Protein 3PFB (pdb70)

Organism: Lactobacillus johnsonii (NCBI:txid33959)

Sequence (500 aa):
NLYFQGMATITLERDGLQLVGTREEPFGEIYDMAIIFHGFTANRNTSLLREIANSLRDENIASVRFDFNGHGDSDGKKFENMTVLNEIEDANAILNYVKTDPHVRNIYLVGHAQGGVVASMLAGLYPDLIKKVVLLAPAATLKGDALEGNTQGVTYNPDHIPDRLPFKDLTLGGFYLRIAQQLPIYEVSAQFTKPVCLIHGTDDDTVVSPNASKKYDQIYQNSTLHLIEGADHCFSDSYQKNAVNLTTDFLQNLLYFQGMATITLERDGLQLVGTREEPFGEIYDMAIIFHGFTANRNTSLLREIANSLRDENIASVRFDFNGHGDSDGKFEENMTVLNEIEDANAILNYVKTDPHVRNIYLVGHAQGGVVASMLAGLYPDLIKKVVLLAPAATLKGDALEEGNTQGVTYNPDHIPDRLPFKDLTLGGFYLRIAQQLPIYEVSAQFTKPVCLIHGTDDTVVSPNASKKYDQIYQNSSTLHLIEGADHCFSDSYQKNAVNLTTDFLQ

Radius of gyration: 23.51 Å; Cα contacts (8 Å, |Δi|>4): 1160; chains: 2; bounding box: 38×71×55 Å

Nearest PDB structures (foldseek):
  3pf9-assembly1_A  TM=1.002E+00  e=2.745E-50  Lactobacillus johnsonii
  3pf8-assembly1_B  TM=1.000E+00  e=2.566E-44  Lactobacillus johnsonii
  7xri-assembly1_B  TM=9.804E-01  e=4.201E-42  Lactobacillus acidophilus
  8slj-assembly1_A  TM=9.971E-01  e=2.187E-40  Lactobacillus helveticus
  7xrh-assembly1_A  TM=9.946E-01  e=1.179E-36  Lactobacillus acidophilus

Secondary structure (DSSP, 8-state):
--S--EEEEEEEEETTEEEEEEEEE-SSSSEEEEEEE--TT--TT-HHHHHHHHHHHHTT-EEEEE--TTSTTSSS-GGG--HHHHHHHHHHHHHHHHT-TTEEEEEEEEETHHHHHHHHHHHH-TTTEEEEEEES--THHHHHHHHTEETTEE--TTS--SEEEETTEEEEHHHHHHHHH--HHHHHTT--S-EEEEEETT-SSS-THHHHHHHHH-SSEEEEEETT--TT--THHHHHHHHHHHHHH-/--S--EEEEEEEEETTEEEEEEEEE-SSSSEEEEEEE--TT--TTSHHHHHHHHHHHHTT-EEEEEPPTTSTTSSS-GGG--HHHHHHHHHHHHHHHHT-TTEEEEEEEEETHHHHHHHHHHHH-TTTEEEEEEES--THHHHHHHHTEETTEE--TTS--SEEEETTEEEEHHHHHHHHH--HHHHHTT--S-EEEEEETT-SSS-THHHHHHHHH-SSEEEEEETT--TT--THHHHHHHHHHHHHH-

Foldseek 3Di:
DQPDAAKDWDWFDQPNKIKIKIKGAAHDQAAAEEEEAEADQDFCDDPLNVLLQVLLRVVVYMYMYIGADCDDPIHHNQQPDALVVSLSVVVRVVVVQVPDVNHDAYEYEYAASRLLSQLLNCLVVLVHHAEYEYELHHLCLQVCLVVQHQQNFGDPSVDQDQWGDDVVGIHGSVNSVCSNDDPSLVSSLNRAHEYEYEYECQAPNHHCVVSVVNVVSHPHYDYHYHYPAYSSLDDPRSVVSSCSVNVVVD/DQPDFAKDWDWFDFPRKIKIKMKGAAHDLAAAEEEEEEEQQDACDPPLNVVLQVLQNVVRYIYMTIGQDCYDPIHHNQQPDALVSSLSVVVRVVVVQVPDPRHDAYEYEYAACRLLSRLLNCLVPLVHHQEYEYELHNLVLQVCLCQQAAPNFGDDSVCQDQWGDDPVGIHGSVNSVCSVDPPRLVSSLSNAHEYEYEYECAEPNRHPVVSVVSVVSYNHYDYHYHYPAYSVLDDPRSVVSSVSSNVVVD

InterPro domains:
  IPR022742 Alpha/beta hydrolase domain-containing protein 17C-like [PF12146] (29-136)
  IPR029058 Alpha/Beta hydrolase fold [G3DSA:3.40.50.1820] (1-249)
  IPR029058 Alpha/Beta hydrolase fold [SSF53474] (4-245)
  IPR053145 AB hydrolase superfamily Esterase 10 [PTHR43265] (38-145)

B-factor: mean 26.6, std 10.04, range [11.7, 176.83]

CATH classification: 3.40.50.1820

Structure (mmCIF, N/CA/C/O backbone):
data_3PFB
#
_entry.id   3PFB
#
_cell.length_a   72.260
_cell.length_b   83.891
_cell.length_c   88.947
_cell.angle_alpha   90.00
_cell.angle_beta   98.21
_cell.angle_gamma   90.00
#
_symmetry.space_group_name_H-M   'C 1 2 1'
#
loop_
_entity.id
_entity.type
_entity.pdbx_description
1 polymer 'Cinnamoyl esterase'
2 non-polymer 'AMMONIUM ION'
3 non-polymer 'CHLORIDE ION'
4 non-polymer 'ethyl (2E)-3-(4-hydroxy-3-methoxyphenyl)prop-2-enoate'
5 water water
#
loop_
_atom_site.group_PDB
_atom_site.id
_atom_site.type_symbol
_atom_site.label_atom_id
_atom_site.label_alt_id
_atom_site.label_comp_id
_atom_site.label_asym_id
_atom_site.label_entity_id
_atom_site.label_seq_id
_atom_site.pdbx_PDB_ins_code
_atom_site.Cartn_x
_atom_site.Cartn_y
_atom_site.Cartn_z
_atom_site.occupancy
_atom_site.B_iso_or_equiv
_atom_site.auth_seq_id
_atom_site.auth_comp_id
_atom_site.auth_asym_id
_atom_site.auth_atom_id
_atom_site.pdbx_PDB_model_num
ATOM 1 N N . ASN A 1 16 ? 69.351 73.402 21.627 1.00 25.31 -5 ASN A N 1
ATOM 2 C CA . ASN A 1 16 ? 69.192 74.199 22.856 1.00 24.75 -5 ASN A CA 1
ATOM 3 C C . ASN A 1 16 ? 69.724 75.603 22.537 1.00 26.00 -5 ASN A C 1
ATOM 4 O O . ASN A 1 16 ? 69.869 75.970 21.336 1.00 25.18 -5 ASN A O 1
ATOM 9 N N . LEU A 1 17 ? 70.048 76.382 23.574 1.00 26.36 -4 LEU A N 1
ATOM 10 C CA . LEU A 1 17 ? 70.680 77.696 23.364 1.00 26.26 -4 LEU A CA 1
ATOM 11 C C . LEU A 1 17 ? 72.086 77.678 22.720 1.00 26.05 -4 LEU A C 1
ATOM 12 O O . LEU A 1 17 ? 72.478 78.665 22.064 1.00 27.20 -4 LEU A O 1
ATOM 17 N N . TYR A 1 18 ? 72.829 76.575 22.848 1.00 25.03 -3 TYR A N 1
ATOM 18 C CA . TYR A 1 18 ? 74.222 76.562 22.383 1.00 24.64 -3 TYR A CA 1
ATOM 19 C C . TYR A 1 18 ? 74.555 75.666 21.187 1.00 25.23 -3 TYR A C 1
ATOM 20 O O . TYR A 1 18 ? 75.405 76.028 20.385 1.00 26.08 -3 TYR A O 1
ATOM 29 N N . PHE A 1 19 ? 73.897 74.507 21.089 1.00 25.04 -2 PHE A N 1
ATOM 30 C CA . PHE A 1 19 ? 74.012 73.654 19.924 1.00 24.70 -2 PHE A CA 1
ATOM 31 C C . PHE A 1 19 ? 72.666 73.577 19.213 1.00 25.19 -2 PHE A C 1
ATOM 32 O O . PHE A 1 19 ? 71.639 73.380 19.872 1.00 23.95 -2 PHE A O 1
ATOM 40 N N . GLN A 1 20 ? 72.676 73.842 17.896 1.00 24.88 -1 GLN A N 1
ATOM 41 C CA . GLN A 1 20 ? 71.501 73.497 17.029 1.00 25.87 -1 GLN A CA 1
ATOM 42 C C . GLN A 1 20 ? 71.973 72.736 15.812 1.00 25.34 -1 GLN A C 1
ATOM 43 O O . GLN A 1 20 ? 73.110 72.919 15.401 1.00 24.34 -1 GLN A O 1
ATOM 49 N N . GLY A 1 21 ? 71.088 71.891 15.257 1.00 25.74 0 GLY A N 1
ATOM 50 C CA . GLY A 1 21 ? 71.390 71.072 14.091 1.00 26.18 0 GLY A CA 1
ATOM 51 C C . GLY A 1 21 ? 71.334 69.604 14.426 1.00 25.50 0 GLY A C 1
ATOM 52 O O . GLY A 1 21 ? 70.643 69.188 15.345 1.00 25.41 0 GLY A O 1
ATOM 53 N N . MET A 1 22 ? 72.054 68.796 13.676 1.00 26.34 1 MET A N 1
ATOM 54 C CA . MET A 1 22 ? 71.897 67.363 13.845 1.00 27.81 1 MET A CA 1
ATOM 55 C C . MET A 1 22 ? 73.005 66.694 14.671 1.00 27.06 1 MET A C 1
ATOM 56 O O . MET A 1 22 ? 74.179 67.126 14.680 1.00 27.79 1 MET A O 1
ATOM 61 N N . ALA A 1 23 ? 72.612 65.636 15.358 1.00 26.42 2 ALA A N 1
ATOM 62 C CA . ALA A 1 23 ? 73.526 64.780 16.070 1.00 25.74 2 ALA A CA 1
ATOM 63 C C . ALA A 1 23 ? 73.112 63.314 15.958 1.00 25.27 2 ALA A C 1
ATOM 64 O O . ALA A 1 23 ? 71.925 62.994 16.015 1.00 25.57 2 ALA A O 1
ATOM 66 N N . THR A 1 24 ? 74.103 62.434 15.806 1.00 23.96 3 THR A N 1
ATOM 67 C CA . THR A 1 24 ? 73.873 60.996 15.956 1.00 24.25 3 THR A CA 1
ATOM 68 C C . THR A 1 24 ? 73.870 60.543 17.454 1.00 24.95 3 THR A C 1
ATOM 69 O O . THR A 1 24 ? 74.755 60.921 18.230 1.00 24.72 3 THR A O 1
ATOM 73 N N . ILE A 1 25 ? 72.809 59.805 17.814 1.00 24.47 4 ILE A N 1
ATOM 74 C CA . ILE A 1 25 ? 72.483 59.304 19.157 1.00 23.61 4 ILE A CA 1
ATOM 75 C C . ILE A 1 25 ? 72.246 57.801 19.036 1.00 23.79 4 ILE A C 1
ATOM 76 O O . ILE A 1 25 ? 71.646 57.312 18.049 1.00 24.71 4 ILE A O 1
ATOM 81 N N . THR A 1 26 ? 72.753 57.057 20.001 1.00 23.34 5 THR A N 1
ATOM 82 C CA . THR A 1 26 ? 72.557 55.642 20.051 1.00 22.07 5 THR A CA 1
ATOM 83 C C . THR A 1 26 ? 71.992 55.249 21.392 1.00 22.78 5 THR A C 1
ATOM 84 O O . THR A 1 26 ? 72.418 55.767 22.453 1.00 22.74 5 THR A O 1
ATOM 88 N N . LEU A 1 27 ? 70.973 54.420 21.317 1.00 22.26 6 LEU A N 1
ATOM 89 C CA . LEU A 1 27 ? 70.368 53.832 22.486 1.00 22.67 6 LEU A CA 1
ATOM 90 C C . LEU A 1 27 ? 70.562 52.295 22.542 1.00 22.54 6 LEU A C 1
ATOM 91 O O . LEU A 1 27 ? 71.086 51.654 21.626 1.00 24.18 6 LEU A O 1
ATOM 96 N N . GLU A 1 28 ? 70.226 51.720 23.675 1.00 23.98 7 GLU A N 1
ATOM 97 C CA . GLU A 1 28 ? 70.179 50.271 23.829 1.00 24.99 7 GLU A CA 1
ATOM 98 C C . GLU A 1 28 ? 68.744 49.826 24.185 1.00 24.19 7 GLU A C 1
ATOM 99 O O . GLU A 1 28 ? 67.989 50.546 24.874 1.00 25.08 7 GLU A O 1
ATOM 105 N N . ARG A 1 29 ? 68.366 48.683 23.629 1.00 23.20 8 ARG A N 1
ATOM 106 C CA . ARG A 1 29 ? 67.139 47.979 23.943 1.00 22.73 8 ARG A CA 1
ATOM 107 C C . ARG A 1 29 ? 67.515 46.496 24.002 1.00 24.31 8 ARG A C 1
ATOM 108 O O . ARG A 1 29 ? 67.958 45.950 23.003 1.00 24.41 8 ARG A O 1
ATOM 116 N N . ASP A 1 30 ? 67.420 45.866 25.185 1.00 25.20 9 ASP A N 1
ATOM 117 C CA . ASP A 1 30 ? 67.905 44.483 25.362 1.00 26.21 9 ASP A CA 1
ATOM 118 C C . ASP A 1 30 ? 69.225 44.151 24.616 1.00 26.72 9 ASP A C 1
ATOM 119 O O . ASP A 1 30 ? 69.262 43.235 23.819 1.00 28.28 9 ASP A O 1
ATOM 124 N N . GLY A 1 31 ? 70.310 44.853 24.835 1.00 28.21 10 GLY A N 1
ATOM 125 C CA . GLY A 1 31 ? 71.544 44.426 24.134 1.00 27.54 10 GLY A CA 1
ATOM 126 C C . GLY A 1 31 ? 71.574 44.511 22.585 1.00 26.75 10 GLY A C 1
ATOM 127 O O . GLY A 1 31 ? 72.464 43.967 21.927 1.00 26.75 10 GLY A O 1
ATOM 128 N N . LEU A 1 32 ? 70.551 45.130 22.023 1.00 25.26 11 LEU A N 1
ATOM 129 C CA . LEU A 1 32 ? 70.603 45.727 20.694 1.00 24.87 11 LEU A CA 1
ATOM 130 C C . LEU A 1 32 ? 70.839 47.210 20.803 1.00 24.61 11 LEU A C 1
ATOM 131 O O . LEU A 1 32 ? 70.211 47.924 21.638 1.00 26.52 11 LEU A O 1
ATOM 136 N N . GLN A 1 33 ? 71.730 47.695 19.967 1.00 24.75 12 GLN A N 1
ATOM 137 C CA . GLN A 1 33 ? 71.878 49.105 19.824 1.00 23.64 12 GLN A CA 1
ATOM 138 C C . GLN A 1 33 ? 71.091 49.650 18.630 1.00 21.71 12 GLN A C 1
ATOM 139 O O . GLN A 1 33 ? 71.022 49.015 17.605 1.00 21.95 12 GLN A O 1
ATOM 145 N N . LEU A 1 34 ? 70.402 50.747 18.920 1.00 20.03 13 LEU A N 1
ATOM 146 C CA . LEU A 1 34 ? 69.575 51.581 18.057 1.00 19.70 13 LEU A CA 1
ATOM 147 C C . LEU A 1 34 ? 70.242 52.899 17.823 1.00 20.15 13 LEU A C 1
ATOM 148 O O . LEU A 1 34 ? 70.690 53.547 18.772 1.00 18.27 13 LEU A O 1
ATOM 153 N N . VAL A 1 35 ? 70.301 53.252 16.518 1.00 20.50 14 VAL A N 1
ATOM 154 C CA . VAL A 1 35 ? 71.046 54.385 16.000 1.00 20.60 14 VAL A CA 1
ATOM 155 C C . VAL A 1 35 ? 70.007 55.385 15.447 1.00 21.08 14 VAL A C 1
ATOM 156 O O . VAL A 1 35 ? 69.185 55.016 14.553 1.00 22.37 14 VAL A O 1
ATOM 160 N N . GLY A 1 36 ? 70.043 56.625 15.968 1.00 20.45 15 GLY A N 1
ATOM 161 C CA . GLY A 1 36 ? 69.141 57.683 15.538 1.00 20.70 15 GLY A CA 1
ATOM 162 C C . GLY A 1 36 ? 69.791 59.007 15.205 1.00 20.84 15 GLY A C 1
ATOM 163 O O . GLY A 1 36 ? 70.974 59.254 15.472 1.00 20.86 15 GLY A O 1
ATOM 164 N N . THR A 1 37 ? 68.976 59.880 14.642 1.00 20.96 16 THR A N 1
ATOM 165 C CA . THR A 1 37 ? 69.331 61.248 14.363 1.00 19.10 16 THR A CA 1
ATOM 166 C C . THR A 1 37 ? 68.382 62.207 15.126 1.00 21.02 16 THR A C 1
ATOM 167 O O . THR A 1 37 ? 67.134 62.111 15.034 1.00 19.63 16 THR A O 1
ATOM 171 N N . ARG A 1 38 ? 69.038 63.091 15.881 1.00 22.15 17 ARG A N 1
ATOM 172 C CA . ARG A 1 38 ? 68.373 64.111 16.669 1.00 23.23 17 ARG A CA 1
ATOM 173 C C . ARG A 1 38 ? 68.517 65.420 15.916 1.00 23.42 17 ARG A C 1
ATOM 174 O O . ARG A 1 38 ? 69.627 65.815 15.534 1.00 23.96 17 ARG A O 1
ATOM 182 N N . GLU A 1 39 ? 67.370 66.073 15.704 1.00 23.07 18 GLU A N 1
ATOM 183 C CA . GLU A 1 39 ? 67.259 67.435 15.210 1.00 24.41 18 GLU A CA 1
ATOM 184 C C . GLU A 1 39 ? 67.038 68.403 16.370 1.00 24.79 18 GLU A C 1
ATOM 185 O O . GLU A 1 39 ? 65.992 68.427 17.011 1.00 24.21 18 GLU A O 1
ATOM 191 N N . GLU A 1 40 ? 68.066 69.167 16.665 1.00 24.12 19 GLU A N 1
ATOM 192 C CA . GLU A 1 40 ? 68.092 69.953 17.872 1.00 25.39 19 GLU A CA 1
ATOM 193 C C . GLU A 1 40 ? 67.788 71.450 17.524 1.00 25.18 19 GLU A C 1
ATOM 194 O O . GLU A 1 40 ? 68.546 72.097 16.811 1.00 27.53 19 GLU A O 1
ATOM 200 N N . PRO A 1 41 ? 66.687 72.011 18.044 1.00 25.02 20 PRO A N 1
ATOM 201 C CA . PRO A 1 41 ? 66.341 73.384 17.616 1.00 26.23 20 PRO A CA 1
ATOM 202 C C . PRO A 1 41 ? 67.035 74.446 18.505 1.00 26.37 20 PRO A C 1
ATOM 203 O O . PRO A 1 41 ? 67.755 74.062 19.419 1.00 25.53 20 PRO A O 1
ATOM 207 N N . PHE A 1 42 ? 66.868 75.744 18.201 1.00 27.46 21 PHE A N 1
ATOM 208 C CA . PHE A 1 42 ? 67.213 76.833 19.145 1.00 28.77 21 PHE A CA 1
ATOM 209 C C . PHE A 1 42 ? 66.215 76.770 20.317 1.00 29.70 21 PHE A C 1
ATOM 210 O O . PHE A 1 42 ? 65.098 76.331 20.134 1.00 30.42 21 PHE A O 1
ATOM 218 N N . GLY A 1 43 ? 66.634 77.188 21.512 1.00 30.19 22 GLY A N 1
ATOM 219 C CA . GLY A 1 43 ? 65.736 77.312 22.661 1.00 28.17 22 GLY A CA 1
ATOM 220 C C . GLY A 1 43 ? 66.085 76.402 23.806 1.00 28.95 22 GLY A C 1
ATOM 221 O O . GLY A 1 43 ? 66.612 75.317 23.587 1.00 28.72 22 GLY A O 1
ATOM 222 N N . GLU A 1 44 ? 65.821 76.868 25.033 1.00 28.09 23 GLU A N 1
ATOM 223 C CA . GLU A 1 44 ? 65.937 76.061 26.228 1.00 28.37 23 GLU A CA 1
ATOM 224 C C . GLU A 1 44 ? 64.894 74.919 26.362 1.00 27.66 23 GLU A C 1
ATOM 225 O O . GLU A 1 44 ? 65.217 73.782 26.713 1.00 28.84 23 GLU A O 1
ATOM 231 N N . ILE A 1 45 ? 63.639 75.241 26.082 1.00 26.75 24 ILE A N 1
ATOM 232 C CA . ILE A 1 45 ? 62.503 74.317 26.303 1.00 26.47 24 ILE A CA 1
ATOM 233 C C . ILE A 1 45 ? 61.755 74.199 25.024 1.00 26.08 24 ILE A C 1
ATOM 234 O O . ILE A 1 45 ? 61.591 75.191 24.342 1.00 26.93 24 ILE A O 1
ATOM 239 N N . TYR A 1 46 ? 61.356 72.982 24.678 1.00 24.94 25 TYR A N 1
ATOM 240 C CA . TYR A 1 46 ? 60.729 72.733 23.365 1.00 23.55 25 TYR A CA 1
ATOM 241 C C . TYR A 1 46 ? 60.021 71.448 23.335 1.00 24.14 25 TYR A C 1
ATOM 242 O O . TYR A 1 46 ? 60.252 70.530 24.143 1.00 24.20 25 TYR A O 1
ATOM 251 N N . ASP A 1 47 ? 59.177 71.362 22.321 1.00 22.49 26 ASP A N 1
ATOM 252 C CA . ASP A 1 47 ? 58.463 70.141 22.055 1.00 23.41 26 ASP A CA 1
ATOM 253 C C . ASP A 1 47 ? 59.341 69.223 21.189 1.00 22.65 26 ASP A C 1
ATOM 254 O O . ASP A 1 47 ? 60.133 69.716 20.373 1.00 22.76 26 ASP A O 1
ATOM 259 N N . MET A 1 48 ? 59.234 67.906 21.416 1.00 22.57 27 MET A N 1
ATOM 260 C CA . MET A 1 48 ? 59.974 66.897 20.635 1.00 22.69 27 MET A CA 1
ATOM 261 C C . MET A 1 48 ? 59.073 65.828 20.053 1.00 22.33 27 MET A C 1
ATOM 262 O O . MET A 1 48 ? 58.251 65.252 20.748 1.00 22.87 27 MET A O 1
ATOM 267 N N . ALA A 1 49 ? 59.209 65.618 18.746 1.00 21.17 28 ALA A N 1
ATOM 268 C CA . ALA A 1 49 ? 58.528 64.542 18.009 1.00 20.42 28 ALA A CA 1
ATOM 269 C C . ALA A 1 49 ? 59.458 63.308 17.912 1.00 20.66 28 ALA A C 1
ATOM 270 O O . ALA A 1 49 ? 60.644 63.461 17.639 1.00 21.33 28 ALA A O 1
ATOM 272 N N . ILE A 1 50 ? 58.926 62.098 18.120 1.00 20.52 29 ILE A N 1
ATOM 273 C CA . ILE A 1 50 ? 59.693 60.869 17.780 1.00 20.96 29 ILE A CA 1
ATOM 274 C C . ILE A 1 50 ? 59.126 60.424 16.453 1.00 19.68 29 ILE A C 1
ATOM 275 O O . ILE A 1 50 ? 57.925 60.315 16.336 1.00 21.03 29 ILE A O 1
ATOM 280 N N . ILE A 1 51 ? 59.980 60.271 15.439 1.00 17.61 30 ILE A N 1
ATOM 281 C CA . ILE A 1 51 ? 59.508 59.945 14.117 1.00 18.49 30 ILE A CA 1
ATOM 282 C C . ILE A 1 51 ? 59.841 58.491 13.773 1.00 18.26 30 ILE A C 1
ATOM 283 O O . ILE A 1 51 ? 61.003 58.081 13.859 1.00 17.82 30 ILE A O 1
ATOM 288 N N . PHE A 1 52 ? 58.818 57.736 13.346 1.00 19.68 31 PHE A N 1
ATOM 289 C CA . PHE A 1 52 ? 58.955 56.286 12.995 1.00 19.18 31 PHE A CA 1
ATOM 290 C C . PHE A 1 52 ? 58.804 55.942 11.526 1.00 19.75 31 PHE A C 1
ATOM 291 O O . PHE A 1 52 ? 57.747 56.168 10.917 1.00 20.12 31 PHE A O 1
ATOM 299 N N . HIS A 1 53 ? 59.853 55.360 10.980 1.00 21.49 32 HIS A N 1
ATOM 300 C CA . HIS A 1 53 ? 59.843 54.876 9.581 1.00 21.86 32 HIS A CA 1
ATOM 301 C C . HIS A 1 53 ? 59.039 53.544 9.465 1.00 22.24 32 HIS A C 1
ATOM 302 O O . HIS A 1 53 ? 58.720 52.897 10.470 1.00 22.15 32 HIS A O 1
ATOM 309 N N . GLY A 1 54 ? 58.752 53.156 8.231 1.00 22.37 33 GLY A N 1
ATOM 310 C CA . GLY A 1 54 ? 57.989 51.968 7.909 1.00 21.81 33 GLY A CA 1
ATOM 311 C C . GLY A 1 54 ? 58.797 50.689 7.669 1.00 20.92 33 GLY A C 1
ATOM 312 O O . GLY A 1 54 ? 60.041 50.619 7.853 1.00 20.16 33 GLY A O 1
ATOM 313 N N . PHE A 1 55 ? 58.075 49.686 7.176 1.00 21.15 34 PHE A N 1
ATOM 314 C CA . PHE A 1 55 ? 58.584 48.351 6.960 1.00 20.95 34 PHE A CA 1
ATOM 315 C C . PHE A 1 55 ? 59.639 48.364 5.817 1.00 21.19 34 PHE A C 1
ATOM 316 O O . PHE A 1 55 ? 59.318 48.772 4.694 1.00 21.29 34 PHE A O 1
ATOM 324 N N . THR A 1 56 ? 60.890 47.931 6.099 1.00 21.75 35 THR A N 1
ATOM 325 C CA . THR A 1 56 ? 62.007 47.824 5.085 1.00 23.25 35 THR A CA 1
ATOM 326 C C . THR A 1 56 ? 62.637 49.195 4.726 1.00 24.01 35 THR A C 1
ATOM 327 O O . THR A 1 56 ? 63.544 49.314 3.850 1.00 24.93 35 THR A O 1
ATOM 331 N N . ALA A 1 57 ? 62.110 50.224 5.403 1.00 23.15 36 ALA A N 1
ATOM 332 C CA . ALA A 1 57 ? 62.590 51.611 5.346 1.00 22.14 36 ALA A CA 1
ATOM 333 C C . ALA A 1 57 ? 63.743 51.899 6.355 1.00 22.72 36 ALA A C 1
ATOM 334 O O . ALA A 1 57 ? 64.405 50.985 6.854 1.00 22.90 36 ALA A O 1
ATOM 336 N N . ASN A 1 58 ? 64.023 53.191 6.590 1.00 22.36 37 ASN A N 1
ATOM 337 C CA . ASN A 1 58 ? 65.054 53.588 7.563 1.00 22.04 37 ASN A CA 1
ATOM 338 C C . ASN A 1 58 ? 64.802 55.068 7.943 1.00 22.26 37 ASN A C 1
ATOM 339 O O . ASN A 1 58 ? 63.898 55.704 7.344 1.00 20.50 37 ASN A O 1
ATOM 344 N N . ARG A 1 59 ? 65.557 55.581 8.929 1.00 22.72 38 ARG A N 1
ATOM 345 C CA . ARG A 1 59 ? 65.345 56.900 9.518 1.00 23.62 38 ARG A CA 1
ATOM 346 C C . ARG A 1 59 ? 65.514 58.077 8.589 1.00 23.72 38 ARG A C 1
ATOM 347 O O . ARG A 1 59 ? 65.270 59.199 9.002 1.00 24.87 38 ARG A O 1
ATOM 355 N N . ASN A 1 60 ? 65.936 57.806 7.355 1.00 25.61 39 ASN A N 1
ATOM 356 C CA . ASN A 1 60 ? 66.434 58.836 6.450 1.00 26.85 39 ASN A CA 1
ATOM 357 C C . ASN A 1 60 ? 65.823 58.817 5.058 1.00 26.64 39 ASN A C 1
ATOM 358 O O . ASN A 1 60 ? 66.374 59.395 4.098 1.00 26.13 39 ASN A O 1
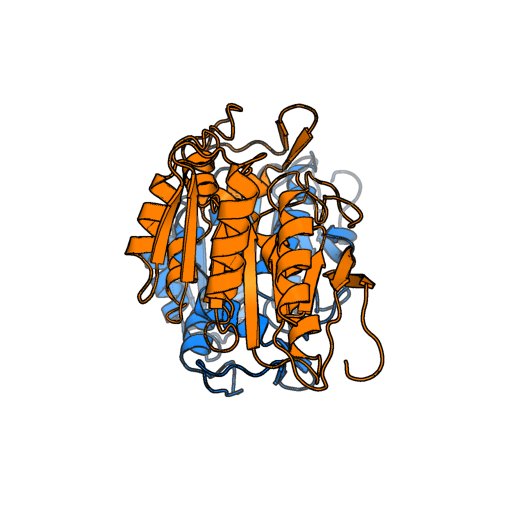ATOM 363 N N . THR A 1 61 ? 64.675 58.176 4.936 1.00 26.21 40 THR A N 1
ATOM 364 C CA . THR A 1 61 ? 63.820 58.499 3.783 1.00 26.12 40 THR A CA 1
ATOM 365 C C . THR A 1 61 ? 63.663 60.063 3.596 1.00 25.51 40 THR A C 1
ATOM 366 O O . THR A 1 61 ? 63.695 60.844 4.537 1.00 25.25 40 THR A O 1
ATOM 370 N N . SER A 1 62 ? 63.523 60.509 2.355 1.00 26.43 41 SER A N 1
ATOM 371 C CA . SER A 1 62 ? 63.104 61.872 2.050 1.00 26.00 41 SER A CA 1
ATOM 372 C C . SER A 1 62 ? 61.899 62.417 2.894 1.00 25.75 41 SER A C 1
ATOM 373 O O . SER A 1 62 ? 61.887 63.591 3.301 1.00 26.22 41 SER A O 1
ATOM 376 N N . LEU A 1 63 ? 60.883 61.591 3.152 1.00 25.18 42 LEU A N 1
ATOM 377 C CA . LEU A 1 63 ? 59.647 62.092 3.784 1.00 23.52 42 LEU A CA 1
ATOM 378 C C . LEU A 1 63 ? 60.016 62.441 5.226 1.00 23.45 42 LEU A C 1
ATOM 379 O O . LEU A 1 63 ? 59.723 63.550 5.756 1.00 24.35 42 LEU A O 1
ATOM 384 N N . LEU A 1 64 ? 60.677 61.469 5.851 1.00 24.37 43 LEU A N 1
ATOM 385 C CA . LEU A 1 64 ? 61.043 61.603 7.258 1.00 23.42 43 LEU A CA 1
ATOM 386 C C . LEU A 1 64 ? 62.118 62.648 7.507 1.00 23.97 43 LEU A C 1
ATOM 387 O O . LEU A 1 64 ? 62.033 63.344 8.501 1.00 22.20 43 LEU A O 1
ATOM 392 N N . ARG A 1 65 ? 63.105 62.759 6.624 1.00 24.73 44 ARG A N 1
ATOM 393 C CA . ARG A 1 65 ? 64.049 63.900 6.626 1.00 26.16 44 ARG A CA 1
ATOM 394 C C . ARG A 1 65 ? 63.391 65.282 6.507 1.00 26.11 44 ARG A C 1
ATOM 395 O O . ARG A 1 65 ? 63.669 66.213 7.312 1.00 25.69 44 ARG A O 1
ATOM 403 N N . GLU A 1 66 ? 62.517 65.428 5.515 1.00 25.63 45 GLU A N 1
ATOM 404 C CA . GLU A 1 66 ? 61.793 66.662 5.368 1.00 25.01 45 GLU A CA 1
ATOM 405 C C . GLU A 1 66 ? 60.880 66.949 6.591 1.00 23.48 45 GLU A C 1
ATOM 406 O O . GLU A 1 66 ? 60.829 68.079 7.016 1.00 22.46 45 GLU A O 1
ATOM 412 N N . ILE A 1 67 ? 60.191 65.928 7.143 1.00 22.24 46 ILE A N 1
ATOM 413 C CA . ILE A 1 67 ? 59.395 66.056 8.388 1.00 23.29 46 ILE A CA 1
ATOM 414 C C . ILE A 1 67 ? 60.190 66.666 9.534 1.00 22.49 46 ILE A C 1
ATOM 415 O O . ILE A 1 67 ? 59.814 67.742 10.065 1.00 22.94 46 ILE A O 1
ATOM 420 N N . ALA A 1 68 ? 61.308 66.026 9.840 1.00 23.34 47 ALA A N 1
ATOM 421 C CA . ALA A 1 68 ? 62.260 66.504 10.868 1.00 22.44 47 ALA A CA 1
ATOM 422 C C . ALA A 1 68 ? 62.722 67.945 10.656 1.00 24.13 47 ALA A C 1
ATOM 423 O O . ALA A 1 68 ? 62.787 68.686 11.624 1.00 22.50 47 ALA A O 1
ATOM 425 N N . ASN A 1 69 ? 63.061 68.281 9.394 1.00 23.29 48 ASN A N 1
ATOM 426 C CA . ASN A 1 69 ? 63.559 69.589 8.986 1.00 24.05 48 ASN A CA 1
ATOM 427 C C . ASN A 1 69 ? 62.539 70.667 9.116 1.00 24.18 48 ASN A C 1
ATOM 428 O O . ASN A 1 69 ? 62.839 71.748 9.604 1.00 26.23 48 ASN A O 1
ATOM 433 N N . SER A 1 70 ? 61.319 70.357 8.709 1.00 23.66 49 SER A N 1
ATOM 434 C CA . SER A 1 70 ? 60.225 71.292 8.850 1.00 23.82 49 SER A CA 1
ATOM 435 C C . SER A 1 70 ? 59.917 71.530 10.320 1.00 23.52 49 SER A C 1
ATOM 436 O O . SER A 1 70 ? 59.673 72.661 10.786 1.00 23.33 49 SER A O 1
ATOM 439 N N . LEU A 1 71 ? 59.908 70.427 11.060 1.00 23.41 50 LEU A N 1
ATOM 440 C CA . LEU A 1 71 ? 59.659 70.514 12.486 1.00 24.93 50 LEU A CA 1
ATOM 441 C C . LEU A 1 71 ? 60.691 71.429 13.167 1.00 25.55 50 LEU A C 1
ATOM 442 O O . LEU A 1 71 ? 60.315 72.342 13.960 1.00 26.74 50 LEU A O 1
ATOM 447 N N . ARG A 1 72 ? 61.964 71.236 12.834 1.00 26.81 51 ARG A N 1
ATOM 448 C CA . ARG A 1 72 ? 63.048 72.021 13.412 1.00 27.15 51 ARG A CA 1
ATOM 449 C C . ARG A 1 72 ? 62.943 73.514 13.080 1.00 28.07 51 ARG A C 1
ATOM 450 O O . ARG A 1 72 ? 63.241 74.345 13.924 1.00 28.55 51 ARG A O 1
ATOM 458 N N . ASP A 1 73 ? 62.520 73.833 11.853 1.00 28.92 52 ASP A N 1
ATOM 459 C CA . ASP A 1 73 ? 62.264 75.234 11.451 1.00 29.62 52 ASP A CA 1
ATOM 460 C C . ASP A 1 73 ? 61.144 75.909 12.274 1.00 29.35 52 ASP A C 1
ATOM 461 O O . ASP A 1 73 ? 61.103 77.117 12.427 1.00 28.97 52 ASP A O 1
ATOM 466 N N . GLU A 1 74 ? 60.255 75.109 12.831 1.00 28.96 53 GLU A N 1
ATOM 467 C CA . GLU A 1 74 ? 59.266 75.611 13.796 1.00 28.88 53 GLU A CA 1
ATOM 468 C C . GLU A 1 74 ? 59.668 75.416 15.263 1.00 29.83 53 GLU A C 1
ATOM 469 O O . GLU A 1 74 ? 58.787 75.401 16.149 1.00 30.01 53 GLU A O 1
ATOM 475 N N . ASN A 1 75 ? 60.965 75.197 15.525 1.00 30.40 54 ASN A N 1
ATOM 476 C CA . ASN A 1 75 ? 61.452 75.093 16.913 1.00 31.18 54 ASN A CA 1
ATOM 477 C C . ASN A 1 75 ? 61.069 73.790 17.623 1.00 29.94 54 ASN A C 1
ATOM 478 O O . ASN A 1 75 ? 61.239 73.660 18.844 1.00 30.91 54 ASN A O 1
ATOM 483 N N . ILE A 1 76 ? 60.528 72.829 16.863 1.00 26.96 55 ILE A N 1
ATOM 484 C CA . ILE A 1 76 ? 60.139 71.508 17.425 1.00 25.22 55 ILE A CA 1
ATOM 485 C C . ILE A 1 76 ? 61.246 70.490 17.200 1.00 24.75 55 ILE A C 1
ATOM 486 O O . ILE A 1 76 ? 61.565 70.147 16.062 1.00 23.84 55 ILE A O 1
ATOM 491 N N . ALA A 1 77 ? 61.864 70.048 18.280 1.00 22.75 56 ALA A N 1
ATOM 492 C CA . ALA A 1 77 ? 62.920 69.039 18.184 1.00 22.53 56 ALA A CA 1
ATOM 493 C C . ALA A 1 77 ? 62.395 67.733 17.627 1.00 21.99 56 ALA A C 1
ATOM 494 O O . ALA A 1 77 ? 61.188 67.529 17.618 1.00 21.73 56 ALA A O 1
ATOM 496 N N . SER A 1 78 ? 63.286 66.860 17.160 1.00 20.98 57 SER A N 1
ATOM 497 C CA . SER A 1 78 ? 62.899 65.471 16.879 1.00 21.04 57 SER A CA 1
ATOM 498 C C . SER A 1 78 ? 64.032 64.496 17.009 1.00 21.43 57 SER A C 1
ATOM 499 O O . SER A 1 78 ? 65.234 64.869 16.862 1.00 22.07 57 SER A O 1
ATOM 502 N N . VAL A 1 79 ? 63.634 63.238 17.194 1.00 19.65 58 VAL A N 1
ATOM 503 C CA . VAL A 1 79 ? 64.504 62.084 17.017 1.00 20.85 58 VAL A CA 1
ATOM 504 C C . VAL A 1 79 ? 63.873 61.080 15.978 1.00 21.07 58 VAL A C 1
ATOM 505 O O . VAL A 1 79 ? 62.611 60.798 15.962 1.00 18.74 58 VAL A O 1
ATOM 509 N N . ARG A 1 80 ? 64.752 60.530 15.133 1.00 20.68 59 ARG A N 1
ATOM 510 C CA . ARG A 1 80 ? 64.364 59.455 14.205 1.00 19.97 59 ARG A CA 1
ATOM 511 C C . ARG A 1 80 ? 65.396 58.328 14.266 1.00 19.95 59 ARG A C 1
ATOM 512 O O . ARG A 1 80 ? 66.619 58.567 14.128 1.00 19.65 59 ARG A O 1
ATOM 520 N N . PHE A 1 81 ? 64.923 57.119 14.566 1.00 18.59 60 PHE A N 1
ATOM 521 C CA . PHE A 1 81 ? 65.774 55.957 14.698 1.00 18.64 60 PHE A CA 1
ATOM 522 C C . PHE A 1 81 ? 65.465 54.867 13.707 1.00 19.64 60 PHE A C 1
ATOM 523 O O . PHE A 1 81 ? 64.337 54.641 13.362 1.00 19.92 60 PHE A O 1
ATOM 531 N N . ASP A 1 82 ? 66.494 54.117 13.343 1.00 21.25 61 ASP A N 1
ATOM 532 C CA . ASP A 1 82 ? 66.300 52.854 12.670 1.00 20.68 61 ASP A CA 1
ATOM 533 C C . ASP A 1 82 ? 65.793 51.817 13.660 1.00 20.30 61 ASP A C 1
ATOM 534 O O . ASP A 1 82 ? 66.455 51.532 14.676 1.00 21.34 61 ASP A O 1
ATOM 539 N N . PHE A 1 83 ? 64.610 51.249 13.377 1.00 19.04 62 PHE A N 1
ATOM 540 C CA . PHE A 1 83 ? 64.177 50.025 14.105 1.00 19.19 62 PHE A CA 1
ATOM 541 C C . PHE A 1 83 ? 65.219 48.865 14.085 1.00 20.44 62 PHE A C 1
ATOM 542 O O . PHE A 1 83 ? 65.985 48.787 13.177 1.00 20.60 62 PHE A O 1
ATOM 550 N N . ASN A 1 84 ? 65.198 47.976 15.078 1.00 21.29 63 ASN A N 1
ATOM 551 C CA . ASN A 1 84 ? 65.900 46.674 14.975 1.00 20.45 63 ASN A CA 1
ATOM 552 C C . ASN A 1 84 ? 65.658 46.024 13.587 1.00 21.67 63 ASN A C 1
ATOM 553 O O . ASN A 1 84 ? 64.563 46.138 13.024 1.00 21.46 63 ASN A O 1
ATOM 558 N N . GLY A 1 85 ? 66.713 45.431 13.037 1.00 21.53 64 GLY A N 1
ATOM 559 C CA . GLY A 1 85 ? 66.712 44.758 11.741 1.00 22.25 64 GLY A CA 1
ATOM 560 C C . GLY A 1 85 ? 66.711 45.688 10.546 1.00 21.71 64 GLY A C 1
ATOM 561 O O . GLY A 1 85 ? 66.606 45.173 9.410 1.00 23.11 64 GLY A O 1
ATOM 562 N N . HIS A 1 86 ? 66.774 47.019 10.771 1.00 21.43 65 HIS A N 1
ATOM 563 C CA . HIS A 1 86 ? 66.827 48.045 9.697 1.00 21.38 65 HIS A CA 1
ATOM 564 C C . HIS A 1 86 ? 67.913 49.103 9.859 1.00 21.64 65 HIS A C 1
ATOM 565 O O . HIS A 1 86 ? 68.334 49.469 10.990 1.00 21.09 65 HIS A O 1
ATOM 572 N N . GLY A 1 87 ? 68.324 49.667 8.741 1.00 21.66 66 GLY A N 1
ATOM 573 C CA . GLY A 1 87 ? 69.275 50.788 8.754 1.00 22.93 66 GLY A CA 1
ATOM 574 C C . GLY A 1 87 ? 70.604 50.442 9.359 1.00 23.14 66 GLY A C 1
ATOM 575 O O . GLY A 1 87 ? 71.190 49.346 9.055 1.00 23.54 66 GLY A O 1
ATOM 576 N N . ASP A 1 88 ? 71.026 51.308 10.280 1.00 23.24 67 ASP A N 1
ATOM 577 C CA . ASP A 1 88 ? 72.299 51.166 10.991 1.00 24.03 67 ASP A CA 1
ATOM 578 C C . ASP A 1 88 ? 72.167 50.476 12.332 1.00 24.12 67 ASP A C 1
ATOM 579 O O . ASP A 1 88 ? 73.180 50.266 13.022 1.00 25.38 67 ASP A O 1
ATOM 584 N N . SER A 1 89 ? 70.934 50.153 12.709 1.00 22.91 68 SER A N 1
ATOM 585 C CA . SER A 1 89 ? 70.644 49.587 14.058 1.00 22.16 68 SER A CA 1
ATOM 586 C C . SER A 1 89 ? 70.975 48.104 14.052 1.00 22.84 68 SER A C 1
ATOM 587 O O . SER A 1 89 ? 70.979 47.474 12.985 1.00 21.75 68 SER A O 1
ATOM 590 N N . ASP A 1 90 ? 71.291 47.562 15.228 1.00 23.13 69 ASP A N 1
ATOM 591 C CA . ASP A 1 90 ? 71.558 46.124 15.381 1.00 22.77 69 ASP A CA 1
ATOM 592 C C . ASP A 1 90 ? 70.379 45.163 15.057 1.00 23.17 69 ASP A C 1
ATOM 593 O O . ASP A 1 90 ? 69.211 45.580 14.978 1.00 23.31 69 ASP A O 1
ATOM 598 N N . GLY A 1 91 ? 70.707 43.865 15.007 1.00 22.39 70 GLY A N 1
ATOM 599 C CA . GLY A 1 91 ? 69.748 42.752 14.876 1.00 23.84 70 GLY A CA 1
ATOM 600 C C . GLY A 1 91 ? 69.315 42.385 13.456 1.00 23.16 70 GLY A C 1
ATOM 601 O O . GLY A 1 91 ? 69.344 43.208 12.571 1.00 22.75 70 GLY A O 1
ATOM 602 N N . LYS A 1 92 ? 68.899 41.139 13.253 1.00 23.39 71 LYS A N 1
ATOM 603 C CA A LYS A 1 92 ? 68.534 40.659 11.905 0.50 23.19 71 LYS A CA 1
ATOM 604 C CA B LYS A 1 92 ? 68.535 40.634 11.908 0.50 23.06 71 LYS A CA 1
ATOM 605 C C . LYS A 1 92 ? 67.092 41.030 11.560 1.00 23.43 71 LYS A C 1
ATOM 606 O O . LYS A 1 92 ? 66.196 40.974 12.401 1.00 23.39 71 LYS A O 1
ATOM 617 N N . PHE A 1 93 ? 66.871 41.432 10.320 1.00 23.35 72 PHE A N 1
ATOM 618 C CA . PHE A 1 93 ? 65.530 41.758 9.839 1.00 22.48 72 PHE A CA 1
ATOM 619 C C . PHE A 1 93 ? 64.544 40.588 10.097 1.00 22.06 72 PHE A C 1
ATOM 620 O O . PHE A 1 93 ? 63.383 40.784 10.499 1.00 21.85 72 PHE A O 1
ATOM 628 N N . GLU A 1 94 ? 65.026 39.358 9.952 1.00 23.24 73 GLU A N 1
ATOM 629 C CA . GLU A 1 94 ? 64.188 38.137 10.133 1.00 22.49 73 GLU A CA 1
ATOM 630 C C . GLU A 1 94 ? 63.616 38.037 11.568 1.00 21.27 73 GLU A C 1
ATOM 631 O O . GLU A 1 94 ? 62.690 37.272 11.833 1.00 22.35 73 GLU A O 1
ATOM 637 N N . ASN A 1 95 ? 64.209 38.796 12.502 1.00 21.66 74 ASN A N 1
ATOM 638 C CA . ASN A 1 95 ? 63.873 38.685 13.934 1.00 21.50 74 ASN A CA 1
ATOM 639 C C . ASN A 1 95 ? 63.057 39.902 14.389 1.00 21.37 74 ASN A C 1
ATOM 640 O O . ASN A 1 95 ? 62.697 40.022 15.597 1.00 20.27 74 ASN A O 1
ATOM 645 N N . MET A 1 96 ? 62.808 40.804 13.436 1.00 20.36 75 MET A N 1
ATOM 646 C CA . MET A 1 96 ? 61.960 41.984 13.633 1.00 20.26 75 MET A CA 1
ATOM 647 C C . MET A 1 96 ? 60.463 41.573 13.586 1.00 20.24 75 MET A C 1
ATOM 648 O O . MET A 1 96 ? 60.010 40.753 12.759 1.00 20.12 75 MET A O 1
ATOM 653 N N . THR A 1 97 ? 59.696 42.127 14.508 1.00 19.86 76 THR A N 1
ATOM 654 C CA . THR A 1 97 ? 58.241 42.037 14.489 1.00 20.37 76 THR A CA 1
ATOM 655 C C . THR A 1 97 ? 57.719 43.424 14.867 1.00 19.36 76 THR A C 1
ATOM 656 O O . THR A 1 97 ? 58.483 44.255 15.337 1.00 19.60 76 THR A O 1
ATOM 660 N N . VAL A 1 98 ? 56.407 43.659 14.688 1.00 19.14 77 VAL A N 1
ATOM 661 C CA . VAL A 1 98 ? 55.805 44.917 15.123 1.00 17.58 77 VAL A CA 1
ATOM 662 C C . VAL A 1 98 ? 55.985 45.136 16.642 1.00 18.28 77 VAL A C 1
ATOM 663 O O . VAL A 1 98 ? 56.227 46.228 17.062 1.00 15.43 77 VAL A O 1
ATOM 667 N N . LEU A 1 99 ? 55.978 44.043 17.388 1.00 20.02 78 LEU A N 1
ATOM 668 C CA . LEU A 1 99 ? 56.082 44.089 18.852 1.00 19.67 78 LEU A CA 1
ATOM 669 C C . LEU A 1 99 ? 57.458 44.484 19.323 1.00 20.34 78 LEU A C 1
ATOM 670 O O . LEU A 1 99 ? 57.525 45.311 20.203 1.00 19.20 78 LEU A O 1
ATOM 675 N N . ASN A 1 100 ? 58.535 43.925 18.743 1.00 20.03 79 ASN A N 1
ATOM 676 C CA . ASN A 1 100 ? 59.844 44.368 19.202 1.00 20.62 79 ASN A CA 1
ATOM 677 C C . ASN A 1 100 ? 60.180 45.750 18.666 1.00 19.33 79 ASN A C 1
ATOM 678 O O . ASN A 1 100 ? 61.038 46.418 19.221 1.00 17.39 79 ASN A O 1
ATOM 683 N N . GLU A 1 101 ? 59.466 46.207 17.620 1.00 18.15 80 GLU A N 1
ATOM 684 C CA . GLU A 1 101 ? 59.551 47.638 17.219 1.00 18.92 80 GLU A CA 1
ATOM 685 C C . GLU A 1 101 ? 58.929 48.556 18.278 1.00 18.89 80 GLU A C 1
ATOM 686 O O . GLU A 1 101 ? 59.459 49.618 18.565 1.00 19.82 80 GLU A O 1
ATOM 692 N N . ILE A 1 102 ? 57.817 48.111 18.876 1.00 18.36 81 ILE A N 1
ATOM 693 C CA . ILE A 1 102 ? 57.203 48.857 20.004 1.00 17.64 81 ILE A CA 1
ATOM 694 C C . ILE A 1 102 ? 58.211 48.930 21.166 1.00 17.51 81 ILE A C 1
ATOM 695 O O . ILE A 1 102 ? 58.349 49.967 21.834 1.00 16.75 81 ILE A O 1
ATOM 700 N N . GLU A 1 103 ? 58.945 47.838 21.350 1.00 17.86 82 GLU A N 1
ATOM 701 C CA . GLU A 1 103 ? 59.913 47.767 22.436 1.00 20.47 82 GLU A CA 1
ATOM 702 C C . GLU A 1 103 ? 61.028 48.763 22.210 1.00 21.18 82 GLU A C 1
ATOM 703 O O . GLU A 1 103 ? 61.347 49.519 23.124 1.00 21.74 82 GLU A O 1
ATOM 709 N N . ASP A 1 104 ? 61.565 48.787 20.980 1.00 20.01 83 ASP A N 1
ATOM 710 C CA . ASP A 1 104 ? 62.458 49.878 20.492 1.00 21.23 83 ASP A CA 1
ATOM 711 C C . ASP A 1 104 ? 61.886 51.253 20.735 1.00 19.67 83 ASP A C 1
ATOM 712 O O . ASP A 1 104 ? 62.557 52.152 21.216 1.00 20.60 83 ASP A O 1
ATOM 717 N N . ALA A 1 105 ? 60.641 51.441 20.322 1.00 20.29 84 ALA A N 1
ATOM 718 C CA . ALA A 1 105 ? 59.959 52.735 20.438 1.00 17.95 84 ALA A CA 1
ATOM 719 C C . ALA A 1 105 ? 59.879 53.128 21.933 1.00 17.61 84 ALA A C 1
ATOM 720 O O . ALA A 1 105 ? 59.990 54.286 22.256 1.00 17.45 84 ALA A O 1
ATOM 722 N N . ASN A 1 106 ? 59.698 52.164 22.822 1.00 18.08 85 ASN A N 1
ATOM 723 C CA . ASN A 1 106 ? 59.622 52.469 24.231 1.00 19.37 85 ASN A CA 1
ATOM 724 C C . ASN A 1 106 ? 60.987 52.888 24.770 1.00 19.12 85 ASN A C 1
ATOM 725 O O . ASN A 1 106 ? 61.087 53.811 25.609 1.00 19.40 85 ASN A O 1
ATOM 730 N N . ALA A 1 107 ? 62.051 52.198 24.310 1.00 19.37 86 ALA A N 1
ATOM 731 C CA . ALA A 1 107 ? 63.419 52.579 24.660 1.00 20.15 86 ALA A CA 1
ATOM 732 C C . ALA A 1 107 ? 63.733 54.024 24.205 1.00 20.85 86 ALA A C 1
ATOM 733 O O . ALA A 1 107 ? 64.333 54.810 24.947 1.00 21.26 86 ALA A O 1
ATOM 735 N N . ILE A 1 108 ? 63.269 54.405 23.013 1.00 20.22 87 ILE A N 1
ATOM 736 C CA . ILE A 1 108 ? 63.399 55.814 22.567 1.00 20.75 87 ILE A CA 1
ATOM 737 C C . ILE A 1 108 ? 62.535 56.790 23.390 1.00 21.12 87 ILE A C 1
ATOM 738 O O . ILE A 1 108 ? 63.002 57.929 23.649 1.00 21.53 87 ILE A O 1
ATOM 743 N N . LEU A 1 109 ? 61.307 56.366 23.763 1.00 17.78 88 LEU A N 1
ATOM 744 C CA . LEU A 1 109 ? 60.404 57.176 24.641 1.00 19.37 88 LEU A CA 1
ATOM 745 C C . LEU A 1 109 ? 61.037 57.427 26.060 1.00 19.92 88 LEU A C 1
ATOM 746 O O . LEU A 1 109 ? 60.928 58.527 26.639 1.00 19.52 88 LEU A O 1
ATOM 751 N N . ASN A 1 110 ? 61.771 56.440 26.562 1.00 21.31 89 ASN A N 1
ATOM 752 C CA . ASN A 1 110 ? 62.558 56.568 27.805 1.00 22.02 89 ASN A CA 1
ATOM 753 C C . ASN A 1 110 ? 63.597 57.669 27.731 1.00 22.52 89 ASN A C 1
ATOM 754 O O . ASN A 1 110 ? 63.748 58.470 28.684 1.00 23.42 89 ASN A O 1
ATOM 759 N N . TYR A 1 111 ? 64.302 57.696 26.602 1.00 22.20 90 TYR A N 1
ATOM 760 C CA . TYR A 1 111 ? 65.322 58.705 26.315 1.00 22.40 90 TYR A CA 1
ATOM 761 C C . TYR A 1 111 ? 64.738 60.124 26.237 1.00 22.15 90 TYR A C 1
ATOM 762 O O . TYR A 1 111 ? 65.312 61.028 26.801 1.00 22.45 90 TYR A O 1
ATOM 771 N N . VAL A 1 112 ? 63.602 60.294 25.524 1.00 23.00 91 VAL A N 1
ATOM 772 C CA . VAL A 1 112 ? 62.988 61.580 25.321 1.00 24.02 91 VAL A CA 1
ATOM 773 C C . VAL A 1 112 ? 62.395 62.078 26.656 1.00 24.18 91 VAL A C 1
ATOM 774 O O . VAL A 1 112 ? 62.583 63.235 27.018 1.00 24.54 91 VAL A O 1
ATOM 778 N N . LYS A 1 113 ? 61.654 61.196 27.349 1.00 24.38 92 LYS A N 1
ATOM 779 C CA . LYS A 1 113 ? 60.888 61.638 28.515 1.00 24.49 92 LYS A CA 1
ATOM 780 C C . LYS A 1 113 ? 61.800 62.025 29.694 1.00 25.39 92 LYS A C 1
ATOM 781 O O . LYS A 1 113 ? 61.359 62.646 30.628 1.00 26.77 92 LYS A O 1
ATOM 787 N N . THR A 1 114 ? 63.067 61.643 29.608 1.00 24.35 93 THR A N 1
ATOM 788 C CA . THR A 1 114 ? 64.106 62.006 30.598 1.00 26.28 93 THR A CA 1
ATOM 789 C C . THR A 1 114 ? 65.073 63.135 30.123 1.00 26.26 93 THR A C 1
ATOM 790 O O . THR A 1 114 ? 66.097 63.397 30.753 1.00 27.08 93 THR A O 1
ATOM 794 N N . ASP A 1 115 ? 64.762 63.809 29.027 1.00 25.97 94 ASP A N 1
ATOM 795 C CA . ASP A 1 115 ? 65.536 64.986 28.614 1.00 25.45 94 ASP A CA 1
ATOM 796 C C . ASP A 1 115 ? 64.845 66.184 29.232 1.00 25.59 94 ASP A C 1
ATOM 797 O O . ASP A 1 115 ? 63.668 66.451 28.878 1.00 25.25 94 ASP A O 1
ATOM 802 N N . PRO A 1 116 ? 65.531 66.936 30.130 1.00 26.09 95 PRO A N 1
ATOM 803 C CA . PRO A 1 116 ? 64.765 68.039 30.709 1.00 26.66 95 PRO A CA 1
ATOM 804 C C . PRO A 1 116 ? 64.622 69.312 29.825 1.00 25.78 95 PRO A C 1
ATOM 805 O O . PRO A 1 116 ? 64.099 70.302 30.308 1.00 26.56 95 PRO A O 1
ATOM 809 N N . HIS A 1 117 ? 65.081 69.281 28.569 1.00 27.37 96 HIS A N 1
ATOM 810 C CA . HIS A 1 117 ? 64.692 70.305 27.536 1.00 26.93 96 HIS A CA 1
ATOM 811 C C . HIS A 1 117 ? 63.245 70.125 27.023 1.00 27.20 96 HIS A C 1
ATOM 812 O O . HIS A 1 117 ? 62.557 71.082 26.609 1.00 25.93 96 HIS A O 1
ATOM 819 N N . VAL A 1 118 ? 62.788 68.883 27.038 1.00 26.63 97 VAL A N 1
ATOM 820 C CA . VAL A 1 118 ? 61.515 68.525 26.407 1.00 25.70 97 VAL A CA 1
ATOM 821 C C . VAL A 1 118 ? 60.307 68.940 27.249 1.00 26.67 97 VAL A C 1
ATOM 822 O O . VAL A 1 118 ? 60.266 68.700 28.457 1.00 26.84 97 VAL A O 1
ATOM 826 N N . ARG A 1 119 ? 59.316 69.540 26.587 1.00 28.33 98 ARG A N 1
ATOM 827 C CA . ARG A 1 119 ? 58.027 69.945 27.181 1.00 27.82 98 ARG A CA 1
ATOM 828 C C . ARG A 1 119 ? 56.979 68.899 26.800 1.00 27.53 98 ARG A C 1
ATOM 829 O O . ARG A 1 119 ? 56.733 67.996 27.572 1.00 28.41 98 ARG A O 1
ATOM 837 N N . ASN A 1 120 ? 56.395 68.991 25.597 1.00 26.57 99 ASN A N 1
ATOM 838 C CA . ASN A 1 120 ? 55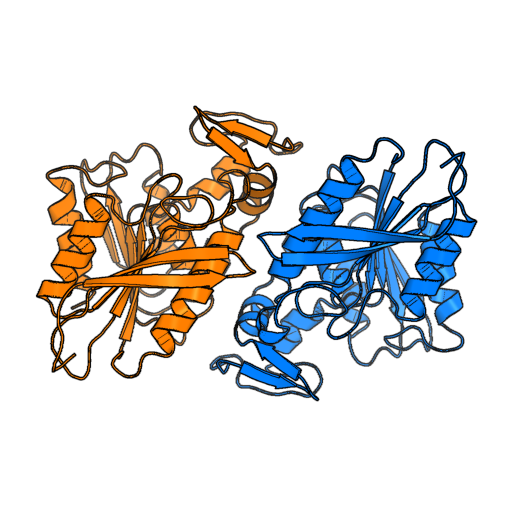.440 67.949 25.147 1.00 25.63 99 ASN A CA 1
ATOM 839 C C . ASN A 1 120 ? 56.045 66.972 24.173 1.00 24.54 99 ASN A C 1
ATOM 840 O O . ASN A 1 120 ? 56.900 67.342 23.385 1.00 24.75 99 ASN A O 1
ATOM 845 N N . ILE A 1 121 ? 55.553 65.735 24.222 1.00 22.56 100 ILE A N 1
ATOM 846 C CA . ILE A 1 121 ? 56.075 64.674 23.356 1.00 21.11 100 ILE A CA 1
ATOM 847 C C . ILE A 1 121 ? 55.024 64.278 22.319 1.00 20.43 100 ILE A C 1
ATOM 848 O O . ILE A 1 121 ? 53.885 63.985 22.668 1.00 21.88 100 ILE A O 1
ATOM 853 N N . TYR A 1 122 ? 55.425 64.343 21.036 1.00 21.47 101 TYR A N 1
ATOM 854 C CA . TYR A 1 122 ? 54.624 63.941 19.896 1.00 20.48 101 TYR A CA 1
ATOM 855 C C . TYR A 1 122 ? 55.132 62.688 19.242 1.00 20.09 101 TYR A C 1
ATOM 856 O O . TYR A 1 122 ? 56.340 62.515 19.153 1.00 21.54 101 TYR A O 1
ATOM 865 N N . LEU A 1 123 ? 54.205 61.865 18.712 1.00 19.37 102 LEU A N 1
ATOM 866 C CA . LEU A 1 123 ? 54.593 60.681 17.967 1.00 18.55 102 LEU A CA 1
ATOM 867 C C . LEU A 1 123 ? 54.166 60.871 16.507 1.00 18.73 102 LEU A C 1
ATOM 868 O O . LEU A 1 123 ? 53.037 61.208 16.232 1.00 17.69 102 LEU A O 1
ATOM 873 N N . VAL A 1 124 ? 55.070 60.621 15.593 1.00 18.61 103 VAL A N 1
ATOM 874 C CA . VAL A 1 124 ? 54.790 60.715 14.182 1.00 20.31 103 VAL A CA 1
ATOM 875 C C . VAL A 1 124 ? 55.295 59.394 13.562 1.00 21.00 103 VAL A C 1
ATOM 876 O O . VAL A 1 124 ? 56.496 59.090 13.590 1.00 21.88 103 VAL A O 1
ATOM 880 N N . GLY A 1 125 ? 54.387 58.624 12.956 1.00 20.90 104 GLY A N 1
ATOM 881 C CA . GLY A 1 125 ? 54.781 57.380 12.242 1.00 20.73 104 GLY A CA 1
ATOM 882 C C . GLY A 1 125 ? 54.271 57.215 10.818 1.00 20.49 104 GLY A C 1
ATOM 883 O O . GLY A 1 125 ? 53.127 57.507 10.550 1.00 21.21 104 GLY A O 1
ATOM 884 N N . HIS A 1 126 ? 55.120 56.739 9.910 1.00 19.21 105 HIS A N 1
ATOM 885 C CA . HIS A 1 126 ? 54.687 56.436 8.541 1.00 19.98 105 HIS A CA 1
ATOM 886 C C . HIS A 1 126 ? 54.492 54.932 8.382 1.00 20.31 105 HIS A C 1
ATOM 887 O O . HIS A 1 126 ? 55.382 54.137 8.774 1.00 20.70 105 HIS A O 1
ATOM 894 N N . ALA A 1 127 ? 53.367 54.545 7.766 1.00 18.90 106 ALA A N 1
ATOM 895 C CA . ALA A 1 127 ? 53.128 53.116 7.433 1.00 19.92 106 ALA A CA 1
ATOM 896 C C . ALA A 1 127 ? 53.255 52.204 8.687 1.00 20.39 106 ALA A C 1
ATOM 897 O O . ALA A 1 127 ? 52.511 52.406 9.668 1.00 20.00 106 ALA A O 1
ATOM 899 N N . GLN A 1 128 ? 54.155 51.224 8.682 1.00 20.60 107 GLN A N 1
ATOM 900 C CA . GLN A 1 128 ? 54.271 50.335 9.843 1.00 20.99 107 GLN A CA 1
ATOM 901 C C . GLN A 1 128 ? 54.714 51.113 11.073 1.00 20.11 107 GLN A C 1
ATOM 902 O O . GLN A 1 128 ? 54.305 50.806 12.201 1.00 18.73 107 GLN A O 1
ATOM 908 N N . GLY A 1 129 ? 55.484 52.173 10.844 1.00 19.42 108 GLY A N 1
ATOM 909 C CA . GLY A 1 129 ? 55.876 53.041 11.969 1.00 19.73 108 GLY A CA 1
ATOM 910 C C . GLY A 1 129 ? 54.714 53.841 12.533 1.00 20.06 108 GLY A C 1
ATOM 911 O O . GLY A 1 129 ? 54.756 54.256 13.688 1.00 19.43 108 GLY A O 1
ATOM 912 N N . GLY A 1 130 ? 53.669 54.041 11.720 1.00 19.33 109 GLY A N 1
ATOM 913 C CA . GLY A 1 130 ? 52.349 54.488 12.182 1.00 18.70 109 GLY A CA 1
ATOM 914 C C . GLY A 1 130 ? 51.600 53.548 13.139 1.00 17.47 109 GLY A C 1
ATOM 915 O O . GLY A 1 130 ? 50.954 53.996 14.111 1.00 18.20 109 GLY A O 1
ATOM 916 N N . VAL A 1 131 ? 51.612 52.245 12.852 1.00 18.17 110 VAL A N 1
ATOM 917 C CA . VAL A 1 131 ? 51.092 51.272 13.799 1.00 17.91 110 VAL A CA 1
ATOM 918 C C . VAL A 1 131 ? 51.914 51.287 15.100 1.00 17.85 110 VAL A C 1
ATOM 919 O O . VAL A 1 131 ? 51.335 51.172 16.243 1.00 18.08 110 VAL A O 1
ATOM 923 N N . VAL A 1 132 ? 53.246 51.320 14.957 1.00 15.89 111 VAL A N 1
ATOM 924 C CA . VAL A 1 132 ? 54.118 51.455 16.184 1.00 17.92 111 VAL A CA 1
ATOM 925 C C . VAL A 1 132 ? 53.736 52.717 17.018 1.00 18.98 111 VAL A C 1
ATOM 926 O O . VAL A 1 132 ? 53.499 52.633 18.244 1.00 20.14 111 VAL A O 1
ATOM 930 N N . ALA A 1 133 ? 53.622 53.862 16.351 1.00 19.20 112 ALA A N 1
ATOM 931 C CA . ALA A 1 133 ? 53.177 55.106 16.989 1.00 19.46 112 ALA A CA 1
ATOM 932 C C . ALA A 1 133 ? 51.821 54.974 17.681 1.00 19.75 112 ALA A C 1
ATOM 933 O O . ALA A 1 133 ? 51.634 55.444 18.833 1.00 19.02 112 ALA A O 1
ATOM 935 N N . SER A 1 134 ? 50.871 54.330 16.998 1.00 17.64 113 SER A N 1
ATOM 936 C CA . SER A 1 134 ? 49.485 54.379 17.501 1.00 18.88 113 SER A CA 1
ATOM 937 C C . SER A 1 134 ? 49.331 53.454 18.708 1.00 17.24 113 SER A C 1
ATOM 938 O O . SER A 1 134 ? 48.637 53.764 19.642 1.00 16.04 113 SER A O 1
ATOM 941 N N . MET A 1 135 ? 49.981 52.291 18.665 1.00 17.80 114 MET A N 1
ATOM 942 C CA . MET A 1 135 ? 50.008 51.425 19.806 1.00 18.08 114 MET A CA 1
ATOM 943 C C . MET A 1 135 ? 50.885 51.965 20.953 1.00 17.80 114 MET A C 1
ATOM 944 O O . MET A 1 135 ? 50.532 51.790 22.135 1.00 16.11 114 MET A O 1
ATOM 949 N N . LEU A 1 136 ? 51.991 52.638 20.621 1.00 18.39 115 LEU A N 1
ATOM 950 C CA . LEU A 1 136 ? 52.798 53.276 21.678 1.00 17.96 115 LEU A CA 1
ATOM 951 C C . LEU A 1 136 ? 52.001 54.341 22.411 1.00 18.85 115 LEU A C 1
ATOM 952 O O . LEU A 1 136 ? 52.018 54.426 23.645 1.00 19.18 115 LEU A O 1
ATOM 957 N N . ALA A 1 137 ? 51.360 55.221 21.658 1.00 19.72 116 ALA A N 1
ATOM 958 C CA . ALA A 1 137 ? 50.491 56.231 22.307 1.00 20.31 116 ALA A CA 1
ATOM 959 C C . ALA A 1 137 ? 49.359 55.622 23.151 1.00 20.51 116 ALA A C 1
ATOM 960 O O . ALA A 1 137 ? 48.984 56.198 24.144 1.00 21.54 116 ALA A O 1
ATOM 962 N N . GLY A 1 138 ? 48.828 54.484 22.730 1.00 19.28 117 GLY A N 1
ATOM 963 C CA . GLY A 1 138 ? 47.837 53.750 23.506 1.00 18.87 117 GLY A CA 1
ATOM 964 C C . GLY A 1 138 ? 48.325 53.097 24.777 1.00 19.56 117 GLY A C 1
ATOM 965 O O . GLY A 1 138 ? 47.512 52.791 25.608 1.00 19.87 117 GLY A O 1
ATOM 966 N N . LEU A 1 139 ? 49.633 52.844 24.881 1.00 18.92 118 LEU A N 1
ATOM 967 C CA . LEU A 1 139 ? 50.288 52.422 26.107 1.00 19.81 118 LEU A CA 1
ATOM 968 C C . LEU A 1 139 ? 50.687 53.604 26.972 1.00 19.29 118 LEU A C 1
ATOM 969 O O . LEU A 1 139 ? 50.856 53.461 28.220 1.00 18.95 118 LEU A O 1
ATOM 974 N N . TYR A 1 140 ? 50.929 54.745 26.343 1.00 20.98 119 TYR A N 1
ATOM 975 C CA . TYR A 1 140 ? 51.331 55.969 27.045 1.00 20.47 119 TYR A CA 1
ATOM 976 C C . TYR A 1 140 ? 50.347 57.148 26.842 1.00 20.56 119 TYR A C 1
ATOM 977 O O . TYR A 1 140 ? 50.749 58.291 26.508 1.00 18.40 119 TYR A O 1
ATOM 986 N N . PRO A 1 141 ? 49.039 56.886 27.055 1.00 20.87 120 PRO A N 1
ATOM 987 C CA . PRO A 1 141 ? 48.089 57.942 26.685 1.00 20.88 120 PRO A CA 1
ATOM 988 C C . PRO A 1 141 ? 48.170 59.147 27.661 1.00 21.35 120 PRO A C 1
ATOM 989 O O . PRO A 1 141 ? 47.811 60.295 27.306 1.00 22.76 120 PRO A O 1
ATOM 993 N N . ASP A 1 142 ? 48.786 58.885 28.827 1.00 21.57 121 ASP A N 1
ATOM 994 C CA . ASP A 1 142 ? 48.941 59.823 29.956 1.00 23.05 121 ASP A CA 1
ATOM 995 C C . ASP A 1 142 ? 50.178 60.707 29.716 1.00 23.80 121 ASP A C 1
ATOM 996 O O . ASP A 1 142 ? 50.303 61.792 30.304 1.00 27.61 121 ASP A O 1
ATOM 1001 N N . LEU A 1 143 ? 51.038 60.272 28.778 1.00 23.15 122 LEU A N 1
ATOM 1002 C CA . LEU A 1 143 ? 52.303 60.961 28.465 1.00 22.78 122 LEU A CA 1
ATOM 1003 C C . LEU A 1 143 ? 52.412 61.658 27.087 1.00 22.61 122 LEU A C 1
ATOM 1004 O O . LEU A 1 143 ? 52.873 62.817 27.026 1.00 23.86 122 LEU A O 1
ATOM 1009 N N . ILE A 1 144 ? 52.040 60.948 26.005 1.00 21.48 123 ILE A N 1
ATOM 1010 C CA . ILE A 1 144 ? 51.964 61.510 24.646 1.00 21.84 123 ILE A CA 1
ATOM 1011 C C . ILE A 1 144 ? 50.880 62.567 24.531 1.00 20.47 123 ILE A C 1
ATOM 1012 O O . ILE A 1 144 ? 49.799 62.407 25.084 1.00 19.57 123 ILE A O 1
ATOM 1017 N N . LYS A 1 145 ? 51.172 63.634 23.780 1.00 19.67 124 LYS A N 1
ATOM 1018 C CA . LYS A 1 145 ? 50.312 64.785 23.698 1.00 20.52 124 LYS A CA 1
ATOM 1019 C C . LYS A 1 145 ? 49.522 64.869 22.386 1.00 20.48 124 LYS A C 1
ATOM 1020 O O . LYS A 1 145 ? 48.376 65.254 22.394 1.00 21.22 124 LYS A O 1
ATOM 1026 N N . LYS A 1 146 ? 50.191 64.526 21.293 1.00 20.79 125 LYS A N 1
ATOM 1027 C CA . LYS A 1 146 ? 49.624 64.540 19.962 1.00 20.08 125 LYS A CA 1
ATOM 1028 C C . LYS A 1 146 ? 50.328 63.451 19.215 1.00 19.48 125 LYS A C 1
ATOM 1029 O O . LYS A 1 146 ? 51.511 63.192 19.462 1.00 20.63 125 LYS A O 1
ATOM 1035 N N . VAL A 1 147 ? 49.619 62.893 18.239 1.00 19.42 126 VAL A N 1
ATOM 1036 C CA . VAL A 1 147 ? 50.098 61.817 17.377 1.00 18.57 126 VAL A CA 1
ATOM 1037 C C . VAL A 1 147 ? 49.749 62.130 15.932 1.00 19.83 126 VAL A C 1
ATOM 1038 O O . VAL A 1 147 ? 48.642 62.556 15.648 1.00 19.09 126 VAL A O 1
ATOM 1042 N N . VAL A 1 148 ? 50.686 61.872 15.035 1.00 20.19 127 VAL A N 1
ATOM 1043 C CA . VAL A 1 148 ? 50.440 62.003 13.586 1.00 19.58 127 VAL A CA 1
ATOM 1044 C C . VAL A 1 148 ? 50.743 60.662 12.922 1.00 18.46 127 VAL A C 1
ATOM 1045 O O . VAL A 1 148 ? 51.842 60.110 13.091 1.00 19.50 127 VAL A O 1
ATOM 1049 N N . LEU A 1 149 ? 49.758 60.152 12.187 1.00 20.48 128 LEU A N 1
ATOM 1050 C CA . LEU A 1 149 ? 49.855 58.894 11.484 1.00 19.90 128 LEU A CA 1
ATOM 1051 C C . LEU A 1 149 ? 49.802 59.187 9.965 1.00 19.97 128 LEU A C 1
ATOM 1052 O O . LEU A 1 149 ? 48.877 59.873 9.492 1.00 21.58 128 LEU A O 1
ATOM 1057 N N . LEU A 1 150 ? 50.819 58.739 9.208 1.00 18.61 129 LEU A N 1
ATOM 1058 C CA . LEU A 1 150 ? 50.815 58.890 7.752 1.00 19.92 129 LEU A CA 1
ATOM 1059 C C . LEU A 1 150 ? 50.719 57.502 7.115 1.00 19.87 129 LEU A C 1
ATOM 1060 O O . LEU A 1 150 ? 51.583 56.667 7.319 1.00 19.14 129 LEU A O 1
ATOM 1065 N N . ALA A 1 151 ? 49.623 57.237 6.390 1.00 21.24 130 ALA A N 1
ATOM 1066 C CA . ALA A 1 151 ? 49.388 55.926 5.760 1.00 21.39 130 ALA A CA 1
ATOM 1067 C C . ALA A 1 151 ? 49.610 54.825 6.795 1.00 21.54 130 ALA A C 1
ATOM 1068 O O . ALA A 1 151 ? 50.361 53.871 6.513 1.00 21.02 130 ALA A O 1
ATOM 1070 N N . PRO A 1 152 ? 48.982 54.951 8.009 1.00 21.34 131 PRO A N 1
ATOM 1071 C CA . PRO A 1 152 ? 49.331 53.949 9.026 1.00 20.58 131 PRO A CA 1
ATOM 1072 C C . PRO A 1 152 ? 48.872 52.564 8.627 1.00 20.84 131 PRO A C 1
ATOM 1073 O O . PRO A 1 152 ? 47.734 52.375 8.229 1.00 21.24 131 PRO A O 1
ATOM 1077 N N . ALA A 1 153 ? 49.779 51.600 8.701 1.00 21.20 132 ALA A N 1
ATOM 1078 C CA . ALA A 1 153 ? 49.573 50.300 8.081 1.00 22.07 132 ALA A CA 1
ATOM 1079 C C . ALA A 1 153 ? 48.934 49.218 8.926 1.00 22.73 132 ALA A C 1
ATOM 1080 O O . ALA A 1 153 ? 49.500 48.103 9.053 1.00 22.68 132 ALA A O 1
ATOM 1082 N N . ALA A 1 154 ? 47.765 49.522 9.472 1.00 23.05 133 ALA A N 1
ATOM 1083 C CA . ALA A 1 154 ? 46.971 48.550 10.248 1.00 23.56 133 ALA A CA 1
ATOM 1084 C C . ALA A 1 154 ? 46.571 47.410 9.337 1.00 23.61 133 ALA A C 1
ATOM 1085 O O . ALA A 1 154 ? 46.320 46.332 9.824 1.00 25.33 133 ALA A O 1
ATOM 1087 N N . THR A 1 155 ? 46.561 47.644 8.011 1.00 22.83 134 THR A N 1
ATOM 1088 C CA . THR A 1 155 ? 46.204 46.587 7.061 1.00 23.62 134 THR A CA 1
ATOM 1089 C C . THR A 1 155 ? 47.221 45.456 7.055 1.00 23.59 134 THR A C 1
ATOM 1090 O O . THR A 1 155 ? 46.993 44.399 6.430 1.00 23.88 134 THR A O 1
ATOM 1094 N N . LEU A 1 156 ? 48.300 45.643 7.812 1.00 22.56 135 LEU A N 1
ATOM 1095 C CA . LEU A 1 156 ? 49.356 44.635 7.847 1.00 21.89 135 LEU A CA 1
ATOM 1096 C C . LEU A 1 156 ? 48.796 43.404 8.555 1.00 21.55 135 LEU A C 1
ATOM 1097 O O . LEU A 1 156 ? 49.228 42.289 8.293 1.00 21.26 135 LEU A O 1
ATOM 1102 N N . LYS A 1 157 ? 47.791 43.620 9.415 1.00 21.51 136 LYS A N 1
ATOM 1103 C CA . LYS A 1 157 ? 47.146 42.537 10.147 1.00 21.34 136 LYS A CA 1
ATOM 1104 C C . LYS A 1 157 ? 46.221 41.734 9.209 1.00 21.82 136 LYS A C 1
ATOM 1105 O O . LYS A 1 157 ? 46.297 40.519 9.157 1.00 22.73 136 LYS A O 1
ATOM 1111 N N . GLY A 1 158 ? 45.354 42.416 8.471 1.00 20.08 137 GLY A N 1
ATOM 1112 C CA . GLY A 1 158 ? 44.561 41.744 7.427 1.00 23.13 137 GLY A CA 1
ATOM 1113 C C . GLY A 1 158 ? 45.358 41.0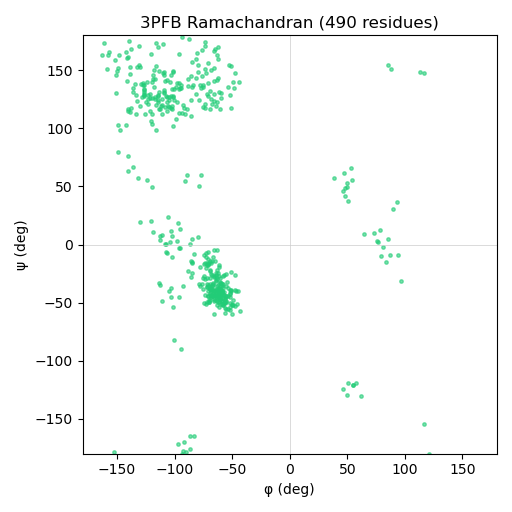40 6.335 1.00 22.35 137 GLY A C 1
ATOM 1114 O O . GLY A 1 158 ? 44.954 39.955 5.894 1.00 21.71 137 GLY A O 1
ATOM 1115 N N . ASP A 1 159 ? 46.454 41.672 5.878 1.00 22.96 138 ASP A N 1
ATOM 1116 C CA . ASP A 1 159 ? 47.346 41.053 4.853 1.00 22.64 138 ASP A CA 1
ATOM 1117 C C . ASP A 1 159 ? 47.811 39.695 5.372 1.00 22.03 138 ASP A C 1
ATOM 1118 O O . ASP A 1 159 ? 47.756 38.686 4.670 1.00 22.33 138 ASP A O 1
ATOM 1123 N N . ALA A 1 160 ? 48.225 39.685 6.639 1.00 22.16 139 ALA A N 1
ATOM 1124 C CA . ALA A 1 160 ? 48.699 38.457 7.312 1.00 22.33 139 ALA A CA 1
ATOM 1125 C C . ALA A 1 160 ? 47.648 37.355 7.471 1.00 22.48 139 ALA A C 1
ATOM 1126 O O . ALA A 1 160 ? 47.964 36.200 7.298 1.00 23.49 139 ALA A O 1
ATOM 1128 N N . LEU A 1 161 ? 46.418 37.725 7.810 1.00 23.61 140 LEU A N 1
ATOM 1129 C CA . LEU A 1 161 ? 45.271 36.814 7.814 1.00 23.12 140 LEU A CA 1
ATOM 1130 C C . LEU A 1 161 ? 44.891 36.268 6.425 1.00 23.74 140 LEU A C 1
ATOM 1131 O O . LEU A 1 161 ? 44.413 35.129 6.299 1.00 24.66 140 LEU A O 1
ATOM 1136 N N . GLU A 1 162 ? 45.125 37.060 5.397 1.00 23.96 141 GLU A N 1
ATOM 1137 C CA . GLU A 1 162 ? 44.827 36.669 4.016 1.00 27.04 141 GLU A CA 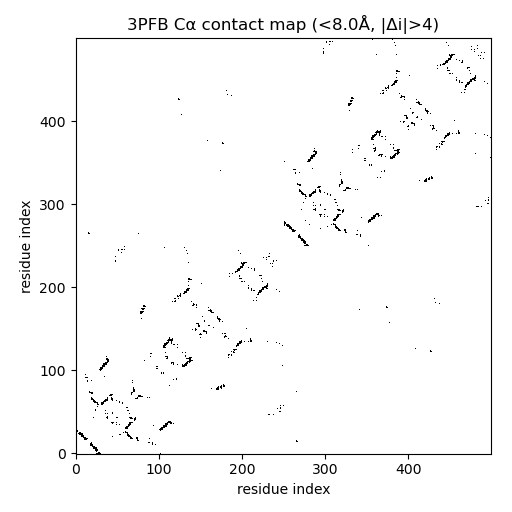1
ATOM 1138 C C . GLU A 1 162 ? 45.876 35.673 3.476 1.00 27.66 141 GLU A C 1
ATOM 1139 O O . GLU A 1 162 ? 45.580 34.778 2.651 1.00 27.17 141 GLU A O 1
ATOM 1145 N N . GLY A 1 163 ? 47.112 35.865 3.931 1.00 28.96 142 GLY A N 1
ATOM 1146 C CA . GLY A 1 163 ? 48.278 35.216 3.394 1.00 30.29 142 GLY A CA 1
ATOM 1147 C C . GLY A 1 163 ? 48.951 35.965 2.256 1.00 31.06 142 GLY A C 1
ATOM 1148 O O . GLY A 1 163 ? 49.556 35.337 1.375 1.00 30.18 142 GLY A O 1
ATOM 1149 N N . ASN A 1 164 ? 48.867 37.299 2.256 1.00 31.10 143 ASN A N 1
ATOM 1150 C CA . ASN A 1 164 ? 49.612 38.090 1.264 1.00 31.73 143 ASN A CA 1
ATOM 1151 C C . ASN A 1 164 ? 50.184 39.389 1.796 1.00 31.67 143 ASN A C 1
ATOM 1152 O O . ASN A 1 164 ? 49.495 40.401 1.963 1.00 30.91 143 ASN A O 1
ATOM 1157 N N . THR A 1 165 ? 51.479 39.336 2.047 1.00 31.61 144 THR A N 1
ATOM 1158 C CA . THR A 1 165 ? 52.215 40.477 2.516 1.00 32.56 144 THR A CA 1
ATOM 1159 C C . THR A 1 165 ? 52.993 41.116 1.375 1.00 33.13 144 THR A C 1
ATOM 1160 O O . THR A 1 165 ? 54.049 40.611 1.007 1.00 34.51 144 THR A O 1
ATOM 1164 N N . GLN A 1 166 ? 52.459 42.222 0.848 1.00 34.86 145 GLN A N 1
ATOM 1165 C CA . GLN A 1 166 ? 53.119 43.077 -0.171 1.00 35.57 145 GLN A CA 1
ATOM 1166 C C . GLN A 1 166 ? 53.670 42.277 -1.381 1.00 36.64 145 GLN A C 1
ATOM 1167 O O . GLN A 1 166 ? 54.849 42.386 -1.764 1.00 37.46 145 GLN A O 1
ATOM 1173 N N . GLY A 1 167 ? 52.780 41.481 -1.967 1.00 36.82 146 GLY A N 1
ATOM 1174 C CA . GLY A 1 167 ? 53.108 40.523 -3.028 1.00 37.65 146 GLY A CA 1
ATOM 1175 C C . GLY A 1 167 ? 53.350 39.080 -2.583 1.00 37.75 146 GLY A C 1
ATOM 1176 O O . GLY A 1 167 ? 53.039 38.105 -3.316 1.00 38.45 146 GLY A O 1
ATOM 1177 N N . VAL A 1 168 ? 53.880 38.926 -1.370 1.00 36.86 147 VAL A N 1
ATOM 1178 C CA . VAL A 1 168 ? 54.569 37.678 -1.012 1.00 36.77 147 VAL A CA 1
ATOM 1179 C C . VAL A 1 168 ? 53.645 36.748 -0.232 1.00 35.42 147 VAL A C 1
ATOM 1180 O O . VAL A 1 168 ? 53.048 37.153 0.766 1.00 34.99 147 VAL A O 1
ATOM 1184 N N . THR A 1 169 ? 53.453 35.536 -0.752 1.00 34.04 148 THR A N 1
ATOM 1185 C CA . THR A 1 169 ? 52.284 34.724 -0.330 1.00 32.38 148 THR A CA 1
ATOM 1186 C C . THR A 1 169 ? 52.610 33.448 0.452 1.00 30.31 148 THR A C 1
ATOM 1187 O O . THR A 1 169 ? 53.643 32.795 0.244 1.00 31.05 148 THR A O 1
ATOM 1191 N N . TYR A 1 170 ? 51.695 33.065 1.339 1.00 28.07 149 TYR A N 1
ATOM 1192 C CA . TYR A 1 170 ? 51.919 31.900 2.180 1.00 25.16 149 TYR A CA 1
ATOM 1193 C C . TYR A 1 170 ? 50.505 31.473 2.566 1.00 25.16 149 TYR A C 1
ATOM 1194 O O . TYR A 1 170 ? 49.504 32.244 2.381 1.00 23.93 149 TYR A O 1
ATOM 1203 N N . ASN A 1 171 ? 50.420 30.255 3.086 1.00 24.21 150 ASN A N 1
ATOM 1204 C CA . ASN A 1 171 ? 49.224 29.789 3.786 1.00 24.50 150 ASN A CA 1
ATOM 1205 C C . ASN A 1 171 ? 49.192 30.452 5.213 1.00 24.21 150 ASN A C 1
ATOM 1206 O O . ASN A 1 171 ? 50.113 30.223 6.033 1.00 23.76 150 ASN A O 1
ATOM 1211 N N . PRO A 1 172 ? 48.131 31.264 5.481 1.00 22.88 151 PRO A N 1
ATOM 1212 C CA . PRO A 1 172 ? 48.049 31.969 6.755 1.00 23.41 151 PRO A CA 1
ATOM 1213 C C . PRO A 1 172 ? 47.868 31.026 7.952 1.00 24.10 151 PRO A C 1
ATOM 1214 O O . PRO A 1 172 ? 47.951 31.497 9.114 1.00 25.40 151 PRO A O 1
ATOM 1218 N N . ASP A 1 173 ? 47.585 29.738 7.684 1.00 24.36 152 ASP A N 1
ATOM 1219 C CA . ASP A 1 173 ? 47.470 28.709 8.766 1.00 24.57 152 ASP A CA 1
ATOM 1220 C C . ASP A 1 173 ? 48.636 27.744 8.844 1.00 24.17 152 ASP A C 1
ATOM 1221 O O . ASP A 1 173 ? 48.702 26.888 9.739 1.00 23.75 152 ASP A O 1
ATOM 1226 N N . HIS A 1 174 ? 49.525 27.836 7.876 1.00 25.15 153 HIS A N 1
ATOM 1227 C CA . HIS A 1 174 ? 50.753 27.070 7.923 1.00 24.79 153 HIS A CA 1
ATOM 1228 C C . HIS A 1 174 ? 51.891 27.988 7.511 1.00 23.92 153 HIS A C 1
ATOM 1229 O O . HIS A 1 174 ? 52.510 27.814 6.451 1.00 22.92 153 HIS A O 1
ATOM 1236 N N . ILE A 1 175 ? 52.154 28.987 8.362 1.00 23.40 154 ILE A N 1
ATOM 1237 C CA . ILE A 1 175 ? 53.220 30.001 8.112 1.00 23.65 154 ILE A CA 1
ATOM 1238 C C . ILE A 1 175 ? 54.644 29.351 8.195 1.00 23.68 154 ILE A C 1
ATOM 1239 O O . ILE A 1 175 ? 55.002 28.733 9.195 1.00 21.94 154 ILE A O 1
ATOM 1244 N N . PRO A 1 176 ? 55.465 29.497 7.142 1.00 23.72 155 PRO A N 1
ATOM 1245 C CA . PRO A 1 176 ? 56.816 28.915 7.145 1.00 24.00 155 PRO A CA 1
ATOM 1246 C C . PRO A 1 176 ? 57.718 29.568 8.230 1.00 24.21 155 PRO A C 1
ATOM 1247 O O . PRO A 1 176 ? 57.320 30.587 8.801 1.00 22.69 155 PRO A O 1
ATOM 1251 N N . ASP A 1 177 ? 58.891 28.964 8.506 1.00 25.61 156 ASP A N 1
ATOM 1252 C CA . ASP A 1 177 ? 59.852 29.459 9.531 1.00 26.59 156 ASP A CA 1
ATOM 1253 C C . ASP A 1 177 ? 60.335 30.839 9.182 1.00 27.51 156 ASP A C 1
ATOM 1254 O O . ASP A 1 177 ? 60.444 31.668 10.053 1.00 27.16 156 ASP A O 1
ATOM 1259 N N . ARG A 1 178 ? 60.645 31.027 7.883 1.00 27.98 157 ARG A N 1
ATOM 1260 C CA . ARG A 1 178 ? 60.961 32.282 7.247 1.00 29.77 157 ARG A CA 1
ATOM 1261 C C . ARG A 1 178 ? 60.357 32.350 5.823 1.00 31.45 157 ARG A C 1
ATOM 1262 O O . ARG A 1 178 ? 60.014 31.305 5.220 1.00 31.36 157 ARG A O 1
ATOM 1270 N N . LEU A 1 179 ? 60.238 33.576 5.305 1.00 32.51 158 LEU A N 1
ATOM 1271 C CA . LEU A 1 179 ? 59.696 33.881 3.973 1.00 33.83 158 LEU A CA 1
ATOM 1272 C C . LEU A 1 179 ? 60.762 34.747 3.243 1.00 34.30 158 LEU A C 1
ATOM 1273 O O . LEU A 1 179 ? 61.263 35.723 3.796 1.00 32.60 158 LEU A O 1
ATOM 1278 N N . PRO A 1 180 ? 61.156 34.363 2.018 1.00 35.43 159 PRO A N 1
ATOM 1279 C CA . PRO A 1 180 ? 61.930 35.370 1.262 1.00 36.10 159 PRO A CA 1
ATOM 1280 C C . PRO A 1 180 ? 61.086 36.573 0.785 1.00 36.56 159 PRO A C 1
ATOM 1281 O O . PRO A 1 180 ? 59.947 36.400 0.356 1.00 35.03 159 PRO A O 1
ATOM 1285 N N . PHE A 1 181 ? 61.636 37.785 0.875 1.00 36.86 160 PHE A N 1
ATOM 1286 C CA . PHE A 1 181 ? 60.848 38.993 0.601 1.00 38.16 160 PHE A CA 1
ATOM 1287 C C . PHE A 1 181 ? 61.835 40.007 0.036 1.00 38.21 160 PHE A C 1
ATOM 1288 O O . PHE A 1 181 ? 62.594 40.597 0.801 1.00 38.43 160 PHE A O 1
ATOM 1296 N N . LYS A 1 182 ? 61.813 40.203 -1.293 1.00 38.69 161 LYS A N 1
ATOM 1297 C CA . LYS A 1 182 ? 62.894 40.886 -2.058 1.00 38.26 161 LYS A CA 1
ATOM 1298 C C . LYS A 1 182 ? 64.271 40.295 -1.691 1.00 37.69 161 LYS A C 1
ATOM 1299 O O . LYS A 1 182 ? 64.406 39.084 -1.712 1.00 39.25 161 LYS A O 1
ATOM 1305 N N . ASP A 1 183 ? 65.256 41.133 -1.347 1.00 37.00 162 ASP A N 1
ATOM 1306 C CA . ASP A 1 183 ? 66.627 40.729 -1.010 1.00 36.03 162 ASP A CA 1
ATOM 1307 C C . ASP A 1 183 ? 66.728 40.321 0.483 1.00 34.92 162 ASP A C 1
ATOM 1308 O O . ASP A 1 183 ? 67.822 40.006 0.990 1.00 34.96 162 ASP A O 1
ATOM 1313 N N . LEU A 1 184 ? 65.582 40.298 1.165 1.00 32.26 163 LEU A N 1
ATOM 1314 C CA . LEU A 1 184 ? 65.536 40.099 2.612 1.00 32.18 163 LEU A CA 1
ATOM 1315 C C . LEU A 1 184 ? 64.963 38.761 3.006 1.00 31.45 163 LEU A C 1
ATOM 1316 O O . LEU A 1 184 ? 64.422 38.017 2.170 1.00 32.22 163 LEU A O 1
ATOM 1321 N N . THR A 1 185 ? 65.059 38.494 4.303 1.00 29.54 164 THR A N 1
ATOM 1322 C CA . THR A 1 185 ? 64.462 37.312 4.927 1.00 27.99 164 THR A CA 1
ATOM 1323 C C . THR A 1 185 ? 63.455 37.729 6.024 1.00 26.47 164 THR A C 1
ATOM 1324 O O . THR A 1 185 ? 63.842 38.224 7.083 1.00 23.60 164 THR A O 1
ATOM 1328 N N . LEU A 1 186 ? 62.161 37.585 5.722 1.00 24.53 165 LEU A N 1
ATOM 1329 C CA . LEU A 1 186 ? 61.093 37.820 6.711 1.00 24.75 165 LEU A CA 1
ATOM 1330 C C . LEU A 1 186 ? 60.759 36.611 7.673 1.00 24.84 165 LEU A C 1
ATOM 1331 O O . LEU A 1 186 ? 60.667 35.440 7.260 1.00 24.94 165 LEU A O 1
ATOM 1336 N N . GLY A 1 187 ? 60.573 36.923 8.960 1.00 23.09 166 GLY A N 1
ATOM 1337 C CA . GLY A 1 187 ? 60.389 35.895 9.968 1.00 23.26 166 GLY A CA 1
ATOM 1338 C C . GLY A 1 187 ? 58.958 35.422 10.084 1.00 22.32 166 GLY A C 1
ATOM 1339 O O . GLY A 1 187 ? 58.001 36.248 10.086 1.00 23.00 166 GLY A O 1
ATOM 1340 N N . GLY A 1 188 ? 58.810 34.109 10.171 1.00 21.49 167 GLY A N 1
ATOM 1341 C CA . GLY A 1 188 ? 57.500 33.517 10.474 1.00 20.45 167 GLY A CA 1
ATOM 1342 C C . GLY A 1 188 ? 56.798 34.208 11.652 1.00 19.94 167 GLY A C 1
ATOM 1343 O O . GLY A 1 188 ? 55.579 34.448 11.615 1.00 18.71 167 GLY A O 1
ATOM 1344 N N . PHE A 1 189 ? 57.586 34.554 12.683 1.00 20.43 168 PHE A N 1
ATOM 1345 C CA . PHE A 1 189 ? 57.035 35.185 13.855 1.00 20.67 168 PHE A CA 1
ATOM 1346 C C . PHE A 1 189 ? 56.485 36.569 13.600 1.00 20.83 168 PHE A C 1
ATOM 1347 O O . PHE A 1 189 ? 55.483 36.930 14.213 1.00 21.13 168 PHE A O 1
ATOM 1355 N N . TYR A 1 190 ? 57.101 37.319 12.660 1.00 20.18 169 TYR A N 1
ATOM 1356 C CA . TYR A 1 190 ? 56.538 38.589 12.253 1.00 21.06 169 TYR A CA 1
ATOM 1357 C C . TYR A 1 190 ? 55.050 38.393 11.857 1.00 21.30 169 TYR A C 1
ATOM 1358 O O . TYR A 1 190 ? 54.164 39.151 12.262 1.00 20.02 169 TYR A O 1
ATOM 1367 N N . LEU A 1 191 ? 54.796 37.341 11.080 1.00 21.85 170 LEU A N 1
ATOM 1368 C CA . LEU A 1 191 ? 53.505 37.138 10.453 1.00 21.58 170 LEU A CA 1
ATOM 1369 C C . LEU A 1 191 ? 52.490 36.596 11.460 1.00 19.32 170 LEU A C 1
ATOM 1370 O O . LEU A 1 191 ? 51.304 36.973 11.440 1.00 20.06 170 LEU A O 1
ATOM 1375 N N . ARG A 1 192 ? 52.960 35.749 12.377 1.00 19.54 171 ARG A N 1
ATOM 1376 C CA . ARG A 1 192 ? 52.068 35.177 13.395 1.00 17.15 171 ARG A CA 1
ATOM 1377 C C . ARG A 1 192 ? 51.639 36.290 14.354 1.00 17.47 171 ARG A C 1
ATOM 1378 O O . ARG A 1 192 ? 50.489 36.376 14.660 1.00 19.15 171 ARG A O 1
ATOM 1386 N N . ILE A 1 193 ? 52.584 37.155 14.764 1.00 18.04 172 ILE A N 1
ATOM 1387 C CA . ILE A 1 193 ? 52.267 38.329 15.583 1.00 18.21 172 ILE A CA 1
ATOM 1388 C C . ILE A 1 193 ? 51.321 39.236 14.787 1.00 18.68 172 ILE A C 1
ATOM 1389 O O . ILE A 1 193 ? 50.368 39.778 15.306 1.00 18.27 172 ILE A O 1
ATOM 1394 N N . ALA A 1 194 ? 51.583 39.392 13.482 1.00 18.58 173 ALA A N 1
ATOM 1395 C CA . ALA A 1 194 ? 50.800 40.380 12.671 1.00 19.17 173 ALA A CA 1
ATOM 1396 C C . ALA A 1 194 ? 49.321 40.017 12.670 1.00 18.68 173 ALA A C 1
ATOM 1397 O O . ALA A 1 194 ? 48.428 40.873 12.867 1.00 18.15 173 ALA A O 1
ATOM 1399 N N . GLN A 1 195 ? 49.051 38.729 12.477 1.00 17.74 174 GLN A N 1
ATOM 1400 C CA . GLN A 1 195 ? 47.658 38.233 12.446 1.00 19.71 174 GLN A CA 1
ATOM 1401 C C . GLN A 1 195 ? 46.813 38.495 13.684 1.00 20.06 174 GLN A C 1
ATOM 1402 O O . GLN A 1 195 ? 45.570 38.579 13.609 1.00 20.21 174 GLN A O 1
ATOM 1408 N N . GLN A 1 196 ? 47.481 38.612 14.835 1.00 19.39 175 GLN A N 1
ATOM 1409 C CA . GLN A 1 196 ? 46.825 38.839 16.125 1.00 18.88 175 GLN A CA 1
ATOM 1410 C C . GLN A 1 196 ? 47.175 40.120 16.884 1.00 18.96 175 GLN A C 1
ATOM 1411 O O . GLN A 1 196 ? 46.756 40.271 18.057 1.00 19.24 175 GLN A O 1
ATOM 1417 N N . LEU A 1 197 ? 47.872 41.047 16.232 1.00 19.73 176 LEU A N 1
ATOM 1418 C CA . LEU A 1 197 ? 48.056 42.425 16.764 1.00 21.30 176 LEU A CA 1
ATOM 1419 C C . LEU A 1 197 ? 46.768 43.113 17.171 1.00 20.85 176 LEU A C 1
ATOM 1420 O O . LEU A 1 197 ? 45.907 43.419 16.318 1.00 21.38 176 LEU A O 1
ATOM 1425 N N . PRO A 1 198 ? 46.652 43.435 18.483 1.00 21.16 177 PRO A N 1
ATOM 1426 C CA . PRO A 1 198 ? 45.550 44.273 18.945 1.00 21.02 177 PRO A CA 1
ATOM 1427 C C . PRO A 1 198 ? 45.789 45.779 18.614 1.00 21.53 177 PRO A C 1
ATOM 1428 O O . PRO A 1 198 ? 45.843 46.649 19.509 1.00 20.19 177 PRO A O 1
ATOM 1432 N N . ILE A 1 199 ? 45.926 46.092 17.311 1.00 20.41 178 ILE A N 1
ATOM 1433 C CA . ILE A 1 199 ? 46.223 47.486 16.903 1.00 19.98 178 ILE A CA 1
ATOM 1434 C C . ILE A 1 199 ? 45.203 48.505 17.410 1.00 19.68 178 ILE A C 1
ATOM 1435 O O . ILE A 1 199 ? 45.550 49.501 18.082 1.00 19.39 178 ILE A O 1
ATOM 1440 N N . TYR A 1 200 ? 43.929 48.305 17.012 1.00 21.30 179 TYR A N 1
ATOM 1441 C CA . TYR A 1 200 ? 42.876 49.269 17.324 1.00 22.46 179 TYR A CA 1
ATOM 1442 C C . TYR A 1 200 ? 42.571 49.261 18.814 1.00 21.74 179 TYR A C 1
ATOM 1443 O O . TYR A 1 200 ? 42.342 50.327 19.389 1.00 22.20 179 TYR A O 1
ATOM 1452 N N . GLU A 1 201 ? 42.588 48.065 19.422 1.00 20.34 180 GLU A N 1
ATOM 1453 C CA . GLU A 1 201 ? 42.304 47.922 20.850 1.00 19.99 180 GLU A CA 1
ATOM 1454 C C . GLU A 1 201 ? 43.238 48.765 21.717 1.00 19.59 180 GLU A C 1
ATOM 1455 O O . GLU A 1 201 ? 42.748 49.503 22.552 1.00 18.60 180 GLU A O 1
ATOM 1461 N N . VAL A 1 202 ? 44.560 48.654 21.469 1.00 18.95 181 VAL A N 1
ATOM 1462 C CA . VAL A 1 202 ? 45.605 49.457 22.147 1.00 19.43 181 VAL A CA 1
ATOM 1463 C C . VAL A 1 202 ? 45.561 50.925 21.709 1.00 18.97 181 VAL A C 1
ATOM 1464 O O . VAL A 1 202 ? 45.495 51.809 22.544 1.00 18.82 181 VAL A O 1
ATOM 1468 N N . SER A 1 203 ? 45.521 51.185 20.380 1.00 18.17 182 SER A N 1
ATOM 1469 C CA . SER A 1 203 ? 45.623 52.566 19.929 1.00 16.95 182 SER A CA 1
ATOM 1470 C C . SER A 1 203 ? 44.490 53.411 20.486 1.00 17.54 182 SER A C 1
ATOM 1471 O O . SER A 1 203 ? 44.739 54.587 20.869 1.00 19.43 182 SER A O 1
ATOM 1474 N N . ALA A 1 204 ? 43.311 52.788 20.656 1.00 17.50 183 ALA A N 1
ATOM 1475 C CA . ALA A 1 204 ? 42.110 53.589 20.996 1.00 18.90 183 ALA A CA 1
ATOM 1476 C C . ALA A 1 204 ? 42.136 54.143 22.433 1.00 18.74 183 ALA A C 1
ATOM 1477 O O . ALA A 1 204 ? 41.275 54.973 22.782 1.00 20.58 183 ALA A O 1
ATOM 1479 N N . GLN A 1 205 ? 43.130 53.752 23.233 1.00 19.68 184 GLN A N 1
ATOM 1480 C CA . GLN A 1 205 ? 43.282 54.258 24.612 1.00 19.84 184 GLN A CA 1
ATOM 1481 C C . GLN A 1 205 ? 43.768 55.687 24.645 1.00 21.19 184 GLN A C 1
ATOM 1482 O O . GLN A 1 205 ? 43.832 56.312 25.682 1.00 20.63 184 GLN A O 1
ATOM 1488 N N . PHE A 1 206 ? 44.125 56.203 23.493 1.00 21.92 185 PHE A N 1
ATOM 1489 C CA . PHE A 1 206 ? 44.707 57.520 23.430 1.00 23.64 185 PHE A CA 1
ATOM 1490 C C . PHE A 1 206 ? 43.597 58.385 22.893 1.00 23.32 185 PHE A C 1
ATOM 1491 O O . PHE A 1 206 ? 43.105 58.144 21.757 1.00 23.79 185 PHE A O 1
ATOM 1499 N N . THR A 1 207 ? 43.199 59.360 23.716 1.00 23.60 186 THR A N 1
ATOM 1500 C CA . THR A 1 207 ? 42.008 60.183 23.480 1.00 22.48 186 THR A CA 1
ATOM 1501 C C . THR A 1 207 ? 42.404 61.638 23.177 1.00 21.90 186 THR A C 1
ATOM 1502 O O . THR A 1 207 ? 41.569 62.492 22.987 1.00 22.61 186 THR A O 1
ATOM 1506 N N . LYS A 1 208 ? 43.690 61.918 23.098 1.00 21.46 187 LYS A N 1
ATOM 1507 C CA . LYS A 1 208 ? 44.119 63.280 22.811 1.00 21.30 187 LYS A CA 1
ATOM 1508 C C . LYS A 1 208 ? 44.154 63.492 21.288 1.00 22.12 187 LYS A C 1
ATOM 1509 O O . LYS A 1 208 ? 43.793 62.564 20.537 1.00 21.76 187 LYS A O 1
ATOM 1515 N N . PRO A 1 209 ? 44.615 64.676 20.816 1.00 22.18 188 PRO A N 1
ATOM 1516 C CA . PRO A 1 209 ? 44.621 64.918 19.340 1.00 23.21 188 PRO A CA 1
ATOM 1517 C C . PRO A 1 209 ? 45.444 63.976 18.432 1.00 22.60 188 PRO A C 1
ATOM 1518 O O . PRO A 1 209 ? 46.695 63.814 18.550 1.00 21.60 188 PRO A O 1
ATOM 1522 N N . VAL A 1 210 ? 44.730 63.441 17.449 1.00 21.77 189 VAL A N 1
ATOM 1523 C CA . VAL A 1 210 ? 45.346 62.633 16.412 1.00 20.62 189 VAL A CA 1
ATOM 1524 C C . VAL A 1 210 ? 45.175 63.275 15.027 1.00 21.92 189 VAL A C 1
ATOM 1525 O O . VAL A 1 210 ? 44.102 63.819 14.712 1.00 21.77 189 VAL A O 1
ATOM 1529 N N . CYS A 1 211 ? 46.263 63.281 14.255 1.00 21.01 190 CYS A N 1
ATOM 1530 C CA . CYS A 1 211 ? 46.220 63.697 12.830 1.00 22.81 190 CYS A CA 1
ATOM 1531 C C . CYS A 1 211 ? 46.415 62.470 11.946 1.00 23.15 190 CYS A C 1
ATOM 1532 O O . CYS A 1 211 ? 47.409 61.723 12.126 1.00 25.41 190 CYS A O 1
ATOM 1535 N N . LEU A 1 212 ? 45.541 62.297 10.942 1.00 21.08 191 LEU A N 1
ATOM 1536 C CA . LEU A 1 212 ? 45.585 61.076 10.124 1.00 20.61 191 LEU A CA 1
ATOM 1537 C C . LEU A 1 212 ? 45.750 61.570 8.695 1.00 21.37 191 LEU A C 1
ATOM 1538 O O . LEU A 1 212 ? 44.916 62.314 8.196 1.00 22.86 191 LEU A O 1
ATOM 1543 N N . ILE A 1 213 ? 46.826 61.160 8.035 1.00 21.97 192 ILE A N 1
ATOM 1544 C CA . ILE A 1 213 ? 47.080 61.630 6.675 1.00 22.53 192 ILE A CA 1
ATOM 1545 C C . ILE A 1 213 ? 47.266 60.403 5.822 1.00 22.13 192 ILE A C 1
ATOM 1546 O O . ILE A 1 213 ? 48.114 59.517 6.140 1.00 23.22 192 ILE A O 1
ATOM 1551 N N . HIS A 1 214 ? 46.544 60.355 4.711 1.00 21.11 193 HIS A N 1
ATOM 1552 C CA . HIS A 1 214 ? 46.587 59.176 3.835 1.00 21.98 193 HIS A CA 1
ATOM 1553 C C . HIS A 1 214 ? 46.315 59.586 2.431 1.00 23.02 193 HIS A C 1
ATOM 1554 O O . HIS A 1 214 ? 45.487 60.470 2.181 1.00 22.69 193 HIS A O 1
ATOM 1561 N N . GLY A 1 215 ? 46.954 58.902 1.496 1.00 25.14 194 GLY A N 1
ATOM 1562 C CA . GLY A 1 215 ? 46.875 59.308 0.104 1.00 26.20 194 GLY A CA 1
ATOM 1563 C C . GLY A 1 215 ? 45.831 58.462 -0.582 1.00 26.07 194 GLY A C 1
ATOM 1564 O O . GLY A 1 215 ? 45.736 57.276 -0.321 1.00 26.18 194 GLY A O 1
ATOM 1565 N N . THR A 1 216 ? 45.027 59.086 -1.441 1.00 26.02 195 THR A N 1
ATOM 1566 C CA . THR A 1 216 ? 43.875 58.372 -2.027 1.00 25.98 195 THR A CA 1
ATOM 1567 C C . THR A 1 216 ? 44.306 57.327 -3.072 1.00 25.74 195 THR A C 1
ATOM 1568 O O . THR A 1 216 ? 43.513 56.424 -3.434 1.00 26.75 195 THR A O 1
ATOM 1572 N N . ASP A 1 217 ? 45.524 57.506 -3.576 1.00 25.08 196 ASP A N 1
ATOM 1573 C CA A ASP A 1 217 ? 46.077 56.564 -4.540 0.50 25.03 196 ASP A CA 1
ATOM 1574 C CA B ASP A 1 217 ? 46.185 56.661 -4.566 0.50 25.34 196 ASP A CA 1
ATOM 1575 C C . ASP A 1 217 ? 47.138 55.664 -3.875 1.00 24.58 196 ASP A C 1
ATOM 1576 O O . ASP A 1 217 ? 47.917 55.003 -4.529 1.00 23.57 196 ASP A O 1
ATOM 1585 N N . ASP A 1 218 ? 47.092 55.574 -2.522 1.00 23.76 197 ASP A N 1
ATOM 1586 C CA . ASP A 1 218 ? 47.933 54.567 -1.823 1.00 22.99 197 ASP A CA 1
ATOM 1587 C C . ASP A 1 218 ? 47.537 53.179 -2.292 1.00 23.85 197 ASP A C 1
ATOM 1588 O O . ASP A 1 218 ? 46.400 52.773 -2.078 1.00 25.51 197 ASP A O 1
ATOM 1593 N N . THR A 1 219 ? 48.458 52.463 -2.930 1.00 23.97 198 THR A N 1
ATOM 1594 C CA . THR A 1 219 ? 48.214 51.070 -3.293 1.00 24.64 198 THR A CA 1
ATOM 1595 C C . THR A 1 219 ? 48.932 49.970 -2.413 1.00 24.66 198 THR A C 1
ATOM 1596 O O . THR A 1 219 ? 48.841 48.759 -2.686 1.00 25.07 198 THR A O 1
ATOM 1600 N N . VAL A 1 220 ? 49.657 50.402 -1.390 1.00 24.73 199 VAL A N 1
ATOM 1601 C CA . VAL A 1 220 ? 50.379 49.503 -0.473 1.00 22.86 199 VAL A CA 1
ATOM 1602 C C . VAL A 1 220 ? 49.483 49.266 0.796 1.00 23.01 199 VAL A C 1
ATOM 1603 O O . VAL A 1 220 ? 49.290 48.105 1.276 1.00 23.89 199 VAL A O 1
ATOM 1607 N N . VAL A 1 221 ? 48.923 50.373 1.296 1.00 23.42 200 VAL A N 1
ATOM 1608 C CA . VAL A 1 221 ? 48.021 50.414 2.434 1.00 22.59 200 VAL A CA 1
ATOM 1609 C C . VAL A 1 221 ? 46.693 51.137 2.037 1.00 22.88 200 VAL A C 1
ATOM 1610 O O . VAL A 1 221 ? 46.702 52.352 1.766 1.00 20.59 200 VAL A O 1
ATOM 1614 N N . SER A 1 222 ? 45.568 50.422 1.991 1.00 22.06 201 SER A N 1
ATOM 1615 C CA . SER A 1 222 ? 44.261 51.082 1.743 1.00 22.66 201 SER A CA 1
ATOM 1616 C C . SER A 1 222 ? 43.973 52.339 2.622 1.00 23.71 201 SER A C 1
ATOM 1617 O O . SER A 1 222 ? 44.184 52.286 3.842 1.00 21.76 201 SER A O 1
ATOM 1620 N N . PRO A 1 223 ? 43.457 53.455 2.008 1.00 24.76 202 PRO A N 1
ATOM 1621 C CA . PRO A 1 223 ? 42.977 54.618 2.818 1.00 24.93 202 PRO A CA 1
ATOM 1622 C C . PRO A 1 223 ? 42.004 54.192 3.925 1.00 26.71 202 PRO A C 1
ATOM 1623 O O . PRO A 1 223 ? 41.899 54.866 4.978 1.00 27.78 202 PRO A O 1
ATOM 1627 N N . ASN A 1 224 ? 41.354 53.033 3.718 1.00 25.28 203 ASN A N 1
ATOM 1628 C CA . ASN A 1 224 ? 40.397 52.459 4.671 1.00 26.88 203 ASN A CA 1
ATOM 1629 C C . ASN A 1 224 ? 40.997 52.404 6.055 1.00 25.95 203 ASN A C 1
ATOM 1630 O O . ASN A 1 224 ? 40.283 52.660 7.046 1.00 26.17 203 ASN A O 1
ATOM 1635 N N . ALA A 1 225 ? 42.295 52.064 6.099 1.00 24.49 204 ALA A N 1
ATOM 1636 C CA . ALA A 1 225 ? 43.050 52.019 7.354 1.00 24.01 204 ALA A CA 1
ATOM 1637 C C . ALA A 1 225 ? 42.922 53.326 8.158 1.00 24.14 204 ALA A C 1
ATOM 1638 O O . ALA A 1 225 ? 42.617 53.308 9.366 1.00 24.16 204 ALA A O 1
ATOM 1640 N N . SER A 1 226 ? 43.148 54.461 7.515 1.00 23.57 205 SER A N 1
ATOM 1641 C CA . SER A 1 226 ? 42.954 55.768 8.170 1.00 23.46 205 SER A CA 1
ATOM 1642 C C . SER A 1 226 ? 41.461 56.078 8.444 1.00 23.78 205 SER A C 1
ATOM 1643 O O . SER A 1 226 ? 41.112 56.672 9.471 1.00 22.01 205 SER A O 1
ATOM 1646 N N . LYS A 1 227 ? 40.565 55.653 7.538 1.00 24.32 206 LYS A N 1
ATOM 1647 C CA . LYS A 1 227 ? 39.124 55.771 7.838 1.00 24.88 206 LYS A CA 1
ATOM 1648 C C . LYS A 1 227 ? 38.693 54.968 9.117 1.00 24.30 206 LYS A C 1
ATOM 1649 O O . LYS A 1 227 ? 37.849 55.423 9.897 1.00 25.32 206 LYS A O 1
ATOM 1655 N N . LYS A 1 228 ? 39.275 53.789 9.313 1.00 22.82 207 LYS A N 1
ATOM 1656 C CA . LYS A 1 228 ? 39.082 53.006 10.547 1.00 22.23 207 LYS A CA 1
ATOM 1657 C C . LYS A 1 228 ? 39.684 53.684 11.775 1.00 21.58 207 LYS A C 1
ATOM 1658 O O . LYS A 1 228 ? 39.058 53.716 12.841 1.00 22.31 207 LYS A O 1
ATOM 1664 N N . TYR A 1 229 ? 40.866 54.286 11.628 1.00 21.02 208 TYR A N 1
ATOM 1665 C CA . TYR A 1 229 ? 41.481 54.976 12.763 1.00 21.13 208 TYR A CA 1
ATOM 1666 C C . TYR A 1 229 ? 40.628 56.184 13.113 1.00 21.80 208 TYR A C 1
ATOM 1667 O O . TYR A 1 229 ? 40.404 56.491 14.283 1.00 21.41 208 TYR A O 1
ATOM 1676 N N . ASP A 1 230 ? 40.047 56.811 12.081 1.00 22.42 209 ASP A N 1
ATOM 1677 C CA . ASP A 1 230 ? 39.130 57.907 12.333 1.00 23.05 209 ASP A CA 1
ATOM 1678 C C . ASP A 1 230 ? 37.896 57.493 13.155 1.00 23.85 209 ASP A C 1
ATOM 1679 O O . ASP A 1 230 ? 37.427 58.274 13.999 1.00 23.47 209 ASP A O 1
ATOM 1684 N N . GLN A 1 231 ? 37.345 56.303 12.893 1.00 23.41 210 GLN A N 1
ATOM 1685 C CA . GLN A 1 231 ? 36.301 55.769 13.772 1.00 24.17 210 GLN A CA 1
ATOM 1686 C C . GLN A 1 231 ? 36.766 55.533 15.209 1.00 24.31 210 GLN A C 1
ATOM 1687 O O . GLN A 1 231 ? 36.151 56.012 16.113 1.00 24.83 210 GLN A O 1
ATOM 1693 N N . ILE A 1 232 ? 37.839 54.789 15.387 1.00 23.37 211 ILE A N 1
ATOM 1694 C CA . ILE A 1 232 ? 38.280 54.385 16.742 1.00 22.65 211 ILE A CA 1
ATOM 1695 C C . ILE A 1 232 ? 38.797 55.514 17.667 1.00 22.29 211 ILE A C 1
ATOM 1696 O O . ILE A 1 232 ? 38.753 55.393 18.915 1.00 23.12 211 ILE A O 1
ATOM 1701 N N . TYR A 1 233 ? 39.306 56.605 17.102 1.00 23.02 212 TYR A N 1
ATOM 1702 C CA . TYR A 1 233 ? 39.747 57.742 17.951 1.00 22.60 212 TYR A CA 1
ATOM 1703 C C . TYR A 1 233 ? 38.590 58.686 18.196 1.00 24.26 212 TYR A C 1
ATOM 1704 O O . TYR A 1 233 ? 37.857 58.958 17.252 1.00 25.03 212 TYR A O 1
ATOM 1713 N N . GLN A 1 234 ? 38.372 59.182 19.429 1.00 25.21 213 GLN A N 1
ATOM 1714 C CA . GLN A 1 234 ? 37.332 60.207 19.598 1.00 26.86 213 GLN A CA 1
ATOM 1715 C C . GLN A 1 234 ? 37.832 61.629 19.272 1.00 26.96 213 GLN A C 1
ATOM 1716 O O . GLN A 1 234 ? 37.051 62.586 19.232 1.00 28.33 213 GLN A O 1
ATOM 1722 N N . ASN A 1 235 ? 39.132 61.772 19.053 1.00 27.20 214 ASN A N 1
ATOM 1723 C CA . ASN A 1 235 ? 39.717 63.085 18.820 1.00 26.03 214 ASN A CA 1
ATOM 1724 C C . ASN A 1 235 ? 40.639 63.064 17.602 1.00 26.21 214 ASN A C 1
ATOM 1725 O O . ASN A 1 235 ? 41.834 63.396 17.701 1.00 25.72 214 ASN A O 1
ATOM 1730 N N . SER A 1 236 ? 40.112 62.667 16.436 1.00 24.22 215 SER A N 1
ATOM 1731 C CA . SER A 1 236 ? 40.996 62.596 15.243 1.00 24.87 215 SER A CA 1
ATOM 1732 C C . SER A 1 236 ? 40.569 63.595 14.155 1.00 23.89 215 SER A C 1
ATOM 1733 O O . SER A 1 236 ? 39.387 63.999 14.083 1.00 24.72 215 SER A O 1
ATOM 1736 N N . THR A 1 237 ? 41.538 64.008 13.333 1.00 24.08 216 THR A N 1
ATOM 1737 C CA . THR A 1 237 ? 41.255 64.776 12.117 1.00 24.38 216 THR A CA 1
ATOM 1738 C C . THR A 1 237 ? 41.853 63.992 10.984 1.00 25.11 216 THR A C 1
ATOM 1739 O O . THR A 1 237 ? 43.036 63.648 11.027 1.00 25.96 216 THR A O 1
ATOM 1743 N N . LEU A 1 238 ? 41.040 63.746 9.971 1.00 24.03 217 LEU A N 1
ATOM 1744 C CA . LEU A 1 238 ? 41.405 62.949 8.822 1.00 24.24 217 LEU A CA 1
ATOM 1745 C C . LEU A 1 238 ? 41.632 63.813 7.556 1.00 24.42 217 LEU A C 1
ATOM 1746 O O . LEU A 1 238 ? 40.772 64.638 7.180 1.00 24.11 217 LEU A O 1
ATOM 1751 N N . HIS A 1 239 ? 42.800 63.620 6.946 1.00 23.80 218 HIS A N 1
ATOM 1752 C CA . HIS A 1 239 ? 43.201 64.300 5.702 1.00 24.21 218 HIS A CA 1
ATOM 1753 C C . HIS A 1 239 ? 43.463 63.246 4.617 1.00 24.45 218 HIS A C 1
ATOM 1754 O O . HIS A 1 239 ? 44.435 62.531 4.692 1.00 23.72 218 HIS A O 1
ATOM 1761 N N . LEU A 1 240 ? 42.630 63.213 3.586 1.00 24.30 219 LEU A N 1
ATOM 1762 C CA . LEU A 1 240 ? 42.811 62.303 2.481 1.00 25.85 219 LEU A CA 1
ATOM 1763 C C . LEU A 1 240 ? 43.293 63.177 1.356 1.00 26.78 219 LEU A C 1
ATOM 1764 O O . LEU A 1 240 ? 42.581 64.099 0.892 1.00 28.42 219 LEU A O 1
ATOM 1769 N N . ILE A 1 241 ? 44.527 62.916 0.951 1.00 28.01 220 ILE A N 1
ATOM 1770 C CA . ILE A 1 241 ? 45.221 63.782 0.019 1.00 27.66 220 ILE A CA 1
ATOM 1771 C C . ILE A 1 241 ? 44.950 63.190 -1.354 1.00 28.30 220 ILE A C 1
ATOM 1772 O O . ILE A 1 241 ? 45.337 62.054 -1.646 1.00 29.52 220 ILE A O 1
ATOM 1777 N N . GLU A 1 242 ? 44.200 63.947 -2.152 1.00 28.31 221 GLU A N 1
ATOM 1778 C CA . GLU A 1 242 ? 43.777 63.495 -3.460 1.00 29.02 221 GLU A CA 1
ATOM 1779 C C . GLU A 1 242 ? 44.965 63.272 -4.380 1.00 29.07 221 GLU A C 1
ATOM 1780 O O . GLU A 1 242 ? 45.785 64.192 -4.612 1.00 30.20 221 GLU A O 1
ATOM 1786 N N . GLY A 1 243 ? 45.062 62.043 -4.881 1.00 28.95 222 GLY A N 1
ATOM 1787 C CA . GLY A 1 243 ? 46.121 61.620 -5.796 1.00 27.47 222 GLY A CA 1
ATOM 1788 C C . GLY A 1 243 ? 47.406 61.123 -5.165 1.00 26.84 222 GLY A C 1
ATOM 1789 O O . GLY A 1 243 ? 48.246 60.634 -5.881 1.00 27.17 222 GLY A O 1
ATOM 1790 N N . ALA A 1 244 ? 47.592 61.262 -3.839 1.00 25.99 223 ALA A N 1
ATOM 1791 C CA . ALA A 1 244 ? 48.895 60.920 -3.211 1.00 25.87 223 ALA A CA 1
ATOM 1792 C C . ALA A 1 244 ? 49.128 59.416 -3.158 1.00 25.41 223 ALA A C 1
ATOM 1793 O O . ALA A 1 244 ? 48.151 58.645 -3.004 1.00 24.62 223 ALA A O 1
ATOM 1795 N N . ASP A 1 245 ? 50.410 59.009 -3.266 1.00 24.87 224 ASP A N 1
ATOM 1796 C CA . ASP A 1 245 ? 50.770 57.598 -3.144 1.00 26.33 224 ASP A CA 1
ATOM 1797 C C . ASP A 1 245 ? 51.133 57.324 -1.708 1.00 25.57 224 ASP A C 1
ATOM 1798 O O . ASP A 1 245 ? 51.095 58.241 -0.872 1.00 25.38 224 ASP A O 1
ATOM 1803 N N . HIS A 1 246 ? 51.528 56.073 -1.473 1.00 25.63 225 HIS A N 1
ATOM 1804 C CA . HIS A 1 246 ? 51.928 55.558 -0.165 1.00 25.53 225 HIS A CA 1
ATOM 1805 C C . HIS A 1 246 ? 53.047 56.400 0.451 1.00 26.22 225 HIS A C 1
ATOM 1806 O O . HIS A 1 246 ? 52.977 56.695 1.644 1.00 25.68 225 HIS A O 1
ATOM 1813 N N . CYS A 1 247 ? 54.069 56.759 -0.359 1.00 27.27 226 CYS A N 1
ATOM 1814 C CA . CYS A 1 247 ? 55.216 57.526 0.154 1.00 27.58 226 CYS A CA 1
ATOM 1815 C C . CYS A 1 247 ? 55.068 59.027 0.175 1.00 27.08 226 CYS A C 1
ATOM 1816 O O . CYS A 1 247 ? 55.953 59.696 0.662 1.00 27.81 226 CYS A O 1
ATOM 1819 N N . PHE A 1 248 ? 53.910 59.548 -0.254 1.00 26.18 227 PHE A N 1
ATOM 1820 C CA . PHE A 1 248 ? 53.696 61.011 -0.383 1.00 26.83 227 PHE A CA 1
ATOM 1821 C C . PHE A 1 248 ? 54.823 61.588 -1.252 1.00 28.05 227 PHE A C 1
ATOM 1822 O O . PHE A 1 248 ? 55.522 62.516 -0.879 1.00 27.38 227 PHE A O 1
ATOM 1830 N N . SER A 1 249 ? 54.949 61.020 -2.444 1.00 29.45 228 SER A N 1
ATOM 1831 C CA . SER A 1 249 ? 56.057 61.282 -3.358 1.00 31.10 228 SER A CA 1
ATOM 1832 C C . SER A 1 249 ? 55.798 62.580 -4.100 1.00 31.41 228 SER A C 1
ATOM 1833 O O . SER A 1 249 ? 54.697 63.103 -4.066 1.00 30.29 228 SER A O 1
ATOM 1836 N N . ASP A 1 250 ? 56.850 63.110 -4.719 1.00 32.28 229 ASP A N 1
ATOM 1837 C CA . ASP A 1 250 ? 56.772 64.233 -5.656 1.00 32.04 229 ASP A CA 1
ATOM 1838 C C . ASP A 1 250 ? 56.080 65.432 -5.053 1.00 31.02 229 ASP A C 1
ATOM 1839 O O . ASP A 1 250 ? 56.517 65.941 -4.031 1.00 29.00 229 ASP A O 1
ATOM 1844 N N . SER A 1 251 ? 54.991 65.874 -5.670 1.00 31.15 230 SER A N 1
ATOM 1845 C CA . SER A 1 251 ? 54.262 67.052 -5.187 1.00 31.05 230 SER A CA 1
ATOM 1846 C C . SER A 1 251 ? 53.528 66.869 -3.864 1.00 30.28 230 SER A C 1
ATOM 1847 O O . SER A 1 251 ? 53.411 67.809 -3.119 1.00 31.12 230 SER A O 1
ATOM 1850 N N . TYR A 1 252 ? 53.098 65.655 -3.543 1.00 28.76 231 TYR A N 1
ATOM 1851 C CA . TYR A 1 252 ? 52.401 65.401 -2.251 1.00 27.97 231 TYR A CA 1
ATOM 1852 C C . TYR A 1 252 ? 53.233 65.435 -0.962 1.00 27.24 231 TYR A C 1
ATOM 1853 O O . TYR A 1 252 ? 52.637 65.482 0.136 1.00 27.69 231 TYR A O 1
ATOM 1862 N N . GLN A 1 253 ? 54.561 65.367 -1.070 1.00 25.93 232 GLN A N 1
ATOM 1863 C CA . GLN A 1 253 ? 55.459 65.317 0.104 1.00 26.60 232 GLN A CA 1
ATOM 1864 C C . GLN A 1 253 ? 55.376 66.626 0.887 1.00 27.36 232 GLN A C 1
ATOM 1865 O O . GLN A 1 253 ? 55.199 66.630 2.122 1.00 27.23 232 GLN A O 1
ATOM 1871 N N . LYS A 1 254 ? 55.485 67.745 0.182 1.00 27.39 233 LYS A N 1
ATOM 1872 C CA . LYS A 1 254 ? 55.307 69.012 0.872 1.00 27.02 233 LYS A CA 1
ATOM 1873 C C . LYS A 1 254 ? 53.948 69.088 1.570 1.00 27.13 233 LYS A C 1
ATOM 1874 O O . LYS A 1 254 ? 53.871 69.493 2.737 1.00 27.38 233 LYS A O 1
ATOM 1880 N N . ASN A 1 255 ? 52.908 68.597 0.892 1.00 26.98 234 ASN A N 1
ATOM 1881 C CA . ASN A 1 255 ? 51.562 68.505 1.469 1.00 26.71 234 ASN A CA 1
ATOM 1882 C C . ASN A 1 255 ? 51.548 67.701 2.788 1.00 26.15 234 ASN A C 1
ATOM 1883 O O . ASN A 1 255 ? 51.105 68.184 3.807 1.00 27.81 234 ASN A O 1
ATOM 1888 N N . ALA A 1 256 ? 52.061 66.479 2.751 1.00 25.75 235 ALA A N 1
ATOM 1889 C CA . ALA A 1 256 ? 52.136 65.641 3.958 1.00 25.12 235 ALA A CA 1
ATOM 1890 C C . ALA A 1 256 ? 52.931 66.374 5.069 1.00 26.02 235 ALA A C 1
ATOM 1891 O O . ALA A 1 256 ? 52.529 66.375 6.246 1.00 25.44 235 ALA A O 1
ATOM 1893 N N . VAL A 1 257 ? 54.055 67.007 4.687 1.00 25.47 236 VAL A N 1
ATOM 1894 C CA . VAL A 1 257 ? 54.945 67.656 5.667 1.00 26.97 236 VAL A CA 1
ATOM 1895 C C . VAL A 1 257 ? 54.357 68.920 6.308 1.00 26.93 236 VAL A C 1
ATOM 1896 O O . VAL A 1 257 ? 54.613 69.183 7.516 1.00 27.38 236 VAL A O 1
ATOM 1900 N N . ASN A 1 258 ? 53.602 69.724 5.552 1.00 26.90 237 ASN A N 1
ATOM 1901 C CA . ASN A 1 258 ? 52.984 70.919 6.140 1.00 25.48 237 ASN A CA 1
ATOM 1902 C C . ASN A 1 258 ? 51.806 70.563 7.038 1.00 24.88 237 ASN A C 1
ATOM 1903 O O . ASN A 1 258 ? 51.644 71.139 8.114 1.00 23.26 237 ASN A O 1
ATOM 1908 N N . LEU A 1 259 ? 50.946 69.642 6.591 1.00 23.52 238 LEU A N 1
ATOM 1909 C CA . LEU A 1 259 ? 49.925 69.111 7.482 1.00 23.58 238 LEU A CA 1
ATOM 1910 C C . LEU A 1 259 ? 50.517 68.698 8.855 1.00 22.76 238 LEU A C 1
ATOM 1911 O O . LEU A 1 259 ? 50.040 69.143 9.931 1.00 24.34 238 LEU A O 1
ATOM 1916 N N . THR A 1 260 ? 51.566 67.877 8.826 1.00 22.40 239 THR A N 1
ATOM 1917 C CA . THR A 1 260 ? 52.131 67.319 10.056 1.00 22.76 239 THR A CA 1
ATOM 1918 C C . THR A 1 260 ? 52.575 68.468 10.972 1.00 22.23 239 THR A C 1
ATOM 1919 O O . THR A 1 260 ? 52.243 68.508 12.186 1.00 21.55 239 THR A O 1
ATOM 1923 N N . THR A 1 261 ? 53.357 69.373 10.391 1.00 23.03 240 THR A N 1
ATOM 1924 C CA . THR A 1 261 ? 53.947 70.525 11.103 1.00 24.23 240 THR A CA 1
ATOM 1925 C C . THR A 1 261 ? 52.921 71.447 11.705 1.00 25.07 240 THR A C 1
ATOM 1926 O O . THR A 1 261 ? 52.993 71.806 12.900 1.00 24.18 240 THR A O 1
ATOM 1930 N N . ASP A 1 262 ? 51.984 71.839 10.841 1.00 26.29 241 ASP A N 1
ATOM 1931 C CA . ASP A 1 262 ? 50.842 72.646 11.203 1.00 26.70 241 ASP A CA 1
ATOM 1932 C C . ASP A 1 262 ? 50.178 72.018 12.425 1.00 26.89 241 ASP A C 1
ATOM 1933 O O . ASP A 1 262 ? 50.021 72.678 13.451 1.00 26.32 241 ASP A O 1
ATOM 1938 N N . PHE A 1 263 ? 49.859 70.715 12.363 1.00 26.45 242 PHE A N 1
ATOM 1939 C CA . PHE A 1 263 ? 49.150 70.058 13.483 1.00 26.04 242 PHE A CA 1
ATOM 1940 C C . PHE A 1 263 ? 49.875 70.084 14.871 1.00 25.16 242 PH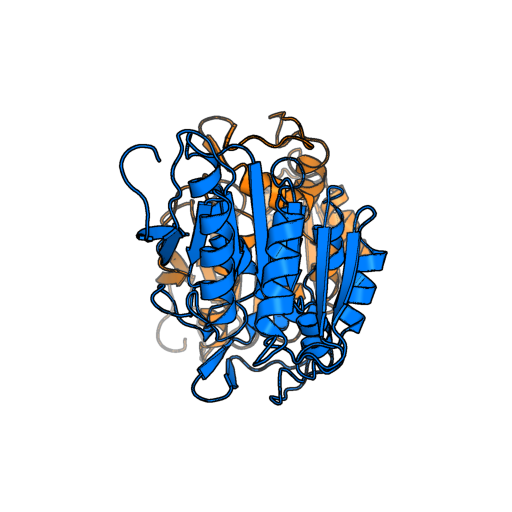E A C 1
ATOM 1941 O O . PHE A 1 263 ? 49.244 70.319 15.953 1.00 24.19 242 PHE A O 1
ATOM 1949 N N . LEU A 1 264 ? 51.195 69.901 14.807 1.00 25.53 243 LEU A N 1
ATOM 1950 C CA . LEU A 1 264 ? 52.074 69.791 15.978 1.00 27.15 243 LEU A CA 1
ATOM 1951 C C . LEU A 1 264 ? 52.218 71.151 16.661 1.00 28.44 243 LEU A C 1
ATOM 1952 O O . LEU A 1 264 ? 52.426 71.214 17.881 1.00 29.42 243 LEU A O 1
ATOM 1957 N N . GLN A 1 265 ? 52.107 72.236 15.886 1.00 30.07 244 GLN A N 1
ATOM 1958 C CA . GLN A 1 265 ? 52.135 73.590 16.465 1.00 31.47 244 GLN A CA 1
ATOM 1959 C C . GLN A 1 265 ? 50.740 74.017 16.916 1.00 32.22 244 GLN A C 1
ATOM 1960 O O . GLN A 1 265 ? 50.091 74.854 16.271 1.00 33.08 244 GLN A O 1
ATOM 1966 N N . ASN B 1 16 ? 69.436 11.109 22.507 1.00 25.32 -5 ASN B N 1
ATOM 1967 C CA . ASN B 1 16 ? 69.436 10.253 21.259 1.00 24.57 -5 ASN B CA 1
ATOM 1968 C C . ASN B 1 16 ? 69.878 8.771 21.463 1.00 23.75 -5 ASN B C 1
ATOM 1969 O O . ASN B 1 16 ? 69.941 8.310 22.565 1.00 22.78 -5 ASN B O 1
ATOM 1974 N N . LEU B 1 17 ? 70.152 8.044 20.378 1.00 23.62 -4 LEU B N 1
ATOM 1975 C CA A LEU B 1 17 ? 70.517 6.639 20.516 0.50 23.95 -4 LEU B CA 1
ATOM 1976 C CA B LEU B 1 17 ? 70.568 6.648 20.434 0.50 23.30 -4 LEU B CA 1
ATOM 1977 C C . LEU B 1 17 ? 71.922 6.461 21.095 1.00 23.62 -4 LEU B C 1
ATOM 1978 O O . LEU B 1 17 ? 72.260 5.360 21.511 1.00 24.59 -4 LEU B O 1
ATOM 1987 N N . TYR B 1 18 ? 72.710 7.553 21.124 1.00 22.07 -3 TYR B N 1
ATOM 1988 C CA . TYR B 1 18 ? 74.133 7.521 21.578 1.00 21.05 -3 TYR B CA 1
ATOM 1989 C C . TYR B 1 18 ? 74.495 8.261 22.865 1.00 20.87 -3 TYR B C 1
ATOM 1990 O O . TYR B 1 18 ? 75.442 7.867 23.553 1.00 21.01 -3 TYR B O 1
ATOM 1999 N N . PHE B 1 19 ? 73.802 9.370 23.126 1.00 20.54 -2 PHE B N 1
ATOM 2000 C CA . PHE B 1 19 ? 74.056 10.183 24.341 1.00 19.83 -2 PHE B CA 1
ATOM 2001 C C . PHE B 1 19 ? 72.761 10.369 25.087 1.00 21.56 -2 PHE B C 1
ATOM 2002 O O . PHE B 1 19 ? 71.749 10.670 24.452 1.00 20.70 -2 PHE B O 1
ATOM 2010 N N . GLN B 1 20 ? 72.772 10.179 26.421 1.00 20.64 -1 GLN B N 1
ATOM 2011 C CA . GLN B 1 20 ? 71.596 10.575 27.236 1.00 22.70 -1 GLN B CA 1
ATOM 2012 C C . GLN B 1 20 ? 72.070 11.358 28.441 1.00 22.26 -1 GLN B C 1
ATOM 2013 O O . GLN B 1 20 ? 73.182 11.179 28.892 1.00 23.75 -1 GLN B O 1
ATOM 2019 N N . GLY B 1 21 ? 71.257 12.242 28.981 1.00 22.52 0 GLY B N 1
ATOM 2020 C CA . GLY B 1 21 ? 71.811 13.074 30.020 1.00 22.34 0 GLY B CA 1
ATOM 2021 C C . GLY B 1 21 ? 71.763 14.548 29.753 1.00 22.81 0 GLY B C 1
ATOM 2022 O O . GLY B 1 21 ? 71.266 14.958 28.744 1.00 22.97 0 GLY B O 1
ATOM 2023 N N . MET B 1 22 ? 72.265 15.339 30.689 1.00 23.07 1 MET B N 1
ATOM 2024 C CA . MET B 1 22 ? 72.010 16.797 30.609 1.00 24.77 1 MET B CA 1
ATOM 2025 C C . MET B 1 22 ? 73.096 17.614 29.954 1.00 24.01 1 MET B C 1
ATOM 2026 O O . MET B 1 22 ? 74.239 17.138 29.750 1.00 24.14 1 MET B O 1
ATOM 2031 N N . ALA B 1 23 ? 72.732 18.836 29.584 1.00 23.84 2 ALA B N 1
ATOM 2032 C CA . ALA B 1 23 ? 73.664 19.785 29.005 1.00 23.20 2 ALA B CA 1
ATOM 2033 C C . ALA B 1 23 ? 73.074 21.145 29.212 1.00 23.79 2 ALA B C 1
ATOM 2034 O O . ALA B 1 23 ? 71.837 21.307 29.253 1.00 24.18 2 ALA B O 1
ATOM 2036 N N . THR B 1 24 ? 73.980 22.103 29.323 1.00 23.36 3 THR B N 1
ATOM 2037 C CA . THR B 1 24 ? 73.678 23.531 29.417 1.00 22.94 3 THR B CA 1
ATOM 2038 C C . THR B 1 24 ? 73.703 24.121 28.018 1.00 21.85 3 THR B C 1
ATOM 2039 O O . THR B 1 24 ? 74.713 24.075 27.258 1.00 23.13 3 THR B O 1
ATOM 2043 N N . ILE B 1 25 ? 72.568 24.667 27.643 1.00 21.71 4 ILE B N 1
ATOM 2044 C CA . ILE B 1 25 ? 72.449 25.341 26.361 1.00 21.74 4 ILE B CA 1
ATOM 2045 C C . ILE B 1 25 ? 72.385 26.832 26.570 1.00 22.12 4 ILE B C 1
ATOM 2046 O O . ILE B 1 25 ? 71.720 27.287 27.499 1.00 23.80 4 ILE B O 1
ATOM 2051 N N . THR B 1 26 ? 73.046 27.579 25.675 1.00 23.47 5 THR B N 1
ATOM 2052 C CA . THR B 1 26 ? 73.015 29.051 25.590 1.00 22.64 5 THR B CA 1
ATOM 2053 C C . THR B 1 26 ? 72.405 29.498 24.256 1.00 23.04 5 THR B C 1
ATOM 2054 O O . THR B 1 26 ? 72.841 29.064 23.174 1.00 23.96 5 THR B O 1
ATOM 2058 N N . LEU B 1 27 ? 71.368 30.332 24.337 1.00 21.54 6 LEU B N 1
ATOM 2059 C CA . LEU B 1 27 ? 70.721 30.868 23.144 1.00 21.86 6 LEU B CA 1
ATOM 2060 C C . LEU B 1 27 ? 70.803 32.386 23.162 1.00 22.73 6 LEU B C 1
ATOM 2061 O O . LEU B 1 27 ? 71.133 32.986 24.179 1.00 24.20 6 LEU B O 1
ATOM 2066 N N . GLU B 1 28 ? 70.560 33.009 22.016 1.00 22.25 7 GLU B N 1
ATOM 2067 C CA . GLU B 1 28 ? 70.541 34.477 22.008 1.00 23.45 7 GLU B CA 1
ATOM 2068 C C . GLU B 1 28 ? 69.187 34.985 21.639 1.00 22.81 7 GLU B C 1
ATOM 2069 O O . GLU B 1 28 ? 68.549 34.410 20.771 1.00 23.80 7 GLU B O 1
ATOM 2075 N N . ARG B 1 29 ? 68.768 36.067 22.272 1.00 21.74 8 ARG B N 1
ATOM 2076 C CA . ARG B 1 29 ? 67.586 36.786 21.813 1.00 22.48 8 ARG B CA 1
ATOM 2077 C C . ARG B 1 29 ? 67.757 38.303 21.907 1.00 21.89 8 ARG B C 1
ATOM 2078 O O . ARG B 1 29 ? 67.819 38.850 23.003 1.00 20.60 8 ARG B O 1
ATOM 2086 N N . ASP B 1 30 ? 67.763 38.991 20.752 1.00 22.19 9 ASP B N 1
ATOM 2087 C CA . ASP B 1 30 ? 68.021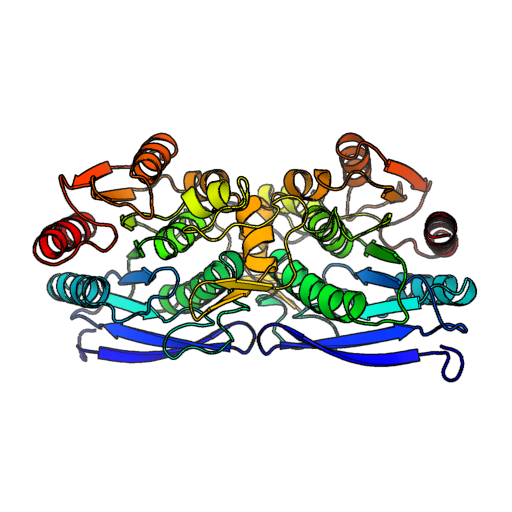 40.439 20.689 1.00 23.62 9 ASP B CA 1
ATOM 2088 C C . ASP B 1 30 ? 69.266 40.831 21.512 1.00 24.39 9 ASP B C 1
ATOM 2089 O O . ASP B 1 30 ? 69.292 41.870 22.228 1.00 25.65 9 ASP B O 1
ATOM 2094 N N . GLY B 1 31 ? 70.317 40.017 21.410 1.00 25.49 10 GLY B N 1
ATOM 2095 C CA . GLY B 1 31 ? 71.615 40.432 22.012 1.00 25.60 10 GLY B CA 1
ATOM 2096 C C . GLY B 1 31 ? 71.738 40.078 23.481 1.00 24.21 10 GLY B C 1
ATOM 2097 O O . GLY B 1 31 ? 72.751 40.406 24.146 1.00 24.34 10 GLY B O 1
ATOM 2098 N N . LEU B 1 32 ? 70.717 39.375 23.952 1.00 23.20 11 LEU B N 1
ATOM 2099 C CA . LEU B 1 32 ? 70.687 38.779 25.300 1.00 21.75 11 LEU B CA 1
ATOM 2100 C C . LEU B 1 32 ? 70.916 37.269 25.270 1.00 21.03 11 LEU B C 1
ATOM 2101 O O . LEU B 1 32 ? 70.359 36.546 24.421 1.00 21.33 11 LEU B O 1
ATOM 2106 N N . GLN B 1 33 ? 71.689 36.768 26.227 1.00 19.54 12 GLN B N 1
ATOM 2107 C CA . GLN B 1 33 ? 71.985 35.367 26.274 1.00 21.87 12 GLN B CA 1
ATOM 2108 C C . GLN B 1 33 ? 70.972 34.809 27.209 1.00 20.97 12 GLN B C 1
ATOM 2109 O O . GLN B 1 33 ? 70.726 35.387 28.270 1.00 22.07 12 GLN B O 1
ATOM 2115 N N . LEU B 1 34 ? 70.389 33.702 26.790 1.00 21.76 13 LEU B N 1
ATOM 2116 C CA . LEU B 1 34 ? 69.428 32.928 27.546 1.00 19.93 13 LEU B CA 1
ATOM 2117 C C . LEU B 1 34 ? 70.106 31.576 27.908 1.00 19.85 13 LEU B C 1
ATOM 2118 O O . LEU B 1 34 ? 70.474 30.802 27.023 1.00 19.74 13 LEU B O 1
ATOM 2123 N N . VAL B 1 35 ? 70.244 31.285 29.204 1.00 18.77 14 VAL B N 1
ATOM 2124 C CA . VAL B 1 35 ? 70.914 30.028 29.664 1.00 20.03 14 VAL B CA 1
ATOM 2125 C C . VAL B 1 35 ? 69.835 29.048 30.037 1.00 21.16 14 VAL B C 1
ATOM 2126 O O . VAL B 1 35 ? 68.884 29.415 30.730 1.00 22.38 14 VAL B O 1
ATOM 2130 N N . GLY B 1 36 ? 69.995 27.813 29.561 1.00 21.30 15 GLY B N 1
ATOM 2131 C CA . GLY B 1 36 ? 69.043 26.715 29.856 1.00 21.17 15 GLY B CA 1
ATOM 2132 C C . GLY B 1 36 ? 69.730 25.379 30.131 1.00 21.27 15 GLY B C 1
ATOM 2133 O O . GLY B 1 36 ? 70.970 25.245 30.011 1.00 20.73 15 GLY B O 1
ATOM 2134 N N . THR B 1 37 ? 68.890 24.418 30.499 1.00 20.82 16 THR B N 1
ATOM 2135 C CA . THR B 1 37 ? 69.227 22.988 30.700 1.00 20.90 16 THR B CA 1
ATOM 2136 C C . THR B 1 37 ? 68.393 22.080 29.791 1.00 21.69 16 THR B C 1
ATOM 2137 O O . THR B 1 37 ? 67.171 22.157 29.805 1.00 21.38 16 THR B O 1
ATOM 2141 N N . ARG B 1 38 ? 69.080 21.239 29.023 1.00 20.84 17 ARG B N 1
ATOM 2142 C CA . ARG B 1 38 ? 68.437 20.349 28.101 1.00 21.68 17 ARG B CA 1
ATOM 2143 C C . ARG B 1 38 ? 68.628 18.992 28.738 1.00 22.35 17 ARG B C 1
ATOM 2144 O O . ARG B 1 38 ? 69.758 18.676 29.138 1.00 22.69 17 ARG B O 1
ATOM 2152 N N . GLU B 1 39 ? 67.542 18.203 28.808 1.00 23.63 18 GLU B N 1
ATOM 2153 C CA . GLU B 1 39 ? 67.589 16.793 29.229 1.00 24.69 18 GLU B CA 1
ATOM 2154 C C . GLU B 1 39 ? 67.346 15.921 27.993 1.00 24.91 18 GLU B C 1
ATOM 2155 O O . GLU B 1 39 ? 66.309 16.025 27.338 1.00 24.70 18 GLU B O 1
ATOM 2161 N N . GLU B 1 40 ? 68.329 15.107 27.650 1.00 25.05 19 GLU B N 1
ATOM 2162 C CA . GLU B 1 40 ? 68.300 14.344 26.399 1.00 24.73 19 GLU B CA 1
ATOM 2163 C C . GLU B 1 40 ? 68.027 12.891 26.801 1.00 24.26 19 GLU B C 1
ATOM 2164 O O . GLU B 1 40 ? 68.757 12.344 27.644 1.00 24.99 19 GLU B O 1
ATOM 2170 N N . PRO B 1 41 ? 66.931 12.281 26.271 1.00 24.32 20 PRO B N 1
ATOM 2171 C CA . PRO B 1 41 ? 66.482 10.913 26.594 1.00 24.15 20 PRO B CA 1
ATOM 2172 C C . PRO B 1 41 ? 67.071 9.933 25.566 1.00 24.11 20 PRO B C 1
ATOM 2173 O O . PRO B 1 41 ? 67.820 10.370 24.697 1.00 21.75 20 PRO B O 1
ATOM 2177 N N . PHE B 1 42 ? 66.766 8.639 25.704 1.00 24.81 21 PHE B N 1
ATOM 2178 C CA . PHE B 1 42 ? 67.093 7.630 24.670 1.00 26.37 21 PHE B CA 1
ATOM 2179 C C . PHE B 1 42 ? 66.180 7.718 23.430 1.00 27.31 21 PHE B C 1
ATOM 2180 O O . PHE B 1 42 ? 65.015 8.172 23.489 1.00 27.34 21 PHE B O 1
ATOM 2188 N N . GLY B 1 43 ? 66.743 7.311 22.304 1.00 27.39 22 GLY B N 1
ATOM 2189 C CA . GLY B 1 43 ? 65.975 7.137 21.084 1.00 27.61 22 GLY B CA 1
ATOM 2190 C C . GLY B 1 43 ? 66.320 8.100 19.969 1.00 26.98 22 GLY B C 1
ATOM 2191 O O . GLY B 1 43 ? 66.643 9.269 20.205 1.00 26.61 22 GLY B O 1
ATOM 2192 N N . GLU B 1 44 ? 66.176 7.632 18.736 1.00 27.95 23 GLU B N 1
ATOM 2193 C CA . GLU B 1 44 ? 66.454 8.481 17.556 1.00 27.82 23 GLU B CA 1
ATOM 2194 C C . GLU B 1 44 ? 65.390 9.561 17.448 1.00 27.39 23 GLU B C 1
ATOM 2195 O O . GLU B 1 44 ? 65.686 10.665 17.058 1.00 25.58 23 GLU B O 1
ATOM 2201 N N . ILE B 1 45 ? 64.159 9.216 17.843 1.00 25.97 24 ILE B N 1
ATOM 2202 C CA . ILE B 1 45 ? 63.038 10.143 17.776 1.00 25.72 24 ILE B CA 1
ATOM 2203 C C . ILE B 1 45 ? 62.384 10.200 19.160 1.00 24.57 24 ILE B C 1
ATOM 2204 O O . ILE B 1 45 ? 62.137 9.156 19.815 1.00 23.93 24 ILE B O 1
ATOM 2209 N N . TYR B 1 46 ? 62.156 11.431 19.639 1.00 21.83 25 TYR B N 1
ATOM 2210 C CA . TYR B 1 46 ? 61.378 11.629 20.870 1.00 22.27 25 TYR B CA 1
ATOM 2211 C C . TYR B 1 46 ? 60.596 12.935 20.837 1.00 21.66 25 TYR B C 1
ATOM 2212 O O . TYR B 1 46 ? 60.853 13.810 20.018 1.00 22.37 25 TYR B O 1
ATOM 2221 N N . ASP B 1 47 ? 59.613 13.034 21.719 1.00 21.83 26 ASP B N 1
ATOM 2222 C CA . ASP B 1 47 ? 58.951 14.300 21.950 1.00 22.34 26 ASP B CA 1
ATOM 2223 C C . ASP B 1 47 ? 59.786 15.135 22.908 1.00 21.42 26 ASP B C 1
ATOM 2224 O O . ASP B 1 47 ? 60.645 14.608 23.628 1.00 22.11 26 ASP B O 1
ATOM 2229 N N . MET B 1 48 ? 59.542 16.436 22.880 1.00 20.02 27 MET B N 1
ATOM 2230 C CA . MET B 1 48 ? 60.220 17.403 23.700 1.00 19.77 27 MET B CA 1
ATOM 2231 C C . MET B 1 48 ? 59.267 18.418 24.300 1.00 18.79 27 MET B C 1
ATOM 2232 O O . MET B 1 48 ? 58.422 19.011 23.586 1.00 20.07 27 MET B O 1
ATOM 2237 N N . ALA B 1 49 ? 59.435 18.600 25.621 1.00 16.41 28 ALA B N 1
ATOM 2238 C CA . ALA B 1 49 ? 58.804 19.682 26.406 1.00 17.69 28 ALA B CA 1
ATOM 2239 C C . ALA B 1 49 ? 59.633 20.964 26.627 1.00 17.51 28 ALA B C 1
ATOM 2240 O O . ALA B 1 49 ? 60.812 20.950 26.999 1.00 19.43 28 ALA B O 1
ATOM 2242 N N . ILE B 1 50 ? 59.004 22.089 26.444 1.00 16.67 29 ILE B N 1
ATOM 2243 C CA . ILE B 1 50 ? 59.626 23.378 26.833 1.00 17.38 29 ILE B CA 1
ATOM 2244 C C . ILE B 1 50 ? 58.901 23.801 28.091 1.00 18.63 29 ILE B C 1
ATOM 2245 O O . ILE B 1 50 ? 57.678 24.061 28.022 1.00 18.67 29 ILE B O 1
ATOM 2250 N N . ILE B 1 51 ? 59.689 23.920 29.181 1.00 18.64 30 ILE B N 1
ATOM 2251 C CA . ILE B 1 51 ? 59.247 24.227 30.547 1.00 18.18 30 ILE B CA 1
ATOM 2252 C C . ILE B 1 51 ? 59.589 25.678 30.868 1.00 17.79 30 ILE B C 1
ATOM 2253 O O . ILE B 1 51 ? 60.770 26.063 30.815 1.00 17.80 30 ILE B O 1
ATOM 2258 N N . PHE B 1 52 ? 58.590 26.479 31.265 1.00 17.27 31 PHE B N 1
ATOM 2259 C CA . PHE B 1 52 ? 58.757 27.942 31.448 1.00 18.95 31 PHE B CA 1
ATOM 2260 C C . PHE B 1 52 ? 58.544 28.253 32.918 1.00 19.06 31 PHE B C 1
ATOM 2261 O O . PHE B 1 52 ? 57.487 27.985 33.464 1.00 19.50 31 PHE B O 1
ATOM 2269 N N . HIS B 1 53 ? 59.543 28.816 33.577 1.00 20.49 32 HIS B N 1
ATOM 2270 C CA . HIS B 1 53 ? 59.390 29.208 34.994 1.00 20.67 32 HIS B CA 1
ATOM 2271 C C . HIS B 1 53 ? 58.511 30.481 35.195 1.00 21.30 32 HIS B C 1
ATOM 2272 O O . HIS B 1 53 ? 58.123 31.147 34.213 1.00 23.35 32 HIS B O 1
ATOM 2279 N N . GLY B 1 54 ? 58.217 30.840 36.443 1.00 22.16 33 GLY B N 1
ATOM 2280 C CA . GLY B 1 54 ? 57.362 32.004 36.754 1.00 21.57 33 GLY B CA 1
ATOM 2281 C C . GLY B 1 54 ? 58.077 33.300 37.094 1.00 21.58 33 GLY B C 1
ATOM 2282 O O . GLY B 1 54 ? 59.328 33.420 36.977 1.00 20.66 33 GLY B O 1
ATOM 2283 N N . PHE B 1 55 ? 57.275 34.270 37.538 1.00 21.16 34 PHE B N 1
ATOM 2284 C CA . PHE B 1 55 ? 57.714 35.629 37.881 1.00 21.72 34 PHE B CA 1
ATOM 2285 C C . PHE B 1 55 ? 58.682 35.583 39.082 1.00 22.69 34 PHE B C 1
ATOM 2286 O O . PHE B 1 55 ? 58.318 35.070 40.161 1.00 21.59 34 PHE B O 1
ATOM 2294 N N . THR B 1 56 ? 59.936 36.062 38.858 1.00 21.86 35 THR B N 1
ATOM 2295 C CA . THR B 1 56 ? 60.968 36.070 39.883 1.00 22.45 35 THR B CA 1
ATOM 2296 C C . THR B 1 56 ? 61.672 34.701 40.114 1.00 23.10 35 THR B C 1
ATOM 2297 O O . THR B 1 56 ? 62.690 34.626 40.854 1.00 23.83 35 THR B O 1
ATOM 2301 N N . ALA B 1 57 ? 61.129 33.629 39.518 1.00 23.25 36 ALA B N 1
ATOM 2302 C CA . ALA B 1 57 ? 61.641 32.237 39.690 1.00 21.80 36 ALA B CA 1
ATOM 2303 C C . ALA B 1 57 ? 62.810 31.977 38.741 1.00 21.55 36 ALA B C 1
ATOM 2304 O O . ALA B 1 57 ? 63.429 32.914 38.225 1.00 20.13 36 ALA B O 1
ATOM 2306 N N . ASN B 1 58 ? 63.145 30.704 38.570 1.00 20.92 37 ASN B N 1
ATOM 2307 C CA . ASN B 1 58 ? 64.179 30.347 37.620 1.00 20.32 37 ASN B CA 1
ATOM 2308 C C . ASN B 1 58 ? 63.947 28.932 37.088 1.00 20.17 37 ASN B C 1
ATOM 2309 O O . ASN B 1 58 ? 62.943 28.248 37.485 1.00 18.57 37 ASN B O 1
ATOM 2314 N N . ARG B 1 59 ? 64.859 28.483 36.232 1.00 20.97 38 ARG B N 1
ATOM 2315 C CA . ARG B 1 59 ? 64.675 27.222 35.540 1.00 22.36 38 ARG B CA 1
ATOM 2316 C C . ARG B 1 59 ? 64.853 25.996 36.448 1.00 23.26 38 ARG B C 1
ATOM 2317 O O . ARG B 1 59 ? 64.479 24.872 36.092 1.00 24.41 38 ARG B O 1
ATOM 2325 N N . ASN B 1 60 ? 65.363 26.212 37.652 1.00 22.85 39 ASN B N 1
ATOM 2326 C CA . ASN B 1 60 ? 65.782 25.111 38.480 1.00 22.69 39 ASN B CA 1
ATOM 2327 C C . ASN B 1 60 ? 65.058 25.037 39.808 1.00 23.61 39 ASN B C 1
ATOM 2328 O O . ASN B 1 60 ? 65.556 24.375 40.749 1.00 23.35 39 ASN B O 1
ATOM 2333 N N . THR B 1 61 ? 63.891 25.689 39.890 1.00 23.25 40 THR B N 1
ATOM 2334 C CA . THR B 1 61 ? 62.985 25.450 41.049 1.00 23.82 40 THR B CA 1
ATOM 2335 C C . THR B 1 61 ? 62.779 23.924 41.215 1.00 23.45 40 THR B C 1
ATOM 2336 O O . THR B 1 61 ? 62.979 23.144 40.265 1.00 23.16 40 THR B O 1
ATOM 2340 N N . SER B 1 62 ? 62.486 23.491 42.444 1.00 22.81 41 SER B N 1
ATOM 2341 C CA . SER B 1 62 ? 62.184 22.079 42.710 1.00 21.52 41 SER B CA 1
ATOM 2342 C C . SER B 1 62 ? 61.133 21.504 41.733 1.00 21.21 41 SER B C 1
ATOM 2343 O O . SER B 1 62 ? 61.347 20.411 41.162 1.00 21.60 41 SER B O 1
ATOM 2346 N N . LEU B 1 63 ? 60.031 22.251 41.558 1.00 20.35 42 LEU B N 1
ATOM 2347 C CA . LEU B 1 63 ? 58.922 21.870 40.671 1.00 20.11 42 LEU B CA 1
ATOM 2348 C C . LEU B 1 63 ? 59.420 21.611 39.256 1.00 20.87 42 LEU B C 1
ATOM 2349 O O . LEU B 1 63 ? 59.180 20.546 38.721 1.00 20.96 42 LEU B O 1
ATOM 2354 N N . LEU B 1 64 ? 60.104 22.576 38.660 1.00 21.47 43 LEU B N 1
ATOM 2355 C CA . LEU B 1 64 ? 60.572 22.380 37.279 1.00 20.67 43 LEU B CA 1
ATOM 2356 C C . LEU B 1 64 ? 61.647 21.305 37.153 1.00 21.50 43 LEU B C 1
ATOM 2357 O O . LEU B 1 64 ? 61.650 20.588 36.164 1.00 20.50 43 LEU B O 1
ATOM 2362 N N . ARG B 1 65 ? 62.559 21.161 38.131 1.00 21.50 44 ARG B N 1
ATOM 2363 C CA . ARG B 1 65 ? 63.524 20.045 38.010 1.00 22.32 44 ARG B CA 1
ATOM 2364 C C . ARG B 1 65 ? 62.788 18.702 37.982 1.00 23.16 44 ARG B C 1
ATOM 2365 O O . ARG B 1 65 ? 63.137 17.806 37.257 1.00 23.59 44 ARG B O 1
ATOM 2373 N N . GLU B 1 66 ? 61.760 18.590 38.812 1.00 24.32 45 GLU B N 1
ATOM 2374 C CA . GLU B 1 66 ? 61.024 17.345 38.979 1.00 25.24 45 GLU B CA 1
ATOM 2375 C C . GLU B 1 66 ? 60.163 17.056 37.741 1.00 24.14 45 GLU B C 1
ATOM 2376 O O . GLU B 1 66 ? 60.034 15.907 37.353 1.00 23.99 45 GLU B O 1
ATOM 2382 N N . ILE B 1 67 ? 59.635 18.101 37.097 1.00 23.14 46 ILE B N 1
ATOM 2383 C CA . ILE B 1 67 ? 58.918 17.899 35.820 1.00 22.52 46 ILE B CA 1
ATOM 2384 C C . ILE B 1 67 ? 59.872 17.315 34.793 1.00 22.36 46 ILE B C 1
ATOM 2385 O O . ILE B 1 67 ? 59.536 16.338 34.089 1.00 21.53 46 ILE B O 1
ATOM 2390 N N . ALA B 1 68 ? 61.073 17.895 34.710 1.00 22.22 47 ALA B N 1
ATOM 2391 C CA . ALA B 1 68 ? 62.025 17.517 33.646 1.00 23.86 47 ALA B CA 1
ATOM 2392 C C . ALA B 1 68 ? 62.547 16.117 33.877 1.00 24.87 47 ALA B C 1
ATOM 2393 O O . ALA B 1 68 ? 62.675 15.347 32.928 1.00 26.89 47 ALA B O 1
ATOM 2395 N N . ASN B 1 69 ? 62.851 15.799 35.149 1.00 24.70 48 ASN B N 1
ATOM 2396 C CA . ASN B 1 69 ? 63.090 14.439 35.560 1.00 25.91 48 ASN B CA 1
ATOM 2397 C C . ASN B 1 69 ? 61.974 13.402 35.282 1.00 24.51 48 ASN B C 1
ATOM 2398 O O . ASN B 1 69 ? 62.264 12.321 34.784 1.00 25.41 48 ASN B O 1
ATOM 2403 N N . SER B 1 70 ? 60.716 13.722 35.598 1.00 24.43 49 SER B N 1
ATOM 2404 C CA . SER B 1 70 ? 59.608 12.769 35.380 1.00 24.02 49 SER B CA 1
ATOM 2405 C C . SER B 1 70 ? 59.481 12.518 33.870 1.00 24.02 49 SER B C 1
ATOM 2406 O O . SER B 1 70 ? 59.286 11.391 33.435 1.00 24.69 49 SER B O 1
ATOM 2409 N N . LEU B 1 71 ? 59.666 13.588 33.101 1.00 23.68 50 LEU B N 1
ATOM 2410 C CA . LEU B 1 71 ? 59.519 13.520 31.655 1.00 23.36 50 LEU B CA 1
ATOM 2411 C C . LEU B 1 71 ? 60.579 12.612 31.047 1.00 24.18 50 LEU B C 1
ATOM 2412 O O . LEU B 1 71 ? 60.266 11.712 30.241 1.00 23.97 50 LEU B O 1
ATOM 2417 N N . ARG B 1 72 ? 61.822 12.834 31.469 1.00 25.86 51 ARG B N 1
ATOM 2418 C CA . ARG B 1 72 ? 62.967 12.083 30.968 1.00 26.91 51 ARG B CA 1
ATOM 2419 C C . ARG B 1 72 ? 62.841 10.588 31.254 1.00 27.27 51 ARG B C 1
ATOM 2420 O O . ARG B 1 72 ? 63.301 9.789 30.450 1.00 26.65 51 ARG B O 1
ATOM 2428 N N . ASP B 1 73 ? 62.193 10.223 32.377 1.00 27.88 52 ASP B N 1
ATOM 2429 C CA . ASP B 1 73 ? 61.870 8.806 32.700 1.00 29.34 52 ASP B CA 1
ATOM 2430 C C . ASP B 1 73 ? 60.891 8.195 31.695 1.00 28.87 52 ASP B C 1
ATOM 2431 O O . ASP B 1 73 ? 60.837 6.994 31.521 1.00 28.90 52 ASP B O 1
ATOM 2436 N N . GLU B 1 74 ? 60.079 9.039 31.060 1.00 28.81 53 GLU B N 1
ATOM 2437 C CA . GLU B 1 74 ? 59.152 8.624 30.027 1.00 28.54 53 GLU B CA 1
ATOM 2438 C C . GLU B 1 74 ? 59.790 8.818 28.651 1.00 27.81 53 GLU B C 1
ATOM 2439 O O . GLU B 1 74 ? 59.083 8.816 27.622 1.00 27.08 53 GLU B O 1
ATOM 2445 N N . ASN B 1 75 ? 61.116 9.041 28.628 1.00 27.30 54 ASN B N 1
ATOM 2446 C CA . ASN B 1 75 ? 61.826 9.394 27.367 1.00 26.72 54 ASN B CA 1
ATOM 2447 C C . ASN B 1 75 ? 61.196 10.549 26.553 1.00 25.26 54 ASN B C 1
ATOM 2448 O O . ASN B 1 75 ? 61.170 10.567 25.314 1.00 25.66 54 ASN B O 1
ATOM 2453 N N . ILE B 1 76 ? 60.707 11.520 27.292 1.00 23.70 55 ILE B N 1
ATOM 2454 C CA . ILE B 1 76 ? 60.330 12.799 26.754 1.00 23.47 55 ILE B CA 1
ATOM 2455 C C . ILE B 1 76 ? 61.466 13.753 27.126 1.00 22.48 55 ILE B C 1
ATOM 2456 O O . ILE B 1 76 ? 61.786 13.977 28.298 1.00 21.48 55 ILE B O 1
ATOM 2461 N N . ALA B 1 77 ? 62.083 14.301 26.098 1.00 21.15 56 ALA B N 1
ATOM 2462 C CA . ALA B 1 77 ? 63.137 15.327 26.219 1.00 20.81 56 ALA B CA 1
ATOM 2463 C C . ALA B 1 77 ? 62.558 16.622 26.796 1.00 19.72 56 ALA B C 1
ATOM 2464 O O . ALA B 1 77 ? 61.368 16.855 26.685 1.00 19.57 56 ALA B O 1
ATOM 2466 N N . SER B 1 78 ? 63.360 17.412 27.491 1.00 19.62 57 SER B N 1
ATOM 2467 C CA . SER B 1 78 ? 62.947 18.769 27.831 1.00 19.75 57 SER B CA 1
ATOM 2468 C C . SER B 1 78 ? 64.062 19.803 27.696 1.00 20.43 57 SER B C 1
ATOM 2469 O O . SER B 1 78 ? 65.230 19.440 27.734 1.00 19.85 57 SER B O 1
ATOM 2472 N N . VAL B 1 79 ? 63.661 21.044 27.435 1.00 19.56 58 VAL B N 1
ATOM 2473 C CA . VAL B 1 79 ? 64.424 22.264 27.798 1.00 19.53 58 VAL B CA 1
ATOM 2474 C C . VAL B 1 79 ? 63.727 23.244 28.772 1.00 19.13 58 VAL B C 1
ATOM 2475 O O . VAL B 1 79 ? 62.503 23.383 28.799 1.00 16.73 58 VAL B O 1
ATOM 2479 N N . ARG B 1 80 ? 64.552 23.870 29.616 1.00 18.73 59 ARG B N 1
ATOM 2480 C CA . ARG B 1 80 ? 64.139 24.869 30.595 1.00 18.24 59 ARG B CA 1
ATOM 2481 C C . ARG B 1 80 ? 65.185 25.993 30.658 1.00 19.58 59 ARG B C 1
ATOM 2482 O O . ARG B 1 80 ? 66.352 25.762 31.043 1.00 20.45 59 ARG B O 1
ATOM 2490 N N . PHE B 1 81 ? 64.747 27.200 30.296 1.00 17.72 60 PHE B N 1
ATOM 2491 C CA . PHE B 1 81 ? 65.582 28.376 30.286 1.00 20.12 60 PHE B CA 1
ATOM 2492 C C . PHE B 1 81 ? 65.227 29.369 31.374 1.00 20.11 60 PHE B C 1
ATOM 2493 O O . PHE B 1 81 ? 64.079 29.612 31.645 1.00 19.60 60 PHE B O 1
ATOM 2501 N N . ASP B 1 82 ? 66.223 30.065 31.875 1.00 19.48 61 ASP B N 1
ATOM 2502 C CA . ASP B 1 82 ? 65.959 31.267 32.629 1.00 20.79 61 ASP B CA 1
ATOM 2503 C C . ASP B 1 82 ? 65.468 32.341 31.620 1.00 20.05 61 ASP B C 1
ATOM 2504 O O . ASP B 1 82 ? 66.092 32.535 30.576 1.00 22.74 61 ASP B O 1
ATOM 2509 N N . PHE B 1 83 ? 64.319 32.966 31.886 1.00 20.45 62 PHE B N 1
ATOM 2510 C CA . PHE B 1 83 ? 63.939 34.176 31.132 1.00 19.76 62 PHE B CA 1
ATOM 2511 C C . PHE B 1 83 ? 64.911 35.350 31.313 1.00 19.96 62 PHE B C 1
ATOM 2512 O O . PHE B 1 83 ? 65.693 35.415 32.306 1.00 20.22 62 PHE B O 1
ATOM 2520 N N . ASN B 1 84 ? 64.879 36.294 30.372 1.00 20.16 63 ASN B N 1
ATOM 2521 C CA . ASN B 1 84 ? 65.621 37.559 30.595 1.00 18.68 63 ASN B CA 1
ATOM 2522 C C . ASN B 1 84 ? 65.284 38.142 31.988 1.00 19.72 63 ASN B C 1
ATOM 2523 O O . ASN B 1 84 ? 64.141 38.136 32.457 1.00 17.91 63 ASN B O 1
ATOM 2528 N N . GLY B 1 85 ? 66.310 38.650 32.633 1.00 19.68 64 GLY B N 1
ATOM 2529 C CA . GLY B 1 85 ? 66.163 39.299 33.949 1.00 19.97 64 GLY B CA 1
ATOM 2530 C C . GLY B 1 85 ? 66.035 38.308 35.100 1.00 20.86 64 GLY B C 1
ATOM 2531 O O . GLY B 1 85 ? 65.618 38.699 36.204 1.00 21.89 64 GLY B O 1
ATOM 2532 N N . HIS B 1 86 ? 66.326 37.021 34.843 1.00 21.68 65 HIS B N 1
ATOM 2533 C CA . HIS B 1 86 ? 66.192 35.971 35.861 1.00 21.25 65 HIS B CA 1
ATOM 2534 C C . HIS B 1 86 ? 67.338 35.012 35.745 1.00 21.15 65 HIS B C 1
ATOM 2535 O O . HIS B 1 86 ? 67.953 34.905 34.668 1.00 20.11 65 HIS B O 1
ATOM 2542 N N . GLY B 1 87 ? 67.563 34.246 36.819 1.00 21.21 66 GLY B N 1
ATOM 2543 C CA . GLY B 1 87 ? 68.554 33.130 36.865 1.00 22.44 66 GLY B CA 1
ATOM 2544 C C . GLY B 1 87 ? 69.880 33.547 36.276 1.00 21.84 66 GLY B C 1
ATOM 2545 O O . GLY B 1 87 ? 70.443 34.594 36.678 1.00 20.61 66 GLY B O 1
ATOM 2546 N N . ASP B 1 88 ? 70.352 32.783 35.277 1.00 21.48 67 ASP B N 1
ATOM 2547 C CA . ASP B 1 88 ? 71.667 33.006 34.700 1.00 23.51 67 ASP B CA 1
ATOM 2548 C C . ASP B 1 88 ? 71.580 33.814 33.440 1.00 23.40 67 ASP B C 1
ATOM 2549 O O . ASP B 1 88 ? 72.610 34.076 32.786 1.00 24.13 67 ASP B O 1
ATOM 2554 N N . SER B 1 89 ? 70.354 34.228 33.107 1.00 22.24 68 SER B N 1
ATOM 2555 C CA . SER B 1 89 ? 70.168 34.906 31.826 1.00 22.24 68 SER B CA 1
ATOM 2556 C C . SER B 1 89 ? 70.475 36.385 31.944 1.00 22.21 68 SER B C 1
ATOM 2557 O O . SER B 1 89 ? 70.458 36.989 33.062 1.00 22.92 68 SER B O 1
ATOM 2560 N N . ASP B 1 90 ? 70.788 36.946 30.785 1.00 20.47 69 ASP B N 1
ATOM 2561 C CA . ASP B 1 90 ? 71.02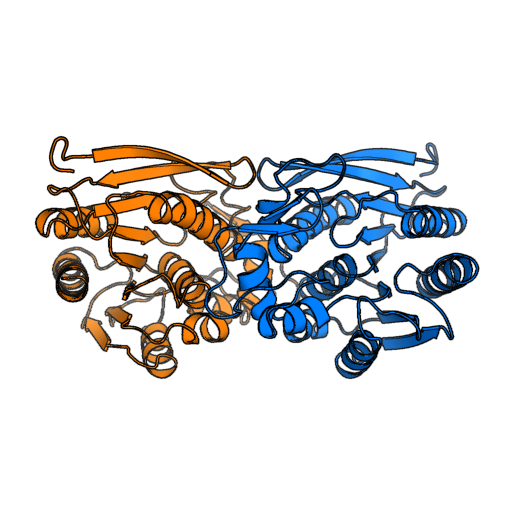8 38.343 30.651 1.00 21.06 69 ASP B CA 1
ATOM 2562 C C . ASP B 1 90 ? 69.809 39.200 30.899 1.00 21.12 69 ASP B C 1
ATOM 2563 O O . ASP B 1 90 ? 68.636 38.698 30.926 1.00 21.42 69 ASP B O 1
ATOM 2568 N N . GLY B 1 91 ? 70.111 40.490 31.057 1.00 21.71 70 GLY B N 1
ATOM 2569 C CA . GLY B 1 91 ? 69.129 41.551 31.301 1.00 21.95 70 GLY B CA 1
ATOM 2570 C C . GLY B 1 91 ? 68.735 41.849 32.729 1.00 20.91 70 GLY B C 1
ATOM 2571 O O . GLY B 1 91 ? 68.781 40.977 33.618 1.00 22.93 70 GLY B O 1
ATOM 2572 N N . LYS B 1 92 ? 68.359 43.100 32.977 1.00 21.28 71 LYS B N 1
ATOM 2573 C CA . LYS B 1 92 ? 67.886 43.473 34.332 1.00 22.54 71 LYS B CA 1
ATOM 2574 C C . LYS B 1 92 ? 66.478 42.952 34.528 1.00 22.53 71 LYS B C 1
ATOM 2575 O O . LYS B 1 92 ? 65.681 42.933 33.588 1.00 24.38 71 LYS B O 1
ATOM 2581 N N . PHE B 1 93 ? 66.172 42.551 35.757 1.00 22.22 72 PHE B N 1
ATOM 2582 C CA . PHE B 1 93 ? 64.772 42.223 36.135 1.00 21.88 72 PHE B CA 1
ATOM 2583 C C . PHE B 1 93 ? 63.820 43.349 35.751 1.00 22.28 72 PHE B C 1
ATOM 2584 O O . PHE B 1 93 ? 62.719 43.078 35.263 1.00 21.73 72 PHE B O 1
ATOM 2592 N N . GLU B 1 94 ? 64.238 44.612 35.946 1.00 21.92 73 GLU B N 1
ATOM 2593 C CA A GLU B 1 94 ? 63.333 45.768 35.778 0.50 21.24 73 GLU B CA 1
ATOM 2594 C CA B GLU B 1 94 ? 63.317 45.751 35.776 0.50 21.50 73 GLU B CA 1
ATOM 2595 C C . GLU B 1 94 ? 62.928 45.957 34.330 1.00 21.57 73 GLU B C 1
ATOM 2596 O O . GLU B 1 94 ? 62.050 46.744 34.039 1.00 21.71 73 GLU B O 1
ATOM 2607 N N . ASN B 1 95 ? 63.621 45.253 33.461 1.00 20.82 74 ASN B N 1
ATOM 2608 C CA . ASN B 1 95 ? 63.436 45.419 32.031 1.00 21.34 74 ASN B CA 1
ATOM 2609 C C . ASN B 1 95 ? 62.719 44.240 31.424 1.00 20.96 74 ASN B C 1
ATOM 2610 O O . ASN B 1 95 ? 62.326 44.265 30.240 1.00 21.97 74 ASN B O 1
ATOM 2615 N N . MET B 1 96 ? 62.508 43.207 32.248 1.00 19.99 75 MET B N 1
ATOM 2616 C CA . MET B 1 96 ? 61.614 42.101 31.887 1.00 20.06 75 MET B CA 1
ATOM 2617 C C . MET B 1 96 ? 60.175 42.564 31.695 1.00 18.75 75 MET B C 1
ATOM 2618 O O . MET B 1 96 ? 59.691 43.427 32.421 1.00 19.67 75 MET B O 1
ATOM 2623 N N . THR B 1 97 ? 59.492 41.957 30.720 1.00 18.29 76 THR B N 1
ATOM 2624 C CA . THR B 1 97 ? 57.993 42.132 30.588 1.00 18.76 76 THR B CA 1
ATOM 2625 C C . THR B 1 97 ? 57.435 40.771 30.144 1.00 19.49 76 THR B C 1
ATOM 2626 O O . THR B 1 97 ? 58.207 39.924 29.761 1.00 21.47 76 THR B O 1
ATOM 2630 N N . VAL B 1 98 ? 56.115 40.549 30.218 1.00 19.08 77 VAL B N 1
ATOM 2631 C CA . VAL B 1 98 ? 55.539 39.313 29.650 1.00 18.28 77 VAL B CA 1
ATOM 2632 C C . VAL B 1 98 ? 55.801 39.197 28.132 1.00 17.29 77 VAL B C 1
ATOM 2633 O O . VAL B 1 98 ? 55.929 38.062 27.629 1.00 17.15 77 VAL B O 1
ATOM 2637 N N . LEU B 1 99 ? 55.930 40.335 27.447 1.00 18.19 78 LEU B N 1
ATOM 2638 C CA . LEU B 1 99 ? 56.049 40.349 25.981 1.00 19.47 78 LEU B CA 1
ATOM 2639 C C . LEU B 1 99 ? 57.430 39.831 25.622 1.00 18.89 78 LEU B C 1
ATOM 2640 O O . LEU B 1 99 ? 57.581 38.934 24.748 1.00 18.94 78 LEU B O 1
ATOM 2645 N N . ASN B 1 100 ? 58.443 40.420 26.257 1.00 20.72 79 ASN B N 1
ATOM 2646 C CA . ASN B 1 100 ? 59.810 39.961 26.017 1.00 20.06 79 ASN B CA 1
ATOM 2647 C C . ASN B 1 100 ? 60.103 38.530 26.503 1.00 20.51 79 ASN B C 1
ATOM 2648 O O . ASN B 1 100 ? 60.960 37.838 25.954 1.00 22.26 79 ASN B O 1
ATOM 2653 N N . GLU B 1 101 ? 59.372 38.072 27.515 1.00 19.82 80 GLU B N 1
ATOM 2654 C CA . GLU B 1 101 ? 59.407 36.651 27.827 1.00 20.02 80 GLU B CA 1
ATOM 2655 C C . GLU B 1 101 ? 58.776 35.744 26.725 1.00 18.76 80 GLU B C 1
ATOM 2656 O O . GLU B 1 101 ? 59.233 34.628 26.446 1.00 19.68 80 GLU B O 1
ATOM 2662 N N . ILE B 1 102 ? 57.740 36.249 26.068 1.00 20.34 81 ILE B N 1
ATOM 2663 C CA . ILE B 1 102 ? 57.211 35.536 24.911 1.00 20.31 81 ILE B CA 1
ATOM 2664 C C . ILE B 1 102 ? 58.238 35.479 23.787 1.00 19.67 81 ILE B C 1
ATOM 2665 O O . ILE B 1 102 ? 58.381 34.457 23.158 1.00 18.40 81 ILE B O 1
ATOM 2670 N N . GLU B 1 103 ? 58.990 36.554 23.602 1.00 18.83 82 GLU B N 1
ATOM 2671 C CA . GLU B 1 103 ? 60.062 36.597 22.611 1.00 18.81 82 GLU B CA 1
ATOM 2672 C C . GLU B 1 103 ? 61.223 35.664 22.970 1.00 17.69 82 GLU B C 1
ATOM 2673 O O . GLU B 1 103 ? 61.690 34.938 22.111 1.00 18.28 82 GLU B O 1
ATOM 2679 N N . ASP B 1 104 ? 61.646 35.657 24.260 1.00 18.77 83 ASP B N 1
ATOM 2680 C CA . ASP B 1 104 ? 62.481 34.590 24.804 1.00 18.47 83 ASP B CA 1
ATOM 2681 C C . ASP B 1 104 ? 61.954 33.217 24.404 1.00 18.85 83 ASP B C 1
ATOM 2682 O O . ASP B 1 104 ? 62.695 32.395 23.886 1.00 19.55 83 ASP B O 1
ATOM 2687 N N . ALA B 1 105 ? 60.672 33.003 24.643 1.00 19.12 84 ALA B N 1
ATOM 2688 C CA . ALA B 1 105 ? 60.037 31.729 24.403 1.00 20.02 84 ALA B CA 1
ATOM 2689 C C . ALA B 1 105 ? 60.058 31.354 22.899 1.00 19.01 84 ALA B C 1
ATOM 2690 O O . ALA B 1 105 ? 60.451 30.243 22.539 1.00 19.48 84 ALA B O 1
ATOM 2692 N N . ASN B 1 106 ? 59.670 32.281 22.033 1.00 19.31 85 ASN B N 1
ATOM 2693 C CA . ASN B 1 106 ? 59.882 32.082 20.620 1.00 18.70 85 ASN B CA 1
ATOM 2694 C C . ASN B 1 106 ? 61.338 31.714 20.172 1.00 18.76 85 ASN B C 1
ATOM 2695 O O . ASN B 1 106 ? 61.528 30.855 19.298 1.00 18.39 85 ASN B O 1
ATOM 2700 N N . ALA B 1 107 ? 62.367 32.375 20.752 1.00 19.43 86 ALA B N 1
ATOM 2701 C CA . ALA B 1 107 ? 63.780 31.998 20.494 1.00 19.56 86 ALA B CA 1
ATOM 2702 C C . ALA B 1 107 ? 64.086 30.543 20.856 1.00 18.85 86 ALA B C 1
ATOM 2703 O O . ALA B 1 107 ? 64.836 29.874 20.176 1.00 20.30 86 ALA B O 1
ATOM 2705 N N . ILE B 1 108 ? 63.564 30.100 22.005 1.00 18.57 87 ILE B N 1
ATOM 2706 C CA . ILE B 1 108 ? 63.692 28.733 22.458 1.00 18.49 87 ILE B CA 1
ATOM 2707 C C . ILE B 1 108 ? 62.953 27.752 21.520 1.00 19.25 87 ILE B C 1
ATOM 2708 O O . ILE B 1 108 ? 63.491 26.664 21.133 1.00 19.67 87 ILE B O 1
ATOM 2713 N N . LEU B 1 109 ? 61.771 28.194 21.073 1.00 19.89 88 LEU B N 1
ATOM 2714 C CA . LEU B 1 109 ? 60.996 27.421 20.136 1.00 20.37 88 LEU B CA 1
ATOM 2715 C C . LEU B 1 109 ? 61.748 27.256 18.812 1.00 22.34 88 LEU B C 1
ATOM 2716 O O . LEU B 1 109 ? 61.699 26.162 18.246 1.00 22.77 88 LEU B O 1
ATOM 2721 N N . ASN B 1 110 ? 62.498 28.284 18.394 1.00 20.92 89 ASN B N 1
ATOM 2722 C CA . ASN B 1 110 ? 63.304 28.200 17.160 1.00 22.58 89 ASN B CA 1
ATOM 2723 C C . ASN B 1 110 ? 64.332 27.086 17.307 1.00 22.68 89 ASN B C 1
ATOM 2724 O O . ASN B 1 110 ? 64.504 26.276 16.404 1.00 25.98 89 ASN B O 1
ATOM 2729 N N . TYR B 1 111 ? 64.991 27.038 18.472 1.00 22.20 90 TYR B N 1
ATOM 2730 C CA . TYR B 1 111 ? 65.969 26.004 18.787 1.00 20.54 90 TYR B CA 1
ATOM 2731 C C . TYR B 1 111 ? 65.357 24.596 18.830 1.00 20.84 90 TYR B C 1
ATOM 2732 O O . TYR B 1 111 ? 65.939 23.625 18.276 1.00 21.25 90 TYR B O 1
ATOM 2741 N N . VAL B 1 112 ? 64.184 24.468 19.464 1.00 19.33 91 VAL B N 1
ATOM 2742 C CA . VAL B 1 112 ? 63.557 23.177 19.604 1.00 20.20 91 VAL B CA 1
ATOM 2743 C C . VAL B 1 112 ? 63.066 22.687 18.202 1.00 20.85 91 VAL B C 1
ATOM 2744 O O . VAL B 1 112 ? 63.341 21.561 17.783 1.00 22.34 91 VAL B O 1
ATOM 2748 N N . LYS B 1 113 ? 62.397 23.562 17.483 1.00 22.09 92 LYS B N 1
ATOM 2749 C CA . LYS B 1 113 ? 61.732 23.144 16.250 1.00 22.77 92 LYS B CA 1
ATOM 2750 C C . LYS B 1 113 ? 62.707 22.766 15.139 1.00 24.29 92 LYS B C 1
ATOM 2751 O O . LYS B 1 113 ? 62.320 22.184 14.135 1.00 26.43 92 LYS B O 1
ATOM 2757 N N . THR B 1 114 ? 63.967 23.169 15.307 1.00 25.53 93 THR B N 1
ATOM 2758 C CA . THR B 1 114 ? 65.005 22.886 14.336 1.00 27.31 93 THR B CA 1
ATOM 2759 C C . THR B 1 114 ? 65.848 21.632 14.681 1.00 26.99 93 THR B C 1
ATOM 2760 O O . THR B 1 114 ? 66.738 21.230 13.926 1.00 27.95 93 THR B O 1
ATOM 2764 N N . ASP B 1 115 ? 65.581 21.013 15.828 1.00 27.81 94 ASP B N 1
ATOM 2765 C CA . ASP B 1 115 ? 66.184 19.741 16.189 1.00 27.24 94 ASP B CA 1
ATOM 2766 C C . ASP B 1 115 ? 65.495 18.599 15.471 1.00 26.79 94 ASP B C 1
ATOM 2767 O O . ASP B 1 115 ? 64.274 18.438 15.628 1.00 27.36 94 ASP B O 1
ATOM 2772 N N . PRO B 1 116 ? 66.279 17.783 14.716 1.00 27.06 95 PRO B N 1
ATOM 2773 C CA . PRO B 1 116 ? 65.809 16.686 13.861 1.00 26.29 95 PRO B CA 1
ATOM 2774 C C . PRO B 1 116 ? 65.285 15.473 14.599 1.00 26.65 95 PRO B C 1
ATOM 2775 O O . PRO B 1 116 ? 64.564 14.675 13.975 1.00 27.15 95 PRO B O 1
ATOM 2779 N N . HIS B 1 117 ? 65.613 15.336 15.905 1.00 24.53 96 HIS B N 1
ATOM 2780 C CA . HIS B 1 117 ? 65.204 14.176 16.697 1.00 25.02 96 HIS B CA 1
ATOM 2781 C C . HIS B 1 117 ? 63.837 14.397 17.245 1.00 23.91 96 HIS B C 1
ATOM 2782 O O . HIS B 1 117 ? 63.211 13.467 17.711 1.00 24.28 96 HIS B O 1
ATOM 2789 N N . VAL B 1 118 ? 63.385 15.641 17.179 1.00 22.82 97 VAL B N 1
ATOM 2790 C CA . VAL B 1 118 ? 62.155 16.071 17.862 1.00 22.36 97 VAL B CA 1
ATOM 2791 C C . VAL B 1 118 ? 60.879 15.823 17.038 1.00 22.48 97 VAL B C 1
ATOM 2792 O O . VAL B 1 118 ? 60.786 16.238 15.834 1.00 23.59 97 VAL B O 1
ATOM 2796 N N . ARG B 1 119 ? 59.958 15.092 17.663 1.00 21.17 98 ARG B N 1
ATOM 2797 C CA . ARG B 1 119 ? 58.674 14.713 17.081 1.00 23.72 98 ARG B CA 1
ATOM 2798 C C . ARG B 1 119 ? 57.647 15.744 17.514 1.00 23.31 98 ARG B C 1
ATOM 2799 O O . ARG B 1 119 ? 57.482 16.748 16.822 1.00 23.68 98 ARG B O 1
ATOM 2807 N N . ASN B 1 120 ? 56.968 15.534 18.648 1.00 22.93 99 ASN B N 1
ATOM 2808 C CA . ASN B 1 120 ? 55.975 16.535 19.080 1.00 23.60 99 ASN B CA 1
ATOM 2809 C C . ASN B 1 120 ? 56.528 17.542 20.101 1.00 23.04 99 ASN B C 1
ATOM 2810 O O . ASN B 1 120 ? 57.258 17.191 21.023 1.00 20.51 99 ASN B O 1
ATOM 2815 N N . ILE B 1 121 ? 56.158 18.800 19.938 1.00 22.69 100 ILE B N 1
ATOM 2816 C CA . ILE B 1 121 ? 56.659 19.813 20.858 1.00 22.68 100 ILE B CA 1
ATOM 2817 C C . ILE B 1 121 ? 55.526 20.075 21.835 1.00 22.74 100 ILE B C 1
ATOM 2818 O O . ILE B 1 121 ? 54.410 20.336 21.397 1.00 22.51 100 ILE B O 1
ATOM 2823 N N . TYR B 1 122 ? 55.817 19.979 23.142 1.00 20.10 101 TYR B N 1
ATOM 2824 C CA . TYR B 1 122 ? 54.878 20.414 24.208 1.00 21.53 101 TYR B CA 1
ATOM 2825 C C . TYR B 1 122 ? 55.339 21.686 24.944 1.00 20.08 101 TYR B C 1
ATOM 2826 O O . TYR B 1 122 ? 56.572 21.960 25.070 1.00 18.89 101 TYR B O 1
ATOM 2835 N N . LEU B 1 123 ? 54.354 22.482 25.402 1.00 18.81 102 LEU B N 1
ATOM 2836 C CA . LEU B 1 123 ? 54.672 23.601 26.302 1.00 17.56 102 LEU B CA 1
ATOM 2837 C C . LEU B 1 123 ? 54.204 23.312 27.678 1.00 19.22 102 LEU B C 1
ATOM 2838 O O . LEU B 1 123 ? 53.141 22.777 27.859 1.00 21.02 102 LEU B O 1
ATOM 2843 N N . VAL B 1 124 ? 55.001 23.700 28.658 1.00 17.67 103 VAL B N 1
ATOM 2844 C CA . VAL B 1 124 ? 54.685 23.499 30.051 1.00 18.39 103 VAL B CA 1
ATOM 2845 C C . VAL B 1 124 ? 55.084 24.795 30.770 1.00 18.93 103 VAL B C 1
ATOM 2846 O O . VAL B 1 124 ? 56.258 25.136 30.851 1.00 20.62 103 VAL B O 1
ATOM 2850 N N . GLY B 1 125 ? 54.132 25.481 31.372 1.00 19.67 104 GLY B N 1
ATOM 2851 C CA . GLY B 1 125 ? 54.443 26.761 32.015 1.00 16.97 104 GLY B CA 1
ATOM 2852 C C . GLY B 1 125 ? 53.789 26.871 33.368 1.00 19.22 104 GLY B C 1
ATOM 2853 O O . GLY B 1 125 ? 52.640 26.529 33.554 1.00 19.22 104 GLY B O 1
ATOM 2854 N N . HIS B 1 126 ? 54.582 27.336 34.329 1.00 17.16 105 HIS B N 1
ATOM 2855 C CA . HIS B 1 126 ? 54.094 27.600 35.665 1.00 18.01 105 HIS B CA 1
ATOM 2856 C C . HIS B 1 126 ? 53.867 29.101 35.857 1.00 16.73 105 HIS B C 1
ATOM 2857 O O . HIS B 1 126 ? 54.784 29.902 35.632 1.00 14.79 105 HIS B O 1
ATOM 2864 N N . ALA B 1 127 ? 52.651 29.467 36.327 1.00 16.91 106 ALA B N 1
ATOM 2865 C CA . ALA B 1 127 ? 52.370 30.826 36.759 1.00 16.74 106 ALA B CA 1
ATOM 2866 C C . ALA B 1 127 ? 52.650 31.797 35.590 1.00 18.23 106 ALA B C 1
ATOM 2867 O O . ALA B 1 127 ? 52.036 31.632 34.487 1.00 18.92 106 ALA B O 1
ATOM 2869 N N . GLN B 1 128 ? 53.583 32.753 35.715 1.00 19.83 107 GLN B N 1
ATOM 2870 C CA . GLN B 1 128 ? 53.720 33.678 34.586 1.00 20.75 107 GLN B CA 1
ATOM 2871 C C . GLN B 1 128 ? 54.233 32.938 33.309 1.00 20.04 107 GLN B C 1
ATOM 2872 O O . GLN B 1 128 ? 53.923 33.327 32.154 1.00 19.81 107 GLN B O 1
ATOM 2878 N N . GLY B 1 129 ? 54.984 31.863 33.549 1.00 19.89 108 GLY B N 1
ATOM 2879 C CA . GLY B 1 129 ? 55.444 30.917 32.509 1.00 20.49 108 GLY B CA 1
ATOM 2880 C C . GLY B 1 129 ? 54.284 30.249 31.827 1.00 19.34 108 GLY B C 1
ATOM 2881 O O . GLY B 1 129 ? 54.398 29.835 30.675 1.00 19.38 108 GLY B O 1
ATOM 2882 N N . GLY B 1 130 ? 53.156 30.132 32.538 1.00 20.20 109 GLY B N 1
ATOM 2883 C CA . GLY B 1 130 ? 51.868 29.640 31.974 1.00 20.13 109 GLY B CA 1
ATOM 2884 C C . GLY B 1 130 ? 51.251 30.586 30.987 1.00 19.47 109 GLY B C 1
ATOM 2885 O O . GLY B 1 130 ? 50.730 30.169 29.972 1.00 20.08 109 GLY B O 1
ATOM 2886 N N . VAL B 1 131 ? 51.329 31.882 31.298 1.00 20.37 110 VAL B N 1
ATOM 2887 C CA . VAL B 1 131 ? 50.928 32.933 30.379 1.00 20.04 110 VAL B CA 1
ATOM 2888 C C . VAL B 1 131 ? 51.822 32.971 29.188 1.00 19.68 110 VAL B C 1
ATOM 2889 O O . VAL B 1 131 ? 51.337 33.046 28.032 1.00 20.18 110 VAL B O 1
ATOM 2893 N N . VAL B 1 132 ? 53.125 32.876 29.427 1.00 20.11 111 VAL B N 1
ATOM 2894 C CA . VAL B 1 132 ? 54.017 32.821 28.278 1.00 17.31 111 VAL B CA 1
ATOM 2895 C C . VAL B 1 132 ? 53.561 31.607 27.388 1.00 18.03 111 VAL B C 1
ATOM 2896 O O . VAL B 1 132 ? 53.359 31.740 26.186 1.00 18.34 111 VAL B O 1
ATOM 2900 N N . ALA B 1 133 ? 53.389 30.437 28.004 1.00 17.74 112 ALA B N 1
ATOM 2901 C CA . ALA B 1 133 ? 53.089 29.177 27.312 1.00 17.76 112 ALA B CA 1
ATOM 2902 C C . ALA B 1 133 ? 51.785 29.263 26.540 1.00 18.10 112 ALA B C 1
ATOM 2903 O O . ALA B 1 133 ? 51.703 28.855 25.334 1.00 18.93 112 ALA B O 1
ATOM 2905 N N . SER B 1 134 ? 50.765 29.792 27.212 1.00 17.71 113 SER B N 1
ATOM 2906 C CA . SER B 1 134 ? 49.428 29.826 26.594 1.00 17.67 113 SER B CA 1
ATOM 2907 C C . SER B 1 134 ? 49.465 30.733 25.361 1.00 17.98 113 SER B C 1
ATOM 2908 O O . SER B 1 134 ? 48.993 30.294 24.279 1.00 18.27 113 SER B O 1
ATOM 2911 N N . MET B 1 135 ? 50.126 31.893 25.472 1.00 17.75 114 MET B N 1
ATOM 2912 C CA . MET B 1 135 ? 50.211 32.878 24.377 1.00 18.38 114 MET B CA 1
ATOM 2913 C C . MET B 1 135 ? 51.056 32.286 23.244 1.00 17.35 114 MET B C 1
ATOM 2914 O O . MET B 1 135 ? 50.652 32.307 22.054 1.00 18.29 114 MET B O 1
ATOM 2919 N N . LEU B 1 136 ? 52.181 31.669 23.604 1.00 18.12 115 LEU B N 1
ATOM 2920 C CA . LEU B 1 136 ? 52.987 31.040 22.560 1.00 18.74 115 LEU B CA 1
ATOM 2921 C C . LEU B 1 136 ? 52.244 29.946 21.759 1.00 19.57 115 LEU B C 1
ATOM 2922 O O . LEU B 1 136 ? 52.350 29.853 20.485 1.00 21.31 115 LEU B O 1
ATOM 2927 N N . ALA B 1 137 ? 51.475 29.135 22.472 1.00 20.51 116 ALA B N 1
ATOM 2928 C CA . ALA B 1 137 ? 50.635 28.108 21.851 1.00 18.50 116 ALA B CA 1
ATOM 2929 C C . ALA B 1 137 ? 49.564 28.678 20.883 1.00 18.70 116 ALA B C 1
ATOM 2930 O O . ALA B 1 137 ? 49.283 28.074 19.820 1.00 17.62 116 ALA B O 1
ATOM 2932 N N . GLY B 1 138 ? 48.996 29.823 21.282 1.00 18.37 117 GLY B N 1
ATOM 2933 C CA . GLY B 1 138 ? 48.084 30.606 20.491 1.00 18.75 117 GLY B CA 1
ATOM 2934 C C . GLY B 1 138 ? 48.673 31.197 19.233 1.00 19.06 117 GLY B C 1
ATOM 2935 O O . GLY B 1 138 ? 47.921 31.430 18.305 1.00 20.24 117 GLY B O 1
ATOM 2936 N N . LEU B 1 139 ? 49.987 31.460 19.237 1.00 17.98 118 LEU B N 1
ATOM 2937 C CA . LEU B 1 139 ? 50.706 31.941 18.067 1.00 17.19 118 LEU B CA 1
ATOM 2938 C C . LEU B 1 139 ? 51.241 30.829 17.193 1.00 18.58 118 LEU B C 1
ATOM 2939 O O . LEU B 1 139 ? 51.515 31.099 16.022 1.00 19.19 118 LEU B O 1
ATOM 2944 N N . TYR B 1 140 ? 51.429 29.627 17.765 1.00 19.20 119 TYR B N 1
ATOM 2945 C CA . TYR B 1 140 ? 51.846 28.407 17.066 1.00 20.33 119 TYR B CA 1
ATOM 2946 C C . TYR B 1 140 ? 50.890 27.190 17.243 1.00 20.70 119 TYR B C 1
ATOM 2947 O O . TYR B 1 140 ? 51.298 26.046 17.562 1.00 20.81 119 TYR B O 1
ATOM 2956 N N . PRO B 1 141 ? 49.612 27.399 16.891 1.00 20.54 120 PRO B N 1
ATOM 2957 C CA . PRO B 1 141 ? 48.605 26.347 17.157 1.00 20.82 120 PRO B CA 1
ATOM 2958 C C . PRO B 1 141 ? 48.738 25.134 16.202 1.00 20.88 120 PRO B C 1
ATOM 2959 O O . PRO B 1 141 ? 48.252 24.021 16.503 1.00 19.99 120 PRO B O 1
ATOM 2963 N N . ASP B 1 142 ? 49.480 25.378 15.110 1.00 21.42 121 ASP B N 1
ATOM 2964 C CA . ASP B 1 142 ? 49.873 24.422 14.046 1.00 22.84 121 ASP B CA 1
ATOM 2965 C C . ASP B 1 142 ? 51.145 23.592 14.374 1.00 24.50 121 ASP B C 1
ATOM 2966 O O . ASP B 1 142 ? 51.402 22.494 13.830 1.00 25.88 121 ASP B O 1
ATOM 2971 N N . LEU B 1 143 ? 51.977 24.136 15.241 1.00 24.05 122 LEU B N 1
ATOM 2972 C CA . LEU B 1 143 ? 53.175 23.425 15.635 1.00 24.52 122 LEU B CA 1
ATOM 2973 C C . LEU B 1 143 ? 53.054 22.727 17.033 1.00 24.34 122 LEU B C 1
ATOM 2974 O O . LEU B 1 143 ? 53.308 21.514 17.204 1.00 24.07 122 LEU B O 1
ATOM 2979 N N . ILE B 1 144 ? 52.689 23.481 18.059 1.00 23.86 123 ILE B N 1
ATOM 2980 C CA . ILE B 1 144 ? 52.563 22.837 19.385 1.00 23.11 123 ILE B CA 1
ATOM 2981 C C . ILE B 1 144 ? 51.472 21.754 19.419 1.00 22.45 123 ILE B C 1
ATOM 2982 O O . ILE B 1 144 ? 50.437 21.894 18.818 1.00 23.86 123 ILE B O 1
ATOM 2987 N N . LYS B 1 145 ? 51.746 20.673 20.125 1.00 21.21 124 LYS B N 1
ATOM 2988 C CA . LYS B 1 145 ? 50.943 19.466 20.066 1.00 21.28 124 LYS B CA 1
ATOM 2989 C C . LYS B 1 145 ? 50.069 19.395 21.321 1.00 21.46 124 LYS B C 1
ATOM 2990 O O . LYS B 1 145 ? 48.914 18.929 21.301 1.00 19.52 124 LYS B O 1
ATOM 2996 N N . LYS B 1 146 ? 50.671 19.831 22.442 1.00 20.77 125 LYS B N 1
ATOM 2997 C CA . LYS B 1 146 ? 50.010 19.826 23.759 1.00 22.38 125 LYS B CA 1
ATOM 2998 C C . LYS B 1 146 ? 50.532 20.945 24.640 1.00 21.62 125 LYS B C 1
ATOM 2999 O O . LYS B 1 146 ? 51.713 21.302 24.600 1.00 22.68 125 LYS B O 1
ATOM 3005 N N . VAL B 1 147 ? 49.643 21.427 25.512 1.00 21.59 126 VAL B N 1
ATOM 3006 C CA . VAL B 1 147 ? 49.959 22.447 26.533 1.00 19.57 126 VAL B CA 1
ATOM 3007 C C . VAL B 1 147 ? 49.541 22.031 27.938 1.00 19.14 126 VAL B C 1
ATOM 3008 O O . VAL B 1 147 ? 48.421 21.520 28.140 1.00 18.74 126 VAL B O 1
ATOM 3012 N N . VAL B 1 148 ? 50.435 22.306 28.883 1.00 18.89 127 VAL B N 1
ATOM 3013 C CA . VAL B 1 148 ? 50.175 22.077 30.327 1.00 18.52 127 VAL B CA 1
ATOM 3014 C C . VAL B 1 148 ? 50.415 23.412 31.037 1.00 18.55 127 VAL B C 1
ATOM 3015 O O . VAL B 1 148 ? 51.522 23.992 30.903 1.00 18.88 127 VAL B O 1
ATOM 3019 N N . LEU B 1 149 ? 49.400 23.907 31.743 1.00 17.61 128 LEU B N 1
ATOM 3020 C CA . LEU B 1 149 ? 49.501 25.161 32.482 1.00 17.73 128 LEU B CA 1
ATOM 3021 C C . LEU B 1 149 ? 49.382 24.801 33.933 1.00 18.07 128 LEU B C 1
ATOM 3022 O O . LEU B 1 149 ? 48.411 24.174 34.295 1.00 18.00 128 LEU B O 1
ATOM 3027 N N . LEU B 1 150 ? 50.325 25.257 34.751 1.00 17.93 129 LEU B N 1
ATOM 3028 C CA . LEU B 1 150 ? 50.247 25.069 36.188 1.00 18.83 129 LEU B CA 1
ATOM 3029 C C . LEU B 1 150 ? 50.046 26.453 36.829 1.00 19.64 129 LEU B C 1
ATOM 3030 O O . LEU B 1 150 ? 50.904 27.341 36.705 1.00 19.10 129 LEU B O 1
ATOM 3035 N N . ALA B 1 151 ? 48.905 26.672 37.493 1.00 20.53 130 ALA B N 1
ATOM 3036 C CA . ALA B 1 151 ? 48.618 28.000 38.095 1.00 20.53 130 ALA B CA 1
ATOM 3037 C C . ALA B 1 151 ? 48.907 29.203 37.157 1.00 19.93 130 ALA B C 1
ATOM 3038 O O . ALA B 1 151 ? 49.604 30.181 37.593 1.00 18.64 130 ALA B O 1
ATOM 3040 N N . PRO B 1 152 ? 48.461 29.124 35.859 1.00 19.98 131 PRO B N 1
ATOM 3041 C CA . PRO B 1 152 ? 48.899 30.192 34.939 1.00 20.46 131 PRO B CA 1
ATOM 3042 C C . PRO B 1 152 ? 48.420 31.549 35.455 1.00 20.18 131 PRO B C 1
ATOM 3043 O O . PRO B 1 152 ? 47.251 31.684 35.869 1.00 21.76 131 PRO B O 1
ATOM 3047 N N . ALA B 1 153 ? 49.340 32.506 35.515 1.00 20.56 132 ALA B N 1
ATOM 3048 C CA . ALA B 1 153 ? 49.056 33.819 36.126 1.00 19.71 132 ALA B CA 1
ATOM 3049 C C . ALA B 1 153 ? 48.267 34.805 35.236 1.00 20.13 132 ALA B C 1
ATOM 3050 O O . ALA B 1 153 ? 48.687 35.924 35.081 1.00 20.30 132 ALA B O 1
ATOM 3052 N N . ALA B 1 154 ? 47.143 34.383 34.646 1.00 20.38 133 ALA B N 1
ATOM 3053 C CA . ALA B 1 154 ? 46.430 35.255 33.701 1.00 22.33 133 ALA B CA 1
ATOM 3054 C C . ALA B 1 154 ? 45.783 36.432 34.460 1.00 21.30 133 ALA B C 1
ATOM 3055 O O . ALA B 1 154 ? 45.474 37.487 33.912 1.00 22.59 133 ALA B O 1
ATOM 3057 N N . THR B 1 155 ? 45.691 36.270 35.776 1.00 21.39 134 THR B N 1
ATOM 3058 C CA . THR B 1 155 ? 45.326 37.362 36.661 1.00 20.93 134 THR B CA 1
ATOM 3059 C C . THR B 1 155 ? 46.304 38.589 36.673 1.00 18.65 134 THR B C 1
ATOM 3060 O O . THR B 1 155 ? 45.936 39.639 37.122 1.00 19.13 134 THR B O 1
ATOM 3064 N N . LEU B 1 156 ? 47.541 38.462 36.234 1.00 19.32 135 LEU B N 1
ATOM 3065 C CA . LEU B 1 156 ? 48.499 39.607 36.214 1.00 19.57 135 LEU B CA 1
ATOM 3066 C C . LEU B 1 156 ? 47.986 40.847 35.455 1.00 18.89 135 LEU B C 1
ATOM 3067 O O . LEU B 1 156 ? 48.399 41.993 35.741 1.00 20.10 135 LEU B O 1
ATOM 3072 N N . LYS B 1 157 ? 47.174 40.590 34.413 1.00 19.44 136 LYS B N 1
ATOM 3073 C CA . LYS B 1 157 ? 46.515 41.653 33.649 1.00 19.02 136 LYS B CA 1
ATOM 3074 C C . LYS B 1 157 ? 45.497 42.414 34.493 1.00 19.69 136 LYS B C 1
ATOM 3075 O O . LYS B 1 157 ? 45.614 43.638 34.632 1.00 21.32 136 LYS B O 1
ATOM 3081 N N . GLY B 1 158 ? 44.481 41.715 35.022 1.00 20.15 137 GLY B N 1
ATOM 3082 C CA . GLY B 1 158 ? 43.515 42.350 35.935 1.00 20.50 137 GLY B CA 1
ATOM 3083 C C . GLY B 1 158 ? 44.156 43.032 37.144 1.00 21.22 137 GLY B C 1
ATOM 3084 O O . GLY B 1 158 ? 43.694 44.102 37.567 1.00 21.83 137 GLY B O 1
ATOM 3085 N N . ASP B 1 159 ? 45.229 42.442 37.652 1.00 21.59 138 ASP B N 1
ATOM 3086 C CA . ASP B 1 159 ? 46.016 43.045 38.725 1.00 21.89 138 ASP B CA 1
ATOM 3087 C C . ASP B 1 159 ? 46.644 44.393 38.322 1.00 22.31 138 ASP B C 1
ATOM 3088 O O . ASP B 1 159 ? 46.561 45.350 39.073 1.00 21.65 138 ASP B O 1
ATOM 3093 N N . ALA B 1 160 ? 47.256 44.457 37.137 1.00 22.48 139 ALA B N 1
ATOM 3094 C CA . ALA B 1 160 ? 47.748 45.703 36.544 1.00 21.77 139 ALA B CA 1
ATOM 3095 C C . ALA B 1 160 ? 46.635 46.735 36.241 1.00 22.18 139 ALA B C 1
ATOM 3096 O O . ALA B 1 160 ? 46.879 47.956 36.342 1.00 21.65 139 ALA B O 1
ATOM 3098 N N . LEU B 1 161 ? 45.410 46.258 35.949 1.00 22.05 140 LEU B N 1
ATOM 3099 C CA . LEU B 1 161 ? 44.300 47.167 35.632 1.00 22.81 140 LEU B CA 1
ATOM 3100 C C . LEU B 1 161 ? 43.709 47.776 36.926 1.00 22.37 140 LEU B C 1
ATOM 3101 O O . LEU B 1 161 ? 43.302 48.938 36.939 1.00 21.22 140 LEU B O 1
ATOM 3106 N N . GLU B 1 162 ? 43.714 46.985 38.005 1.00 23.74 141 GLU B N 1
ATOM 3107 C CA A GLU B 1 162 ? 43.282 47.449 39.329 0.50 23.67 141 GLU B CA 1
ATOM 3108 C CA B GLU B 1 162 ? 43.276 47.446 39.332 0.50 23.65 141 GLU B CA 1
ATOM 3109 C C . GLU B 1 162 ? 44.345 48.384 39.948 1.00 23.67 141 GLU B C 1
ATOM 3110 O O . GLU B 1 162 ? 44.010 49.385 40.606 1.00 23.66 141 GLU B O 1
ATOM 3121 N N . GLY B 1 163 ? 45.623 48.081 39.705 1.00 23.30 142 GLY B N 1
ATOM 3122 C CA . GLY B 1 163 ? 46.738 48.851 40.246 1.00 24.26 142 GLY B CA 1
ATOM 3123 C C . GLY B 1 163 ? 47.224 48.253 41.545 1.00 23.69 142 GLY B C 1
ATOM 3124 O O . GLY B 1 163 ? 47.632 48.994 42.492 1.00 23.75 142 GLY B O 1
ATOM 3125 N N . ASN B 1 164 ? 47.199 46.925 41.616 1.00 24.23 143 ASN B N 1
ATOM 3126 C CA . ASN B 1 164 ? 47.615 46.196 42.815 1.00 24.48 143 ASN B CA 1
ATOM 3127 C C . ASN B 1 164 ? 48.237 44.857 42.394 1.00 24.67 143 ASN B C 1
ATOM 3128 O O . ASN B 1 164 ? 47.534 43.908 42.085 1.00 26.08 143 ASN B O 1
ATOM 3133 N N . THR B 1 165 ? 49.568 44.827 42.356 1.00 25.29 144 THR B N 1
ATOM 3134 C CA . THR B 1 165 ? 50.294 43.620 41.964 1.00 27.36 144 THR B CA 1
ATOM 3135 C C . THR B 1 165 ? 50.983 43.097 43.195 1.00 28.32 144 THR B C 1
ATOM 3136 O O . THR B 1 165 ? 51.866 43.753 43.729 1.00 27.63 144 THR B O 1
ATOM 3140 N N . GLN B 1 166 ? 50.502 41.935 43.632 1.00 30.20 145 GLN B N 1
ATOM 3141 C CA . GLN B 1 166 ? 50.998 41.212 44.803 1.00 31.10 145 GLN B CA 1
ATOM 3142 C C . GLN B 1 166 ? 51.144 42.137 45.993 1.00 31.46 145 GLN B C 1
ATOM 3143 O O . GLN B 1 166 ? 52.183 42.147 46.665 1.00 32.81 145 GLN B O 1
ATOM 3149 N N . GLY B 1 167 ? 50.098 42.912 46.239 1.00 31.17 146 GLY B N 1
ATOM 3150 C CA . GLY B 1 167 ? 50.068 43.845 47.385 1.00 29.98 146 GLY B CA 1
ATOM 3151 C C . GLY B 1 167 ? 50.771 45.195 47.223 1.00 29.28 146 GLY B C 1
ATOM 3152 O O . GLY B 1 167 ? 50.740 46.043 48.122 1.00 29.14 146 GLY B O 1
ATOM 3153 N N . VAL B 1 168 ? 51.398 45.404 46.068 1.00 27.84 147 VAL B N 1
ATOM 3154 C CA . VAL B 1 168 ? 52.121 46.627 45.829 1.00 26.27 147 VAL B CA 1
ATOM 3155 C C . VAL B 1 168 ? 51.250 47.484 44.939 1.00 26.02 147 VAL B C 1
ATOM 3156 O O . VAL B 1 168 ? 50.931 47.105 43.793 1.00 25.77 147 VAL B O 1
ATOM 3160 N N . THR B 1 169 ? 50.850 48.619 45.486 1.00 26.24 148 THR B N 1
ATOM 3161 C CA . THR B 1 169 ? 49.794 49.454 44.827 1.00 25.07 148 THR B CA 1
ATOM 3162 C C . THR B 1 169 ? 50.380 50.688 44.105 1.00 25.61 148 THR B C 1
ATOM 3163 O O . THR B 1 169 ? 51.423 51.276 44.514 1.00 26.25 148 THR B O 1
ATOM 3167 N N . TYR B 1 170 ? 49.749 51.057 43.003 1.00 23.61 149 TYR B N 1
ATOM 3168 C CA . TYR B 1 170 ? 50.222 52.185 42.180 1.00 22.97 149 TYR B CA 1
ATOM 3169 C C . TYR B 1 170 ? 49.027 52.669 41.380 1.00 22.64 149 TYR B C 1
ATOM 3170 O O . TYR B 1 170 ? 48.084 51.925 41.261 1.00 21.22 149 TYR B O 1
ATOM 3179 N N . ASN B 1 171 ? 49.064 53.881 40.817 1.00 22.04 150 ASN B N 1
ATOM 3180 C CA . ASN B 1 171 ? 47.931 54.383 39.996 1.00 22.01 150 ASN B CA 1
ATOM 3181 C C . ASN B 1 171 ? 47.855 53.679 38.597 1.00 21.98 150 ASN B C 1
ATOM 3182 O O . ASN B 1 171 ? 48.780 53.877 37.789 1.00 21.60 150 ASN B O 1
ATOM 3187 N N . PRO B 1 172 ? 46.745 52.924 38.270 1.00 21.50 151 PRO B N 1
ATOM 3188 C CA . PRO B 1 172 ? 46.771 52.154 37.026 1.00 22.22 151 PRO B CA 1
ATOM 3189 C C . PRO B 1 172 ? 46.610 53.053 35.761 1.00 22.75 151 PRO B C 1
ATOM 3190 O O . PRO B 1 172 ? 46.827 52.585 34.640 1.00 21.57 151 PRO B O 1
ATOM 3194 N N . ASP B 1 173 ? 46.281 54.339 35.975 1.00 23.11 152 ASP B N 1
ATOM 3195 C CA . ASP B 1 173 ? 46.020 55.350 34.944 1.00 26.29 152 ASP B CA 1
ATOM 3196 C C . ASP B 1 173 ? 47.243 56.267 34.806 1.00 25.73 152 ASP B C 1
ATOM 3197 O O . ASP B 1 173 ? 47.314 57.089 33.860 1.00 25.20 152 ASP B O 1
ATOM 3202 N N . HIS B 1 174 ? 48.188 56.132 35.760 1.00 26.50 153 HIS B N 1
ATOM 3203 C CA . HIS B 1 174 ? 49.440 56.922 35.781 1.00 25.91 153 HIS B CA 1
ATOM 3204 C C . HIS B 1 174 ? 50.620 56.052 36.221 1.00 25.74 153 HIS B C 1
ATOM 3205 O O . HIS B 1 174 ? 51.231 56.244 37.301 1.00 25.70 153 HIS B O 1
ATOM 3212 N N . ILE B 1 175 ? 50.914 55.042 35.404 1.00 24.71 154 ILE B N 1
ATOM 3213 C CA . ILE B 1 175 ? 51.798 53.980 35.888 1.00 23.73 154 ILE B CA 1
ATOM 3214 C C . ILE B 1 175 ? 53.199 54.572 36.028 1.00 22.45 154 ILE B C 1
ATOM 3215 O O . ILE B 1 175 ? 53.659 55.172 35.111 1.00 22.29 154 ILE B O 1
ATOM 3220 N N . PRO B 1 176 ? 53.902 54.358 37.164 1.00 22.21 155 PRO B N 1
ATOM 3221 C CA . PRO B 1 176 ? 55.204 55.084 37.294 1.00 23.54 155 PRO B CA 1
ATOM 3222 C C . PRO B 1 176 ? 56.329 54.505 36.389 1.00 23.92 155 PRO B C 1
ATOM 3223 O O . PRO B 1 176 ? 56.130 53.415 35.862 1.00 24.71 155 PRO B O 1
ATOM 3227 N N . ASP B 1 177 ? 57.495 55.166 36.254 1.00 25.91 156 ASP B N 1
ATOM 3228 C CA . ASP B 1 177 ? 58.636 54.645 35.426 1.00 26.33 156 ASP B CA 1
ATOM 3229 C C . ASP B 1 177 ? 59.143 53.317 36.000 1.00 26.15 156 ASP B C 1
ATOM 3230 O O . ASP B 1 177 ? 59.393 52.343 35.292 1.00 24.20 156 ASP B O 1
ATOM 3235 N N . ARG B 1 178 ? 59.266 53.298 37.318 1.00 26.08 157 ARG B N 1
ATOM 3236 C CA . ARG B 1 178 ? 59.620 52.087 38.066 1.00 27.92 157 ARG B CA 1
ATOM 3237 C C . ARG B 1 178 ? 58.811 51.948 39.364 1.00 27.10 157 ARG B C 1
ATOM 3238 O O . ARG B 1 178 ? 58.402 52.969 39.997 1.00 28.17 157 ARG B O 1
ATOM 3246 N N . LEU B 1 179 ? 58.540 50.691 39.712 1.00 24.51 158 LEU B N 1
ATOM 3247 C CA . LEU B 1 179 ? 57.784 50.353 40.917 1.00 25.10 158 LEU B CA 1
ATOM 3248 C C . LEU B 1 179 ? 58.643 49.498 41.826 1.00 24.96 158 LEU B C 1
ATOM 3249 O O . LEU B 1 179 ? 58.811 48.333 41.581 1.00 26.19 158 LEU B O 1
ATOM 3254 N N . PRO B 1 180 ? 59.183 50.085 42.893 1.00 25.92 159 PRO B N 1
ATOM 3255 C CA . PRO B 1 180 ? 59.796 49.283 43.929 1.00 25.54 159 PRO B CA 1
ATOM 3256 C C . PRO B 1 180 ? 58.797 48.192 44.375 1.00 25.68 159 PRO B C 1
ATOM 3257 O O . PRO B 1 180 ? 57.602 48.442 44.656 1.00 24.86 159 PRO B O 1
ATOM 3261 N N . PHE B 1 181 ? 59.317 46.974 44.363 1.00 26.09 160 PHE B N 1
ATOM 3262 C CA . PHE B 1 181 ? 58.519 45.809 44.477 1.00 28.26 160 PHE B CA 1
ATOM 3263 C C . PHE B 1 181 ? 59.237 44.810 45.363 1.00 28.43 160 PHE B C 1
ATOM 3264 O O . PHE B 1 181 ? 59.838 43.900 44.871 1.00 29.36 160 PHE B O 1
ATOM 3272 N N . LYS B 1 182 ? 59.242 45.013 46.671 1.00 29.57 161 LYS B N 1
ATOM 3273 C CA . LYS B 1 182 ? 59.856 44.004 47.604 1.00 29.57 161 LYS B CA 1
ATOM 3274 C C . LYS B 1 182 ? 61.308 43.511 47.381 1.00 29.53 161 LYS B C 1
ATOM 3275 O O . LYS B 1 182 ? 61.564 42.374 47.099 1.00 33.27 161 LYS B O 1
ATOM 3281 N N . ASP B 1 183 ? 62.290 44.363 47.518 1.00 30.29 162 ASP B N 1
ATOM 3282 C CA . ASP B 1 183 ? 63.634 43.893 47.318 1.00 26.36 162 ASP B CA 1
ATOM 3283 C C . ASP B 1 183 ? 63.934 43.917 45.845 1.00 24.93 162 ASP B C 1
ATOM 3284 O O . ASP B 1 183 ? 65.069 43.787 45.509 1.00 25.68 162 ASP B O 1
ATOM 3289 N N . LEU B 1 184 ? 62.906 44.035 44.993 1.00 22.93 163 LEU B N 1
ATOM 3290 C CA . LEU B 1 184 ? 63.079 44.135 43.525 1.00 21.58 163 LEU B CA 1
ATOM 3291 C C . LEU B 1 184 ? 62.602 45.477 42.963 1.00 21.83 163 LEU B C 1
ATOM 3292 O O . LEU B 1 184 ? 62.056 46.259 43.696 1.00 23.02 163 LEU B O 1
ATOM 3297 N N . THR B 1 185 ? 62.823 45.752 41.683 1.00 21.67 164 THR B N 1
ATOM 3298 C CA . THR B 1 185 ? 62.187 46.931 41.085 1.00 22.95 164 THR B CA 1
ATOM 3299 C C . THR B 1 185 ? 61.586 46.506 39.764 1.00 23.21 164 THR B C 1
ATOM 3300 O O . THR B 1 185 ? 62.294 46.091 38.892 1.00 23.34 164 THR B O 1
ATOM 3304 N N . LEU B 1 186 ? 60.267 46.514 39.694 1.00 22.66 165 LEU B N 1
ATOM 3305 C CA . LEU B 1 186 ? 59.543 46.039 38.500 1.00 20.32 165 LEU B CA 1
ATOM 3306 C C . LEU B 1 186 ? 59.411 47.240 37.594 1.00 19.57 165 LEU B C 1
ATOM 3307 O O . LEU B 1 186 ? 59.183 48.384 38.068 1.00 19.09 165 LEU B O 1
ATOM 3312 N N . GLY B 1 187 ? 59.538 46.982 36.294 1.00 19.86 166 GLY B N 1
ATOM 3313 C CA . GLY B 1 187 ? 59.450 48.087 35.328 1.00 19.62 166 GLY B CA 1
ATOM 3314 C C . GLY B 1 187 ? 58.032 48.597 35.087 1.00 19.81 166 GLY B C 1
ATOM 3315 O O . GLY B 1 187 ? 57.096 47.798 34.983 1.00 20.85 166 GLY B O 1
ATOM 3316 N N . GLY B 1 188 ? 57.884 49.920 35.019 1.00 20.68 167 GLY B N 1
ATOM 3317 C CA . GLY B 1 188 ? 56.650 50.548 34.531 1.00 20.85 167 GLY B CA 1
ATOM 3318 C C . GLY B 1 188 ? 56.146 49.926 33.226 1.00 20.77 167 GLY B C 1
ATOM 3319 O O . GLY B 1 188 ? 54.954 49.680 33.059 1.00 20.09 167 GLY B O 1
ATOM 3320 N N . PHE B 1 189 ? 57.054 49.584 32.326 1.00 19.09 168 PHE B N 1
ATOM 3321 C CA . PHE B 1 189 ? 56.577 49.107 31.050 1.00 19.78 168 PHE B CA 1
ATOM 3322 C C . PHE B 1 189 ? 56.048 47.685 31.181 1.00 19.33 168 PHE B C 1
ATOM 3323 O O . PHE B 1 189 ? 55.161 47.311 30.433 1.00 19.81 168 PHE B O 1
ATOM 3331 N N . TYR B 1 190 ? 56.577 46.900 32.131 1.00 19.98 169 TYR B N 1
ATOM 3332 C CA . TYR B 1 190 ? 55.936 45.598 32.478 1.00 18.29 169 TYR B CA 1
ATOM 3333 C C . TYR B 1 190 ? 54.445 45.778 32.736 1.00 18.81 169 TYR B C 1
ATOM 3334 O O . TYR B 1 190 ? 53.612 45.083 32.187 1.00 18.91 169 TYR B O 1
ATOM 3343 N N . LEU B 1 191 ? 54.140 46.731 33.607 1.00 20.20 170 LEU B N 1
ATOM 3344 C CA . LEU B 1 191 ? 52.773 46.990 34.009 1.00 20.07 170 LEU B CA 1
ATOM 3345 C C . LEU B 1 191 ? 51.861 47.513 32.875 1.00 18.76 170 LEU B C 1
ATOM 3346 O O . LEU B 1 191 ? 50.701 47.122 32.812 1.00 20.97 170 LEU B O 1
ATOM 3351 N N . ARG B 1 192 ? 52.382 48.401 32.025 1.00 18.50 171 ARG B N 1
ATOM 3352 C CA . ARG B 1 192 ? 51.586 48.990 30.907 1.00 19.04 171 ARG B CA 1
ATOM 3353 C C . ARG B 1 192 ? 51.275 47.921 29.846 1.00 19.85 171 ARG B C 1
ATOM 3354 O O . ARG B 1 192 ? 50.164 47.830 29.370 1.00 22.27 171 ARG B O 1
ATOM 3362 N N . ILE B 1 193 ? 52.262 47.106 29.512 1.00 19.14 172 ILE B N 1
ATOM 3363 C CA . ILE B 1 193 ? 52.006 45.866 28.735 1.00 19.15 172 ILE B CA 1
ATOM 3364 C C . ILE B 1 193 ? 50.967 44.919 29.385 1.00 18.91 172 ILE B C 1
ATOM 3365 O O . ILE B 1 193 ? 50.046 44.436 28.714 1.00 19.04 172 ILE B O 1
ATOM 3370 N N . ALA B 1 194 ? 51.114 44.639 30.685 1.00 18.31 173 ALA B N 1
ATOM 3371 C CA . ALA B 1 194 ? 50.237 43.668 31.346 1.00 17.57 173 ALA B CA 1
ATOM 3372 C C . ALA B 1 194 ? 48.739 44.035 31.249 1.00 17.57 173 ALA B C 1
ATOM 3373 O O . ALA B 1 194 ? 47.846 43.171 31.172 1.00 17.08 173 ALA B O 1
ATOM 3375 N N . GLN B 1 195 ? 48.470 45.330 31.348 1.00 17.28 174 GLN B N 1
ATOM 3376 C CA . GLN B 1 195 ? 47.129 45.868 31.348 1.00 19.80 174 GLN B CA 1
ATOM 3377 C C . GLN B 1 195 ? 46.442 45.478 30.069 1.00 20.14 174 GLN B C 1
ATOM 3378 O O . GLN B 1 195 ? 45.254 45.166 30.035 1.00 19.66 174 GLN B O 1
ATOM 3384 N N . GLN B 1 196 ? 47.241 45.456 29.009 1.00 20.12 175 GLN B N 1
ATOM 3385 C CA . GLN B 1 196 ? 46.658 45.217 27.720 1.00 21.63 175 GLN B CA 1
ATOM 3386 C C . GLN B 1 196 ? 46.980 43.932 26.997 1.00 21.97 175 GLN B C 1
ATOM 3387 O O . GLN B 1 196 ? 46.513 43.711 25.837 1.00 22.35 175 GLN B O 1
ATOM 3393 N N . LEU B 1 197 ? 47.664 43.025 27.672 1.00 21.47 176 LEU B N 1
ATOM 3394 C CA . LEU B 1 197 ? 48.052 41.774 27.028 1.00 21.17 176 LEU B CA 1
ATOM 3395 C C . LEU B 1 197 ? 46.802 41.013 26.613 1.00 20.98 176 LEU B C 1
ATOM 3396 O O . LEU B 1 197 ? 45.879 40.882 27.424 1.00 21.11 176 LEU B O 1
ATOM 3401 N N . PRO B 1 198 ? 46.750 40.540 25.364 1.00 20.65 177 PRO B N 1
ATOM 3402 C CA . PRO B 1 198 ? 45.554 39.780 24.971 1.00 20.15 177 PRO B CA 1
ATOM 3403 C C . PRO B 1 198 ? 45.700 38.274 25.263 1.00 20.52 177 PRO B C 1
ATOM 3404 O O . PRO B 1 198 ? 45.666 37.411 24.358 1.00 21.41 177 PRO B O 1
ATOM 3408 N N . ILE B 1 199 ? 45.905 37.987 26.543 1.00 20.76 178 ILE B N 1
ATOM 3409 C CA . ILE B 1 199 ? 46.124 36.640 27.017 1.00 20.96 178 ILE B CA 1
ATOM 3410 C C . ILE B 1 199 ? 45.068 35.645 26.506 1.00 21.00 178 ILE B C 1
ATOM 3411 O O . ILE B 1 199 ? 45.411 34.649 25.841 1.00 20.30 178 ILE B O 1
ATOM 3416 N N . TYR B 1 200 ? 43.789 35.870 26.827 1.00 21.14 179 TYR B N 1
ATOM 3417 C CA . TYR B 1 200 ? 42.786 34.865 26.400 1.00 20.46 179 TYR B CA 1
ATOM 3418 C C . TYR B 1 200 ? 42.515 34.856 24.875 1.00 18.20 179 TYR B C 1
ATOM 3419 O O . TYR B 1 200 ? 42.443 33.797 24.266 1.00 17.82 179 TYR B O 1
ATOM 3428 N N . GLU B 1 201 ? 42.362 36.036 24.277 1.00 17.41 180 GLU B N 1
ATOM 3429 C CA . GLU B 1 201 ? 42.299 36.205 22.801 1.00 19.09 180 GLU B CA 1
ATOM 3430 C C . GLU B 1 201 ? 43.349 35.365 22.069 1.00 19.45 180 GLU B C 1
ATOM 3431 O O . GLU B 1 201 ? 43.022 34.546 21.205 1.00 21.56 180 GLU B O 1
ATOM 3437 N N . VAL B 1 202 ? 44.621 35.554 22.383 1.00 17.19 181 VAL B N 1
ATOM 3438 C CA . VAL B 1 202 ? 45.634 34.750 21.681 1.00 16.88 181 VAL B CA 1
ATOM 3439 C C . VAL B 1 202 ? 45.599 33.255 22.144 1.00 17.44 181 VAL B C 1
ATOM 3440 O O . VAL B 1 202 ? 45.607 32.347 21.321 1.00 17.09 181 VAL B O 1
ATOM 3444 N N . SER B 1 203 ? 45.599 33.005 23.461 1.00 17.71 182 SER B N 1
ATOM 3445 C CA . SER B 1 203 ? 45.620 31.633 23.957 1.00 18.00 182 SER B CA 1
ATOM 3446 C C . SER B 1 203 ? 44.527 30.737 23.347 1.00 17.83 182 SER B C 1
ATOM 3447 O O . SER B 1 203 ? 44.813 29.599 23.065 1.00 17.58 182 SER B O 1
ATOM 3450 N N . ALA B 1 204 ? 43.313 31.277 23.149 1.00 17.77 183 ALA B N 1
ATOM 3451 C CA . ALA B 1 204 ? 42.130 30.510 22.732 1.00 17.92 183 ALA B CA 1
ATOM 3452 C C . ALA B 1 204 ? 42.236 30.041 21.281 1.00 18.49 183 ALA B C 1
ATOM 3453 O O . ALA B 1 204 ? 41.459 29.179 20.851 1.00 20.04 183 ALA B O 1
ATOM 3455 N N . GLN B 1 205 ? 43.199 30.581 20.530 1.00 18.85 184 GLN B N 1
ATOM 3456 C CA . GLN B 1 205 ? 43.472 30.029 19.203 1.00 17.87 184 GLN B CA 1
ATOM 3457 C C . GLN B 1 205 ? 44.076 28.596 19.198 1.00 18.51 184 GLN B C 1
ATOM 3458 O O . GLN B 1 205 ? 44.062 27.936 18.144 1.00 19.91 184 GLN B O 1
ATOM 3464 N N . PHE B 1 206 ? 44.562 28.105 20.342 1.00 18.79 185 PHE B N 1
ATOM 3465 C CA . PHE B 1 206 ? 45.072 26.753 20.472 1.00 19.06 185 PHE B CA 1
ATOM 3466 C C . PHE B 1 206 ? 43.927 25.724 20.781 1.00 18.97 185 PHE B C 1
ATOM 3467 O O . PHE B 1 206 ? 43.324 25.751 21.884 1.00 20.48 185 PHE B O 1
ATOM 3475 N N . THR B 1 207 ? 43.628 24.858 19.804 1.00 18.74 186 THR B N 1
ATOM 3476 C CA . THR B 1 207 ? 42.429 24.001 19.892 1.00 19.45 186 THR B CA 1
ATOM 3477 C C . THR B 1 207 ? 42.805 22.508 20.080 1.00 19.99 186 THR B C 1
ATOM 3478 O O . THR B 1 207 ? 41.919 21.601 20.084 1.00 21.56 186 THR B O 1
ATOM 3482 N N . LYS B 1 208 ? 44.105 22.266 20.297 1.00 18.88 187 LYS B N 1
ATOM 3483 C CA . LYS B 1 208 ? 44.583 20.932 20.622 1.00 20.03 187 LYS B CA 1
ATOM 3484 C C . LYS B 1 208 ? 44.539 20.833 22.139 1.00 18.75 187 LYS B C 1
ATOM 3485 O O . LYS B 1 208 ? 44.117 21.817 22.768 1.00 18.93 187 LYS B O 1
ATOM 3491 N N . PRO B 1 209 ? 44.974 19.688 22.707 1.00 19.34 188 PRO B N 1
ATOM 3492 C CA . PRO B 1 209 ? 44.743 19.391 24.139 1.00 19.57 188 PRO B CA 1
ATOM 3493 C C . PRO B 1 209 ? 45.564 20.194 25.123 1.00 20.50 188 PRO B C 1
ATOM 3494 O O . PRO B 1 209 ? 46.813 20.369 24.975 1.00 21.09 188 PRO B O 1
ATOM 3498 N N . VAL B 1 210 ? 44.828 20.748 26.073 1.00 19.71 189 VAL B N 1
ATOM 3499 C CA . VAL B 1 210 ? 45.444 21.522 27.166 1.00 19.66 189 VAL B CA 1
ATOM 3500 C C . VAL B 1 210 ? 45.142 20.905 28.534 1.00 19.14 189 VAL B C 1
ATOM 3501 O O . VAL B 1 210 ? 44.025 20.454 28.806 1.00 20.66 189 VAL B O 1
ATOM 3505 N N . CYS B 1 211 ? 46.131 20.895 29.425 1.00 18.28 190 CYS B N 1
ATOM 3506 C CA . CYS B 1 211 ? 45.919 20.324 30.780 1.00 19.12 190 CYS B CA 1
ATOM 3507 C C . CYS B 1 211 ? 46.112 21.498 31.715 1.00 19.17 190 CYS B C 1
ATOM 3508 O O . CYS B 1 211 ? 47.099 22.192 31.606 1.00 18.98 190 CYS B O 1
ATOM 3511 N N . LEU B 1 212 ? 45.133 21.735 32.591 1.00 18.27 191 LEU B N 1
ATOM 3512 C CA . LEU B 1 212 ? 45.147 22.943 33.388 1.00 18.50 191 LEU B CA 1
ATOM 3513 C C . LEU B 1 212 ? 45.155 22.395 34.801 1.00 18.06 191 LEU B C 1
ATOM 3514 O O . LEU B 1 212 ? 44.323 21.524 35.143 1.00 18.25 191 LEU B O 1
ATOM 3519 N N . ILE B 1 213 ? 46.093 22.897 35.599 1.00 19.37 192 ILE B N 1
ATOM 3520 C CA . ILE B 1 213 ? 46.297 22.391 36.971 1.00 19.00 192 ILE B CA 1
ATOM 3521 C C . ILE B 1 213 ? 46.425 23.589 37.914 1.00 17.78 192 ILE B C 1
ATOM 3522 O O . ILE B 1 213 ? 47.210 24.449 37.638 1.00 15.19 192 ILE B O 1
ATOM 3527 N N . HIS B 1 214 ? 45.664 23.643 39.030 1.00 19.06 193 HIS B N 1
ATOM 3528 C CA . HIS B 1 214 ? 45.683 24.852 39.898 1.00 20.63 193 HIS B CA 1
ATOM 3529 C C . HIS B 1 214 ? 45.382 24.371 41.290 1.00 20.68 193 HIS B C 1
ATOM 3530 O O . HIS B 1 214 ? 44.427 23.607 41.501 1.00 21.33 193 HIS B O 1
ATOM 3537 N N . GLY B 1 215 ? 46.184 24.769 42.258 1.00 20.04 194 GLY B N 1
ATOM 3538 C CA . GLY B 1 215 ? 45.799 24.388 43.612 1.00 20.58 194 GLY B CA 1
ATOM 3539 C C . GLY B 1 215 ? 44.763 25.312 44.189 1.00 20.62 194 GLY B C 1
ATOM 3540 O O . GLY B 1 215 ? 44.847 26.524 44.027 1.00 20.31 194 GLY B O 1
ATOM 3541 N N . THR B 1 216 ? 43.837 24.727 44.971 1.00 21.36 195 THR B N 1
ATOM 3542 C CA . THR B 1 216 ? 42.670 25.476 45.469 1.00 24.10 195 THR B CA 1
ATOM 3543 C C . THR B 1 216 ? 43.052 26.490 46.557 1.00 23.53 195 THR B C 1
ATOM 3544 O O . THR B 1 216 ? 42.261 27.436 46.840 1.00 24.42 195 THR B O 1
ATOM 3548 N N . ASP B 1 217 ? 44.236 26.331 47.157 1.00 22.59 196 ASP B N 1
ATOM 3549 C CA . ASP B 1 217 ? 44.718 27.310 48.148 1.00 23.81 196 ASP B CA 1
ATOM 3550 C C . ASP B 1 217 ? 45.852 28.243 47.651 1.00 23.31 196 ASP B C 1
ATOM 3551 O O . ASP B 1 217 ? 46.666 28.769 48.414 1.00 22.59 196 ASP B O 1
ATOM 3556 N N . ASP B 1 218 ? 45.933 28.408 46.324 1.00 23.07 197 ASP B N 1
ATOM 3557 C CA . ASP B 1 218 ? 46.831 29.372 45.713 1.00 22.80 197 ASP B CA 1
ATOM 3558 C C . ASP B 1 218 ? 46.350 30.769 46.129 1.00 23.51 197 ASP B C 1
ATOM 3559 O O . ASP B 1 218 ? 45.182 31.142 45.867 1.00 23.51 197 ASP B O 1
ATOM 3564 N N . THR B 1 219 ? 47.238 31.547 46.740 1.00 24.31 198 THR B N 1
ATOM 3565 C CA . THR B 1 219 ? 46.895 32.916 47.198 1.00 23.73 198 THR B CA 1
ATOM 3566 C C . THR B 1 219 ? 47.536 33.998 46.366 1.00 23.98 198 THR B C 1
ATOM 3567 O O . THR B 1 219 ? 47.347 35.186 46.678 1.00 24.69 198 THR B O 1
ATOM 3571 N N . VAL B 1 220 ? 48.296 33.600 45.340 1.00 22.61 199 VAL B N 1
ATOM 3572 C CA . VAL B 1 220 ? 48.953 34.523 44.437 1.00 22.79 199 VAL B CA 1
ATOM 3573 C C . VAL B 1 220 ? 48.192 34.570 43.141 1.00 22.47 199 VAL B C 1
ATOM 3574 O O . VAL B 1 220 ? 47.962 35.656 42.609 1.00 24.72 199 VAL B O 1
ATOM 3578 N N . VAL B 1 221 ? 47.813 33.410 42.613 1.00 21.98 200 VAL B N 1
ATOM 3579 C CA . VAL B 1 221 ? 46.954 33.409 41.438 1.00 21.39 200 VAL B CA 1
ATOM 3580 C C . VAL B 1 221 ? 45.661 32.653 41.772 1.00 21.08 200 VAL B C 1
ATOM 3581 O O . VAL B 1 221 ? 45.647 31.464 42.037 1.00 21.64 200 VAL B O 1
ATOM 3585 N N . SER B 1 222 ? 44.580 33.405 41.757 1.00 20.88 201 SER B N 1
ATOM 3586 C CA . SER B 1 222 ? 43.284 32.847 42.032 1.00 20.85 201 SER B CA 1
ATOM 3587 C C . SER B 1 222 ? 43.076 31.645 41.093 1.00 21.89 201 SER B C 1
ATOM 3588 O O . SER B 1 222 ? 43.351 31.744 39.903 1.00 21.91 201 SER B O 1
ATOM 3591 N N . PRO B 1 223 ? 42.559 30.527 41.632 1.00 21.34 202 PRO B N 1
ATOM 3592 C CA . PRO B 1 223 ? 42.024 29.438 40.819 1.00 22.80 202 PRO B CA 1
ATOM 3593 C C . PRO B 1 223 ? 41.058 29.875 39.704 1.00 23.25 202 PRO B C 1
ATOM 3594 O O . PRO B 1 223 ? 40.896 29.137 38.748 1.00 24.49 202 PRO B O 1
ATOM 3598 N N . ASN B 1 224 ? 40.376 31.014 39.844 1.00 24.20 203 ASN B N 1
ATOM 3599 C CA . ASN B 1 224 ? 39.471 31.447 38.769 1.00 24.43 203 ASN B CA 1
ATOM 3600 C C . ASN B 1 224 ? 40.221 31.538 37.462 1.00 22.80 203 ASN B C 1
ATOM 3601 O O . ASN B 1 224 ? 39.622 31.468 36.411 1.00 21.20 203 ASN B O 1
ATOM 3606 N N . ALA B 1 225 ? 41.543 31.748 37.531 1.00 21.28 204 ALA B N 1
ATOM 3607 C CA . ALA B 1 225 ? 42.331 31.849 36.303 1.00 20.83 204 ALA B CA 1
ATOM 3608 C C . ALA B 1 225 ? 42.226 30.581 35.449 1.00 19.76 204 ALA B C 1
ATOM 3609 O O . ALA B 1 225 ? 41.952 30.686 34.259 1.00 19.33 204 ALA B O 1
ATOM 3611 N N . SER B 1 226 ? 42.419 29.417 36.071 1.00 19.39 205 SER B N 1
ATOM 3612 C CA . SER B 1 226 ? 42.363 28.101 35.399 1.00 20.24 205 SER B CA 1
ATOM 3613 C C . SER B 1 226 ? 40.926 27.738 35.025 1.00 20.46 205 SER B C 1
ATOM 3614 O O . SER B 1 226 ? 40.666 27.235 33.949 1.00 19.37 205 SER B O 1
ATOM 3617 N N . LYS B 1 227 ? 39.974 28.099 35.887 1.00 22.41 206 LYS B N 1
ATOM 3618 C CA . LYS B 1 227 ? 38.562 28.049 35.551 1.00 22.82 206 LYS B CA 1
ATOM 3619 C C . LYS B 1 227 ? 38.203 28.754 34.261 1.00 22.99 206 LYS B C 1
ATOM 3620 O O . LYS B 1 227 ? 37.570 28.126 33.371 1.00 24.60 206 LYS B O 1
ATOM 3626 N N . LYS B 1 228 ? 38.607 30.044 34.167 1.00 22.06 207 LYS B N 1
ATOM 3627 C CA . LYS B 1 228 ? 38.545 30.830 32.939 1.00 21.85 207 LYS B CA 1
ATOM 3628 C C . LYS B 1 228 ? 39.236 30.181 31.728 1.00 20.73 207 LYS B C 1
ATOM 3629 O O . LYS B 1 228 ? 38.584 30.059 30.701 1.00 21.94 207 LYS B O 1
ATOM 3635 N N . TYR B 1 229 ? 40.535 29.811 31.801 1.00 20.18 208 TYR B N 1
ATOM 3636 C CA . TYR B 1 229 ? 41.078 29.091 30.620 1.00 21.71 208 TYR B CA 1
ATOM 3637 C C . TYR B 1 229 ? 40.190 27.897 30.234 1.00 23.11 208 TYR B C 1
ATOM 3638 O O . TYR B 1 229 ? 39.997 27.647 29.070 1.00 23.61 208 TYR B O 1
ATOM 3647 N N . ASP B 1 230 ? 39.708 27.130 31.193 1.00 23.63 209 ASP B N 1
ATOM 3648 C CA . ASP B 1 230 ? 38.952 25.890 30.889 1.00 25.00 209 ASP B CA 1
ATOM 3649 C C . ASP B 1 230 ? 37.629 26.167 30.163 1.00 25.05 209 ASP B C 1
ATOM 3650 O O . ASP B 1 230 ? 37.025 25.236 29.572 1.00 24.57 209 ASP B O 1
ATOM 3655 N N . GLN B 1 231 ? 37.242 27.444 30.187 1.00 25.44 210 GLN B N 1
ATOM 3656 C CA . GLN B 1 231 ? 36.091 27.992 29.431 1.00 25.67 210 GLN B CA 1
ATOM 3657 C C . GLN B 1 231 ? 36.455 28.547 28.061 1.00 25.73 210 GLN B C 1
ATOM 3658 O O . GLN B 1 231 ? 35.651 28.394 27.122 1.00 26.95 210 GLN B O 1
ATOM 3664 N N . ILE B 1 232 ? 37.633 29.170 27.921 1.00 24.99 211 ILE B N 1
ATOM 3665 C CA . ILE B 1 232 ? 38.097 29.710 26.585 1.00 23.66 211 ILE B CA 1
ATOM 3666 C C . ILE B 1 232 ? 38.492 28.615 25.605 1.00 23.23 211 ILE B C 1
ATOM 3667 O O . ILE B 1 232 ? 38.220 28.701 24.360 1.00 24.17 211 ILE B O 1
ATOM 3672 N N . TYR B 1 233 ? 39.103 27.566 26.167 1.00 20.78 212 TYR B N 1
ATOM 3673 C CA . TYR B 1 233 ? 39.656 26.428 25.379 1.00 21.46 212 TYR B CA 1
ATOM 3674 C C . TYR B 1 233 ? 38.686 25.369 24.773 1.00 22.20 212 TYR B C 1
ATOM 3675 O O . TYR B 1 233 ? 37.801 24.850 25.433 1.00 23.93 212 TYR B O 1
ATOM 3684 N N . GLN B 1 234 ? 38.908 24.994 23.526 1.00 23.01 213 GLN B N 1
ATOM 3685 C CA . GLN B 1 234 ? 38.064 24.005 22.833 1.00 22.50 213 GLN B CA 1
ATOM 3686 C C . GLN B 1 234 ? 38.351 22.556 23.235 1.00 23.72 213 GLN B C 1
ATOM 3687 O O . GLN B 1 234 ? 37.484 21.715 23.086 1.00 25.27 213 GLN B O 1
ATOM 3693 N N . ASN B 1 235 ? 39.526 22.295 23.824 1.00 22.53 214 ASN B N 1
ATOM 3694 C CA . ASN B 1 235 ? 39.866 20.967 24.360 1.00 23.90 214 ASN B CA 1
ATOM 3695 C C . ASN B 1 235 ? 40.773 21.117 25.529 1.00 24.62 214 ASN B C 1
ATOM 3696 O O . ASN B 1 235 ? 41.995 20.943 25.377 1.00 24.28 214 ASN B O 1
ATOM 3701 N N . SER B 1 236 ? 40.202 21.445 26.676 1.00 24.45 215 SER B N 1
ATOM 3702 C CA A SER B 1 236 ? 40.995 21.522 27.916 0.50 23.70 215 SER B CA 1
ATOM 3703 C CA B SER B 1 236 ? 40.957 21.561 27.929 0.50 25.16 215 SER B CA 1
ATOM 3704 C C . SER B 1 236 ? 40.473 20.539 28.972 1.00 25.03 215 SER B C 1
ATOM 3705 O O . SER B 1 236 ?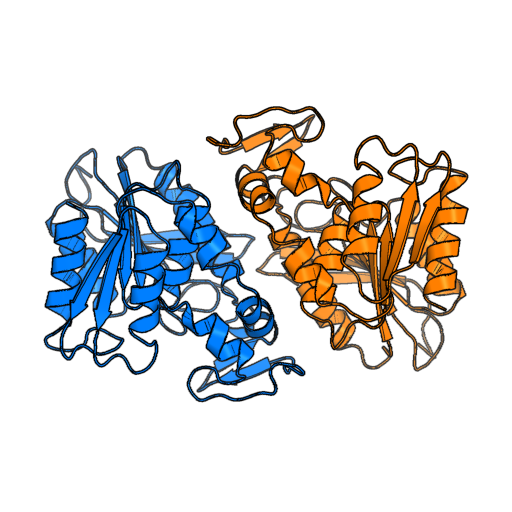 39.320 20.056 28.902 1.00 25.26 215 SER B O 1
ATOM 3710 N N . THR B 1 237 ? 41.352 20.196 29.920 1.00 24.52 216 THR B N 1
ATOM 3711 C CA . THR B 1 237 ? 40.983 19.353 31.085 1.00 25.59 216 THR B CA 1
ATOM 3712 C C . THR B 1 237 ? 41.448 20.102 32.344 1.00 25.38 216 THR B C 1
ATOM 3713 O O . THR B 1 237 ? 42.626 20.489 32.402 1.00 25.43 216 THR B O 1
ATOM 3717 N N . LEU B 1 238 ? 40.532 20.314 33.330 1.00 24.49 217 LEU B N 1
ATOM 3718 C CA . LEU B 1 238 ? 40.829 21.111 34.516 1.00 22.67 217 LEU B CA 1
ATOM 3719 C C . LEU B 1 238 ? 41.029 20.193 35.717 1.00 23.74 217 LEU B C 1
ATOM 3720 O O . LEU B 1 238 ? 40.138 19.368 36.034 1.00 24.57 217 LEU B O 1
ATOM 3725 N N . HIS B 1 239 ? 42.178 20.385 36.383 1.00 22.61 218 HIS B N 1
ATOM 3726 C CA . HIS B 1 239 ? 42.574 19.674 37.564 1.00 21.15 218 HIS B CA 1
ATOM 3727 C C . HIS B 1 239 ? 42.707 20.610 38.768 1.00 21.36 218 HIS B C 1
ATOM 3728 O O . HIS B 1 239 ? 43.721 21.317 38.895 1.00 21.56 218 HIS B O 1
ATOM 3735 N N . LEU B 1 240 ? 41.676 20.654 39.619 1.00 20.80 219 LEU B N 1
ATOM 3736 C CA . LEU B 1 240 ? 41.802 21.472 40.801 1.00 22.53 219 LEU B CA 1
ATOM 3737 C C . LEU B 1 240 ? 42.438 20.595 41.940 1.00 22.98 219 LEU B C 1
ATOM 3738 O O . LEU B 1 240 ? 41.879 19.592 42.377 1.00 23.04 219 LEU B O 1
ATOM 3743 N N . ILE B 1 241 ? 43.626 20.964 42.403 1.00 23.44 220 ILE B N 1
ATOM 3744 C CA . ILE B 1 241 ? 44.307 20.148 43.421 1.00 22.77 220 ILE B CA 1
ATOM 3745 C C . ILE B 1 241 ? 43.869 20.706 44.797 1.00 23.50 220 ILE B C 1
ATOM 3746 O O . ILE B 1 241 ? 44.161 21.863 45.160 1.00 21.04 220 ILE B O 1
ATOM 3751 N N . GLU B 1 242 ? 43.103 19.896 45.521 1.00 23.20 221 GLU B N 1
ATOM 3752 C CA . GLU B 1 242 ? 42.444 20.412 46.719 1.00 25.10 221 GLU B CA 1
ATOM 3753 C C . GLU B 1 242 ? 43.513 20.694 47.766 1.00 24.56 221 GLU B C 1
ATOM 3754 O O . GLU B 1 242 ? 44.257 19.799 48.160 1.00 25.72 221 GLU B O 1
ATOM 3760 N N . GLY B 1 243 ? 43.639 21.958 48.131 1.00 24.34 222 GLY B N 1
ATOM 3761 C CA . GLY B 1 243 ? 44.568 22.321 49.193 1.00 23.68 222 GLY B CA 1
ATOM 3762 C C . GLY B 1 243 ? 45.945 22.739 48.723 1.00 23.02 222 GLY B C 1
ATOM 3763 O O . GLY B 1 243 ? 46.730 23.238 49.532 1.00 22.21 222 GLY B O 1
ATOM 3764 N N . ALA B 1 244 ? 46.253 22.575 47.425 1.00 22.35 223 ALA B N 1
ATOM 3765 C CA . ALA B 1 244 ? 47.613 22.922 46.993 1.00 22.11 223 ALA B CA 1
ATOM 3766 C C . ALA B 1 244 ? 47.900 24.418 46.989 1.00 21.84 223 ALA B C 1
ATOM 3767 O O . ALA B 1 244 ? 46.993 25.267 46.801 1.00 20.00 223 ALA B O 1
ATOM 3769 N N . ASP B 1 245 ? 49.183 24.741 47.092 1.00 22.76 224 ASP B N 1
ATOM 3770 C CA . ASP B 1 245 ? 49.605 26.107 47.046 1.00 23.61 224 ASP B CA 1
ATOM 3771 C C . ASP B 1 245 ? 50.001 26.527 45.628 1.00 22.52 224 ASP B C 1
ATOM 3772 O O . ASP B 1 245 ? 50.006 25.721 44.702 1.00 22.67 224 ASP B O 1
ATOM 3777 N N . HIS B 1 246 ? 50.388 27.795 45.491 1.00 23.27 225 HIS B N 1
ATOM 3778 C CA . HIS B 1 246 ? 50.856 28.346 44.189 1.00 23.04 225 HIS B CA 1
ATOM 3779 C C . HIS B 1 246 ? 52.049 27.600 43.597 1.00 23.22 225 HIS B C 1
ATOM 3780 O O . HIS B 1 246 ? 52.205 27.522 42.390 1.00 22.09 225 HIS B O 1
ATOM 3787 N N . CYS B 1 247 ? 52.925 27.098 44.448 1.00 23.98 226 CYS B N 1
ATOM 3788 C CA . CYS B 1 247 ? 54.146 26.505 43.932 1.00 23.56 226 CYS B CA 1
ATOM 3789 C C . CYS B 1 247 ? 54.077 24.985 43.944 1.00 23.02 226 CYS B C 1
ATOM 3790 O O . CYS B 1 247 ? 55.055 24.320 43.641 1.00 23.05 226 CYS B O 1
ATOM 3793 N N . PHE B 1 248 ? 52.907 24.442 44.263 1.00 23.18 227 PHE B N 1
ATOM 3794 C CA . PHE B 1 248 ? 52.754 22.987 44.389 1.00 24.01 227 PHE B CA 1
ATOM 3795 C C . PHE B 1 248 ? 53.861 22.374 45.223 1.00 24.02 227 PHE B C 1
ATOM 3796 O O . PHE B 1 248 ? 54.659 21.578 44.739 1.00 25.26 227 PHE B O 1
ATOM 3804 N N . SER B 1 249 ? 53.912 22.811 46.482 1.00 24.68 228 SER B N 1
ATOM 3805 C CA . SER B 1 249 ? 54.939 22.441 47.406 1.00 24.20 228 SER B CA 1
ATOM 3806 C C . SER B 1 249 ? 54.730 21.058 48.038 1.00 24.51 228 SER B C 1
ATOM 3807 O O . SER B 1 249 ? 53.584 20.542 48.199 1.00 24.05 228 SER B O 1
ATOM 3810 N N . ASP B 1 250 ? 55.875 20.439 48.315 1.00 24.85 229 ASP B N 1
ATOM 3811 C CA . ASP B 1 250 ? 55.982 19.172 49.062 1.00 25.57 229 ASP B CA 1
ATOM 3812 C C . ASP B 1 250 ? 55.034 18.128 48.455 1.00 24.99 229 ASP B C 1
ATOM 3813 O O . ASP B 1 250 ? 55.152 17.798 47.279 1.00 25.24 229 ASP B O 1
ATOM 3818 N N . SER B 1 251 ? 54.072 17.623 49.208 1.00 24.48 230 SER B N 1
ATOM 3819 C CA . SER B 1 251 ? 53.223 16.556 48.671 1.00 24.13 230 SER B CA 1
ATOM 3820 C C . SER B 1 251 ? 52.464 16.908 47.353 1.00 24.46 230 SER B C 1
ATOM 3821 O O . SER B 1 251 ? 52.129 16.029 46.539 1.00 24.89 230 SER B O 1
ATOM 3824 N N . TYR B 1 252 ? 52.225 18.186 47.158 1.00 23.92 231 TYR B N 1
ATOM 3825 C CA . TYR B 1 252 ? 51.385 18.622 46.062 1.00 24.01 231 TYR B CA 1
ATOM 3826 C C . TYR B 1 252 ? 52.158 18.490 44.768 1.00 23.22 231 TYR B C 1
ATOM 3827 O O . TYR B 1 252 ? 51.587 18.359 43.714 1.00 24.59 231 TYR B O 1
ATOM 3836 N N . GLN B 1 253 ? 53.477 18.578 44.863 1.00 24.47 232 GLN B N 1
ATOM 3837 C CA . GLN B 1 253 ? 54.355 18.478 43.715 1.00 22.82 232 GLN B CA 1
ATOM 3838 C C . GLN B 1 253 ? 54.222 17.160 42.946 1.00 22.64 232 GLN B C 1
ATOM 3839 O O . GLN B 1 253 ? 54.091 17.180 41.699 1.00 22.26 232 GLN B O 1
ATOM 3845 N N . LYS B 1 254 ? 54.247 16.017 43.635 1.00 21.97 233 LYS B N 1
ATOM 3846 C CA . LYS B 1 254 ? 54.161 14.736 42.926 1.00 22.92 233 LYS B CA 1
ATOM 3847 C C . LYS B 1 254 ? 52.822 14.647 42.164 1.00 22.72 233 LYS B C 1
ATOM 3848 O O . LYS B 1 254 ? 52.810 14.190 41.061 1.00 21.11 233 LYS B O 1
ATOM 3854 N N . ASN B 1 255 ? 51.736 15.127 42.765 1.00 23.41 234 ASN B N 1
ATOM 3855 C CA . ASN B 1 255 ? 50.445 15.209 42.053 1.00 22.66 234 ASN B CA 1
ATOM 3856 C C . ASN B 1 255 ? 50.583 16.120 40.810 1.00 22.74 234 ASN B C 1
ATOM 3857 O O . ASN B 1 255 ? 50.166 15.712 39.702 1.00 23.11 234 ASN B O 1
ATOM 3862 N N . ALA B 1 256 ? 51.197 17.304 40.970 1.00 22.56 235 ALA B N 1
ATOM 3863 C CA . ALA B 1 256 ? 51.357 18.267 39.866 1.00 22.33 235 ALA B CA 1
ATOM 3864 C C . ALA B 1 256 ? 52.113 17.573 38.766 1.00 22.45 235 ALA B C 1
ATOM 3865 O O . ALA B 1 256 ? 51.611 17.489 37.632 1.00 21.87 235 ALA B O 1
ATOM 3867 N N . VAL B 1 257 ? 53.250 16.985 39.148 1.00 22.07 236 VAL B N 1
ATOM 3868 C CA . VAL B 1 257 ? 54.173 16.360 38.198 1.00 22.16 236 VAL B CA 1
ATOM 3869 C C . VAL B 1 257 ? 53.490 15.193 37.461 1.00 22.15 236 VAL B C 1
ATOM 3870 O O . VAL B 1 257 ? 53.491 15.126 36.228 1.00 24.06 236 VAL B O 1
ATOM 3874 N N . ASN B 1 258 ? 52.856 14.292 38.206 1.00 23.68 237 ASN B N 1
ATOM 3875 C CA . ASN B 1 258 ? 52.208 13.132 37.564 1.00 22.58 237 ASN B CA 1
ATOM 3876 C C . ASN B 1 258 ? 51.163 13.505 36.551 1.00 23.13 237 ASN B C 1
ATOM 3877 O O . ASN B 1 258 ? 51.136 12.883 35.471 1.00 23.56 237 ASN B O 1
ATOM 3882 N N . LEU B 1 259 ? 50.341 14.512 36.893 1.00 22.76 238 LEU B N 1
ATOM 3883 C CA . LEU B 1 259 ? 49.309 14.985 35.990 1.00 23.19 238 LEU B CA 1
ATOM 3884 C C . LEU B 1 259 ? 49.972 15.495 34.720 1.00 22.40 238 LEU B C 1
ATOM 3885 O O . LEU B 1 259 ? 49.497 15.231 33.610 1.00 22.47 238 LEU B O 1
ATOM 3890 N N . THR B 1 260 ? 51.084 16.216 34.887 1.00 21.25 239 THR B N 1
ATOM 3891 C CA . THR B 1 260 ? 51.871 16.776 33.762 1.00 21.49 239 THR B CA 1
ATOM 3892 C C . THR B 1 260 ? 52.465 15.644 32.862 1.00 21.40 239 THR B C 1
ATOM 3893 O O . THR B 1 260 ? 52.203 15.529 31.625 1.00 20.87 239 THR B O 1
ATOM 3897 N N . THR B 1 261 ? 53.141 14.725 33.526 1.00 21.32 240 THR B N 1
ATOM 3898 C CA . THR B 1 261 ? 53.703 13.562 32.877 1.00 22.49 240 THR B CA 1
ATOM 3899 C C . THR B 1 261 ? 52.656 12.685 32.134 1.00 23.36 240 THR B C 1
ATOM 3900 O O . THR B 1 261 ? 52.823 12.378 30.912 1.00 25.08 240 THR B O 1
ATOM 3904 N N . ASP B 1 262 ? 51.580 12.310 32.837 1.00 24.95 241 ASP B N 1
ATOM 3905 C CA . ASP B 1 262 ? 50.559 11.381 32.295 1.00 25.56 241 ASP B CA 1
ATOM 3906 C C . ASP B 1 262 ? 49.991 11.995 31.055 1.00 24.82 241 ASP B C 1
ATOM 3907 O O . ASP B 1 262 ? 49.728 11.299 30.108 1.00 25.65 241 ASP B O 1
ATOM 3912 N N . PHE B 1 263 ? 49.788 13.308 31.110 1.00 24.45 242 PHE B N 1
ATOM 3913 C CA . PHE B 1 263 ? 49.089 14.046 30.072 1.00 23.68 242 PHE B CA 1
ATOM 3914 C C . PHE B 1 263 ? 49.941 14.096 28.802 1.00 23.84 242 PHE B C 1
ATOM 3915 O O . PHE B 1 263 ? 49.433 13.968 27.675 1.00 23.04 242 PHE B O 1
ATOM 3923 N N . LEU B 1 264 ? 51.245 14.246 28.991 1.00 23.47 243 LEU B N 1
ATOM 3924 C CA . LEU B 1 264 ? 52.149 14.324 27.854 1.00 23.42 243 LEU B CA 1
ATOM 3925 C C . LEU B 1 264 ? 52.619 12.937 27.281 1.00 25.31 243 LEU B C 1
ATOM 3926 O O . LEU B 1 264 ? 53.110 12.902 26.148 1.00 26.71 243 LEU B O 1
ATOM 3931 N N . GLN B 1 265 ? 52.441 11.817 28.017 1.00 27.54 244 GLN B N 1
ATOM 3932 C CA . GLN B 1 265 ? 52.454 10.407 27.458 1.00 28.32 244 GLN B CA 1
ATOM 3933 C C . GLN B 1 265 ? 53.353 10.009 26.258 1.00 29.50 244 GLN B C 1
ATOM 3934 O O . GLN B 1 265 ? 52.935 9.257 25.327 1.00 31.53 244 GLN B O 1
#

Solvent-accessible surface area: 19066 Å² total; per-residue (Å²): 34,104,194,98,58,22,121,39,103,26,73,30,129,14,23,38,12,78,0,24,0,10,18,3,9,0,147,20,86,85,3,11,0,0,0,1,2,1,5,26,48,27,58,23,49,48,74,10,3,100,52,0,0,61,16,0,66,110,73,77,2,0,0,0,5,4,2,2,2,14,11,55,95,12,62,43,119,20,50,70,0,6,0,28,5,2,3,9,1,0,15,16,1,0,59,55,0,54,88,26,124,44,24,147,41,6,10,0,0,0,17,5,2,0,0,0,0,0,0,5,0,0,3,18,5,40,46,47,0,70,50,0,0,0,0,0,0,8,7,36,20,61,40,36,0,98,124,4,44,11,85,61,43,94,24,81,35,103,124,11,54,86,155,10,102,17,153,142,52,48,0,5,4,21,7,0,20,10,0,23,44,2,22,2,52,110,8,0,34,87,1,71,61,44,2,0,0,0,0,0,44,79,10,134,66,4,44,26,97,3,0,90,100,0,55,147,39,7,159,64,31,71,51,55,65,12,137,21,0,53,24,69,0,37,133,91,64,28,105,63,0,0,61,40,0,9,100,42,3,119,34,111,191,103,61,13,115,41,92,30,80,29,126,16,22,30,14,97,0,26,0,2,22,13,7,1,125,23,112,88,3,10,0,0,0,1,3,1,3,38,69,28,58,26,39,44,79,10,2,117,59,0,0,80,16,0,66,109,104,64,5,0,0,0,5,5,1,2,2,12,13,53,91,14,50,40,135,28,33,81,0,5,1,15,7,1,6,14,0,0,14,13,2,0,57,58,0,47,95,27,116,47,27,149,36,5,8,0,0,0,17,4,2,0,0,0,0,0,0,8,0,0,0,9,5,43,52,64,0,86,29,0,0,0,0,0,0,10,6,37,18,51,40,48,0,96,130,4,59,14,101,62,36,95,24,76,42,112,112,9,47,94,146,12,96,4,120,144,58,43,1,5,3,26,12,0,22,12,0,26,41,11,23,1,45,104,6,0,28,92,0,82,83,36,1,0,0,0,0,0,52,95,10,128,70,5,44,22,94,3,0,88,102,0,41,150,28,13,134,66,26,68,51,49,77,9,149,30,0,44,31,69,0,48,134,89,73,35,140,64,0,2,47,39,0,11,101,38,0,155